Protein 8QZY (pdb70)

Structure (mmCIF, N/CA/C/O backbone):
data_8QZY
#
_entry.id   8QZY
#
_cell.length_a   62.542
_cell.length_b   88.580
_cell.length_c   97.128
_cell.angle_alpha   90.00
_cell.angle_beta   90.00
_cell.angle_gamma   90.00
#
_symmetry.space_group_name_H-M   'P 21 21 21'
#
loop_
_entity.id
_entity.type
_entity.pdbx_description
1 polymer 'Diaminopimelate epimerase'
2 water water
#
loop_
_atom_site.group_PDB
_atom_site.id
_atom_site.type_symbol
_atom_site.label_atom_id
_atom_site.label_alt_id
_atom_site.label_comp_id
_atom_site.label_asym_id
_atom_site.label_entity_id
_atom_site.label_seq_id
_atom_site.pdbx_PDB_ins_code
_atom_site.Cartn_x
_atom_site.Cartn_y
_atom_site.Cartn_z
_atom_site.occupancy
_atom_site.B_iso_or_equiv
_atom_site.auth_seq_id
_atom_site.auth_comp_id
_atom_site.auth_asym_id
_atom_site.auth_atom_id
_atom_site.pdbx_PDB_model_num
ATOM 1 N N . MET A 1 3 ? 16.390 -1.744 9.891 1.00 46.82 1 MET A N 1
ATOM 2 C CA . MET A 1 3 ? 16.906 -0.348 9.902 1.00 46.42 1 MET A CA 1
ATOM 3 C C . MET A 1 3 ? 17.271 0.081 11.333 1.00 43.05 1 MET A C 1
ATOM 4 O O . MET A 1 3 ? 16.947 -0.597 12.305 1.00 38.95 1 MET A O 1
ATOM 14 N N . LEU A 1 4 ? 17.920 1.230 11.439 1.00 34.33 2 LEU A N 1
ATOM 15 C CA . LEU A 1 4 ? 18.506 1.712 12.684 1.00 28.55 2 LEU A CA 1
ATOM 16 C C . LEU A 1 4 ? 17.742 2.951 13.120 1.00 33.34 2 LEU A C 1
ATOM 17 O O . LEU A 1 4 ? 17.727 3.967 12.417 1.00 34.47 2 LEU A O 1
ATOM 33 N N . LEU A 1 5 ? 17.124 2.866 14.277 1.00 21.68 3 LEU A N 1
ATOM 34 C CA . LEU A 1 5 ? 16.290 3.937 14.795 1.00 22.27 3 LEU A CA 1
ATOM 35 C C . LEU 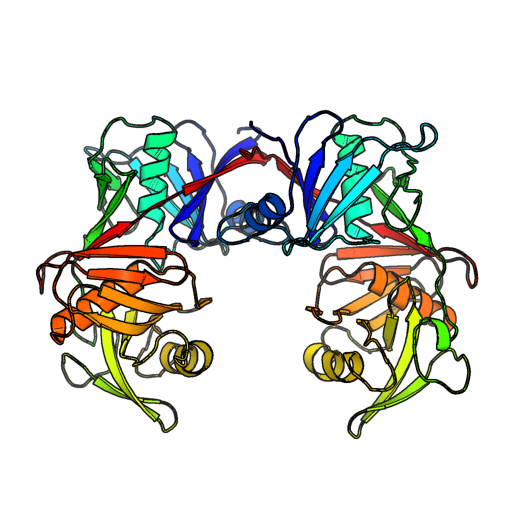A 1 5 ? 17.015 4.691 15.903 1.00 19.47 3 LEU A C 1
ATOM 36 O O . LEU A 1 5 ? 17.569 4.086 16.833 1.00 20.15 3 LEU A O 1
ATOM 52 N N B ARG A 1 6 ? 16.948 6.011 15.832 0.29 18.61 4 ARG A N 1
ATOM 53 N N C ARG A 1 6 ? 17.002 6.009 15.794 0.71 18.52 4 ARG A N 1
ATOM 54 C CA B ARG A 1 6 ? 17.490 6.873 16.864 0.29 17.31 4 ARG A CA 1
ATOM 55 C CA C ARG A 1 6 ? 17.465 6.883 16.849 0.71 17.06 4 ARG A CA 1
ATOM 56 C C B ARG A 1 6 ? 16.438 7.121 17.926 0.29 16.26 4 ARG A C 1
ATOM 57 C C C ARG A 1 6 ? 16.401 6.966 17.924 0.71 15.84 4 ARG A C 1
ATOM 58 O O B ARG A 1 6 ? 15.286 7.451 17.616 0.29 17.72 4 ARG A O 1
ATOM 59 O O C ARG A 1 6 ? 15.198 7.072 17.634 0.71 18.47 4 ARG A O 1
ATOM 100 N N . PHE A 1 7 ? 16.845 6.999 19.182 1.00 16.90 5 PHE A N 1
ATOM 101 C CA . PHE A 1 7 ? 15.965 7.285 20.307 1.00 16.82 5 PHE A CA 1
ATOM 102 C C . PHE A 1 7 ? 16.707 8.097 21.358 1.00 15.97 5 PHE A C 1
ATOM 103 O O . PHE A 1 7 ? 17.937 8.135 21.361 1.00 14.94 5 PHE A O 1
ATOM 121 N N . THR A 1 8 ? 15.948 8.762 22.245 1.00 14.52 6 THR A N 1
ATOM 122 C CA . THR A 1 8 ? 16.498 9.475 23.391 1.00 13.89 6 THR A CA 1
ATOM 123 C C . THR A 1 8 ? 15.932 8.894 24.678 1.00 14.20 6 THR A C 1
ATOM 124 O O . THR A 1 8 ? 14.723 8.653 24.774 1.00 18.80 6 THR A O 1
ATOM 135 N N . LYS A 1 9 ? 16.802 8.662 25.644 1.00 17.11 7 LYS A N 1
ATOM 136 C CA . LYS A 1 9 ? 16.317 8.256 26.966 1.00 16.00 7 LYS A CA 1
ATOM 137 C C . LYS A 1 9 ? 16.154 9.513 27.797 1.00 14.71 7 LYS A C 1
ATOM 138 O O . LYS A 1 9 ? 17.109 10.292 27.899 1.00 16.24 7 LYS A O 1
ATOM 157 N N . MET A 1 10 ? 14.964 9.691 28.386 1.00 14.75 8 MET A N 1
ATOM 158 C CA . MET A 1 10 ? 14.643 10.811 29.273 1.00 16.51 8 MET A CA 1
ATOM 159 C C . MET A 1 10 ? 13.997 10.296 30.544 1.00 17.15 8 MET A C 1
ATOM 160 O O . MET A 1 10 ? 13.498 9.167 30.594 1.00 20.10 8 MET A O 1
ATOM 174 N N . HIS A 1 11 ? 13.982 11.139 31.558 1.00 16.80 9 HIS A N 1
ATOM 175 C CA . HIS A 1 11 ? 13.116 10.872 32.699 1.00 19.09 9 HIS A CA 1
ATOM 176 C C . HIS A 1 11 ? 12.486 12.136 33.242 1.00 20.59 9 HIS A C 1
ATOM 177 O O . HIS A 1 11 ? 13.056 13.221 33.184 1.00 19.50 9 HIS A O 1
ATOM 191 N N . GLY A 1 12 ? 11.285 11.955 33.800 1.00 18.44 10 GLY A N 1
ATOM 192 C CA . GLY A 1 12 ? 10.608 12.989 34.546 1.00 21.19 10 GLY A CA 1
ATOM 193 C C . GLY A 1 12 ? 10.454 12.498 35.971 1.00 24.89 10 GLY A C 1
ATOM 194 O O . GLY A 1 12 ? 9.714 11.548 36.220 1.00 23.93 10 GLY A O 1
ATOM 198 N N . LEU A 1 13 ? 11.209 13.094 36.880 1.00 24.39 11 LEU A N 1
ATOM 199 C CA . LEU A 1 13 ? 11.218 12.670 38.282 1.00 33.03 11 LEU A CA 1
ATOM 200 C C . LEU A 1 13 ? 11.470 11.171 38.446 1.00 35.26 11 LEU A C 1
ATOM 201 O O . LEU A 1 13 ? 10.958 10.546 39.368 1.00 32.74 11 LEU A O 1
ATOM 217 N N . GLY A 1 14 ? 12.289 10.582 37.580 1.00 21.98 12 GLY A N 1
ATOM 218 C CA . GLY A 1 14 ? 12.662 9.190 37.693 1.00 26.37 12 GLY A CA 1
ATOM 219 C C . GLY A 1 14 ? 11.717 8.221 37.022 1.00 25.18 12 GLY A C 1
ATOM 220 O O . GLY A 1 14 ? 11.961 7.013 37.045 1.00 28.64 12 GLY A O 1
ATOM 224 N N . ASN A 1 15 ? 10.630 8.705 36.443 1.00 24.14 13 ASN A N 1
ATOM 225 C CA . ASN A 1 15 ? 9.792 7.937 35.535 1.00 19.80 13 ASN A CA 1
ATOM 226 C C . ASN A 1 15 ? 10.494 7.992 34.185 1.00 25.86 13 ASN A C 1
ATOM 227 O O . ASN A 1 15 ? 10.595 9.074 33.594 1.00 24.29 13 ASN A O 1
ATOM 238 N N . ASP A 1 16 ? 11.037 6.863 33.722 1.00 22.72 14 ASP A N 1
ATOM 239 C CA . ASP A 1 16 ? 11.972 6.902 32.594 1.00 21.32 14 ASP A CA 1
ATOM 240 C C . ASP A 1 16 ? 11.340 6.480 31.270 1.00 23.81 14 ASP A C 1
ATOM 241 O O . ASP A 1 16 ? 10.595 5.495 31.189 1.00 19.47 14 ASP A O 1
ATOM 250 N N . PHE A 1 17 ? 11.657 7.249 30.216 1.00 19.02 15 PHE A N 1
ATOM 251 C CA . PHE A 1 17 ? 11.044 7.097 28.910 1.00 16.75 15 PHE A CA 1
ATOM 252 C C . PHE A 1 17 ? 12.071 6.835 27.823 1.00 16.45 15 PHE A C 1
ATOM 253 O O . PHE A 1 17 ? 13.161 7.430 27.840 1.00 21.09 15 PHE A O 1
ATOM 270 N N . MET A 1 18 ? 11.712 5.934 26.921 1.00 17.52 16 MET A N 1
ATOM 271 C CA . MET A 1 18 ? 12.340 5.834 25.613 1.00 17.82 16 MET A CA 1
ATOM 272 C C . MET A 1 18 ? 11.523 6.726 24.691 1.00 20.08 16 MET A C 1
ATOM 273 O O . MET A 1 18 ? 10.306 6.574 24.604 1.00 20.23 16 MET A O 1
ATOM 287 N N . VAL A 1 19 ? 12.173 7.697 24.062 1.00 18.33 17 VAL A N 1
ATOM 288 C CA . VAL A 1 19 ? 11.458 8.678 23.244 1.00 15.89 17 VAL A CA 1
ATOM 289 C C . VAL A 1 19 ? 11.894 8.537 21.790 1.00 17.87 17 VAL A C 1
ATOM 290 O O . VAL A 1 19 ? 13.092 8.534 21.484 1.00 16.92 17 VAL A O 1
ATOM 303 N N . LEU A 1 20 ? 10.913 8.392 20.906 1.00 18.00 18 LEU A N 1
ATOM 304 C CA . LEU A 1 20 ? 11.156 8.122 19.492 1.00 21.13 18 LEU A CA 1
ATOM 305 C C . LEU A 1 20 ? 10.494 9.198 18.653 1.00 24.01 18 LEU A C 1
ATOM 306 O O . LEU A 1 20 ? 9.280 9.413 18.790 1.00 22.70 18 LEU A O 1
ATOM 322 N N . ASP A 1 21 ? 11.281 9.834 17.776 1.00 23.26 19 ASP A N 1
ATOM 323 C CA . ASP A 1 21 ? 10.785 10.794 16.767 1.00 19.93 19 ASP A CA 1
ATOM 324 C C . ASP A 1 21 ? 10.439 10.008 15.512 1.00 20.60 19 ASP A C 1
ATOM 325 O O . ASP A 1 21 ? 11.316 9.623 14.737 1.00 19.23 19 ASP A O 1
ATOM 334 N N . LEU A 1 22 ? 9.155 9.763 15.301 1.00 19.13 20 LEU A N 1
ATOM 335 C CA . LEU A 1 22 ? 8.693 9.103 14.090 1.00 16.94 20 LEU A CA 1
ATOM 336 C C . LEU A 1 22 ? 8.034 10.119 13.171 1.00 18.82 20 LEU A C 1
ATOM 337 O O . LEU A 1 22 ? 7.177 9.758 12.354 1.00 22.39 20 LEU A O 1
ATOM 353 N N . VAL A 1 23 ? 8.309 11.400 13.405 1.00 18.59 21 VAL A N 1
ATOM 354 C CA . VAL A 1 23 ? 8.051 12.427 12.391 1.00 18.62 21 VAL A CA 1
ATOM 355 C C . VAL A 1 23 ? 9.171 12.440 11.353 1.00 23.48 21 VAL A C 1
ATOM 356 O O . VAL A 1 23 ? 8.919 12.416 10.134 1.00 23.73 21 VAL A O 1
ATOM 369 N N . SER A 1 24 ? 10.424 12.472 11.840 1.00 22.64 22 SER A N 1
ATOM 370 C CA . SER A 1 24 ? 11.599 12.501 10.983 1.00 22.89 22 SER A CA 1
ATOM 371 C C . SER A 1 24 ? 12.066 11.126 10.545 1.00 31.88 22 SER A C 1
ATOM 372 O O . SER A 1 24 ? 12.858 11.028 9.602 1.00 30.12 22 SER A O 1
ATOM 380 N N . GLN A 1 25 ? 11.651 10.072 11.234 1.00 20.95 23 GLN A N 1
ATOM 381 C CA . GLN A 1 25 ? 12.040 8.715 10.908 1.00 20.49 23 GLN A CA 1
ATOM 382 C C . GLN A 1 25 ? 10.818 7.915 10.498 1.00 30.13 23 GLN A C 1
ATOM 383 O O . GLN A 1 25 ? 9.737 8.086 11.075 1.00 27.35 23 GLN A O 1
ATOM 397 N N . HIS A 1 26 ? 11.008 7.028 9.523 1.00 34.97 24 HIS A N 1
ATOM 398 C CA . HIS A 1 26 ? 9.949 6.162 9.006 1.00 43.63 24 HIS A CA 1
ATOM 399 C C . HIS A 1 26 ? 10.148 4.752 9.551 1.00 32.54 24 HIS A C 1
ATOM 400 O O . HIS A 1 26 ? 11.131 4.088 9.224 1.00 40.79 24 HIS A O 1
ATOM 410 N N . ALA A 1 27 ? 9.218 4.301 10.383 1.00 34.94 25 ALA A N 1
ATOM 411 C CA . ALA A 1 27 ? 9.300 2.964 10.944 1.00 40.69 25 ALA A CA 1
ATOM 412 C C . ALA A 1 27 ? 7.912 2.521 11.370 1.00 37.84 25 ALA A C 1
ATOM 413 O O . ALA A 1 27 ? 7.074 3.338 11.758 1.00 43.34 25 ALA A O 1
ATOM 420 N N . HIS A 1 28 ? 7.677 1.222 11.258 1.00 40.38 26 HIS A N 1
ATOM 421 C CA . HIS A 1 28 ? 6.457 0.600 11.753 1.00 48.73 26 HIS A CA 1
ATOM 422 C C . HIS A 1 28 ? 6.833 -0.112 13.046 1.00 49.43 26 HIS A C 1
ATOM 423 O O . HIS A 1 28 ? 7.530 -1.133 13.024 1.00 47.53 26 HIS A O 1
ATOM 432 N N . VAL A 1 29 ? 6.419 0.473 14.165 1.00 48.19 27 VAL A N 1
ATOM 433 C CA . VAL A 1 29 ? 6.669 -0.066 15.495 1.00 53.46 27 VAL A CA 1
ATOM 434 C C . VAL A 1 29 ? 5.429 -0.831 15.930 1.00 57.31 27 VAL A C 1
ATOM 435 O O . VAL A 1 29 ? 4.332 -0.265 16.007 1.00 67.25 27 VAL A O 1
ATOM 448 N N . GLN A 1 30 ? 5.605 -2.105 16.232 1.00 58.73 28 GLN A N 1
ATOM 449 C CA . GLN A 1 30 ? 4.509 -2.979 16.595 1.00 66.57 28 GLN A CA 1
ATOM 450 C C . GLN A 1 30 ? 4.646 -3.422 18.043 1.00 55.76 28 GLN A C 1
ATOM 451 O O . GLN A 1 30 ? 5.723 -3.296 18.641 1.00 36.12 28 GLN A O 1
ATOM 465 N N . PRO A 1 31 ? 3.556 -3.910 18.651 1.00 54.67 29 PRO A N 1
ATOM 466 C CA . PRO A 1 31 ? 3.639 -4.349 20.056 1.00 45.35 29 PRO A CA 1
ATOM 467 C C . PRO A 1 31 ? 4.853 -5.210 20.366 1.00 29.56 29 PRO A C 1
ATOM 468 O O . PRO A 1 31 ? 5.413 -5.092 21.461 1.00 39.13 29 PRO A O 1
ATOM 479 N N . LYS A 1 32 ? 5.281 -6.061 19.437 1.00 41.92 30 LYS A N 1
ATOM 480 C CA . LYS A 1 32 ? 6.423 -6.923 19.713 1.00 43.23 30 LYS A CA 1
ATOM 481 C C . LYS A 1 32 ? 7.694 -6.120 19.967 1.00 41.23 30 LYS A C 1
ATOM 482 O O . LYS A 1 32 ? 8.546 -6.546 20.750 1.00 34.03 30 LYS A O 1
ATOM 492 N N . HIS A 1 33 ? 7.850 -4.971 19.308 1.00 37.42 31 HIS A N 1
ATOM 493 C CA . HIS A 1 33 ? 9.026 -4.144 19.557 1.00 39.44 31 HIS A CA 1
ATOM 494 C C . HIS A 1 33 ? 8.946 -3.487 20.925 1.00 24.04 31 HIS A C 1
ATOM 495 O O . HIS A 1 33 ? 9.956 -3.368 21.640 1.00 26.19 31 HIS A O 1
ATOM 509 N N . VAL A 1 34 ? 7.754 -3.043 21.312 1.00 25.28 32 VAL A N 1
ATOM 510 C CA . VAL A 1 34 ? 7.606 -2.372 22.586 1.00 27.58 32 VAL A CA 1
ATOM 511 C C . VAL A 1 34 ? 8.003 -3.316 23.705 1.00 27.02 32 VAL A C 1
ATOM 512 O O . VAL A 1 34 ? 8.665 -2.912 24.664 1.00 24.18 32 VAL A O 1
ATOM 525 N N . LYS A 1 35 ? 7.604 -4.585 23.590 1.00 26.89 33 LYS A N 1
ATOM 526 C CA . LYS A 1 35 ? 7.903 -5.564 24.622 1.00 28.32 33 LYS A CA 1
ATOM 527 C C . LYS A 1 35 ? 9.394 -5.826 24.690 1.00 25.64 33 LYS A C 1
ATOM 528 O O . LYS A 1 35 ? 9.969 -5.866 25.788 1.00 26.07 33 LYS A O 1
ATOM 547 N N . LEU A 1 36 ? 10.023 -5.993 23.527 1.00 25.87 34 LEU A N 1
ATOM 548 C CA . LEU A 1 36 ? 11.445 -6.288 23.473 1.00 28.97 34 LEU A CA 1
ATOM 549 C C . LEU A 1 36 ? 12.252 -5.126 24.026 1.00 26.42 34 LEU A C 1
ATOM 550 O O . LEU A 1 36 ? 13.154 -5.324 24.841 1.00 24.68 34 LEU A O 1
ATOM 557 N N . TRP A 1 37 ? 11.930 -3.895 23.601 1.00 22.17 35 TRP A N 1
ATOM 558 C CA . TRP A 1 37 ? 12.712 -2.747 24.041 1.00 21.55 35 TRP A CA 1
ATOM 559 C C . TRP A 1 37 ? 12.489 -2.409 25.513 1.00 19.55 35 TRP A C 1
ATOM 560 O O . TRP A 1 37 ? 13.391 -1.892 26.184 1.00 19.04 35 TRP A O 1
ATOM 581 N N . GLY A 1 38 ? 11.283 -2.652 26.034 1.00 18.86 36 GLY A N 1
ATOM 582 C CA . GLY A 1 38 ? 10.973 -2.238 27.382 1.00 19.98 36 GLY A CA 1
ATOM 583 C C . GLY A 1 38 ? 11.593 -3.120 28.441 1.00 23.13 36 GLY A C 1
ATOM 584 O O . GLY A 1 38 ? 11.752 -2.663 29.577 1.00 23.23 36 GLY A O 1
ATOM 588 N N . ASP A 1 39 ? 12.035 -4.322 28.069 1.00 20.70 37 ASP A N 1
ATOM 589 C CA . ASP A 1 39 ? 12.596 -5.266 29.057 1.00 21.57 37 ASP A CA 1
ATOM 590 C C . ASP A 1 39 ? 13.870 -4.713 29.669 1.00 24.69 37 ASP A C 1
ATOM 591 O O . ASP A 1 39 ? 14.769 -4.291 28.956 1.00 23.19 37 ASP A O 1
ATOM 600 N N . ARG A 1 40 ? 13.955 -4.707 30.996 1.00 20.75 38 ARG A N 1
ATOM 601 C CA . ARG A 1 40 ? 15.144 -4.140 31.627 1.00 23.68 38 ARG A CA 1
ATOM 602 C C . ARG A 1 40 ? 16.375 -5.037 31.495 1.00 27.26 38 ARG A C 1
ATOM 603 O O . ARG A 1 40 ? 17.497 -4.534 31.503 1.00 28.63 38 ARG A O 1
ATOM 624 N N . ASN A 1 41 ? 16.183 -6.344 31.385 1.00 23.29 39 ASN A N 1
ATOM 625 C CA . ASN A 1 41 ? 17.294 -7.278 31.282 1.00 25.02 39 ASN A CA 1
ATOM 626 C C . ASN A 1 41 ? 17.848 -7.352 29.865 1.00 22.16 39 ASN A C 1
ATOM 627 O O . ASN A 1 41 ? 19.061 -7.412 29.682 1.00 25.83 39 ASN A O 1
ATOM 638 N N . THR A 1 42 ? 16.982 -7.369 28.856 1.00 18.91 40 THR A N 1
ATOM 639 C CA . THR A 1 42 ? 17.402 -7.666 27.507 1.00 16.97 40 THR A CA 1
ATOM 640 C C . THR A 1 42 ? 17.091 -6.522 26.548 1.00 19.25 40 THR A C 1
ATOM 641 O O . THR A 1 42 ? 17.406 -6.626 25.363 1.00 22.41 40 THR A O 1
ATOM 652 N N . GLY A 1 43 ? 16.501 -5.437 27.038 1.00 21.93 41 GLY A N 1
ATOM 653 C CA . GLY A 1 43 ? 16.139 -4.339 26.150 1.00 20.93 41 GLY A CA 1
ATOM 654 C C . GLY A 1 43 ? 16.733 -3.001 26.549 1.00 20.49 41 GLY A C 1
ATOM 655 O O . GLY A 1 43 ? 17.717 -2.913 27.297 1.00 20.80 41 GLY A O 1
ATOM 659 N N . VAL A 1 44 ? 16.158 -1.922 25.996 1.00 21.15 42 VAL A N 1
ATOM 660 C CA . VAL A 1 44 ? 16.588 -0.593 26.412 1.00 17.66 42 VAL A CA 1
ATOM 661 C C . VAL A 1 44 ? 16.300 -0.368 27.891 1.00 19.19 42 VAL A C 1
ATOM 662 O O . VAL A 1 44 ? 17.154 0.135 28.642 1.00 23.09 42 VAL A O 1
ATOM 675 N N . GLY A 1 45 ? 15.106 -0.763 28.325 1.00 19.46 43 GLY A N 1
ATOM 676 C CA . GLY A 1 45 ? 14.661 -0.587 29.677 1.00 20.64 43 GLY A CA 1
ATOM 677 C C . GLY A 1 45 ? 13.936 0.721 29.794 1.00 24.43 43 GLY A C 1
ATOM 678 O O . GLY A 1 45 ? 14.553 1.783 29.656 1.00 23.21 43 GLY A O 1
ATOM 682 N N . PHE A 1 46 ? 12.637 0.674 30.070 1.00 23.08 44 PHE A N 1
ATOM 683 C CA . PHE A 1 46 ? 11.897 1.904 30.282 1.00 20.56 44 PHE A CA 1
ATOM 684 C C . PHE A 1 46 ? 10.628 1.588 31.061 1.00 22.18 44 PHE A C 1
ATOM 685 O O . PHE A 1 46 ? 10.189 0.440 31.135 1.00 23.16 44 PHE A O 1
ATOM 702 N N . ASP A 1 47 ? 10.055 2.643 31.636 1.00 19.27 45 ASP A N 1
ATOM 703 C CA . ASP A 1 47 ? 8.690 2.582 32.149 1.00 23.17 45 ASP A CA 1
ATOM 704 C C . ASP A 1 47 ? 7.684 2.741 31.028 1.00 25.83 45 ASP A C 1
ATOM 705 O O . ASP A 1 47 ? 6.721 1.984 30.950 1.00 26.99 45 ASP A O 1
ATOM 714 N N . GLN A 1 48 ? 7.935 3.682 30.104 1.00 20.21 46 GLN A N 1
ATOM 715 C CA . GLN A 1 48 ? 7.038 3.892 28.992 1.00 18.77 46 GLN A CA 1
ATOM 716 C C . GLN A 1 48 ? 7.841 4.281 27.755 1.00 18.64 46 GLN A C 1
ATOM 717 O O . GLN A 1 48 ? 8.983 4.755 27.856 1.00 19.74 46 GLN A O 1
ATOM 731 N N . LEU A 1 49 ? 7.276 3.947 26.609 1.00 19.59 47 LEU A N 1
ATOM 732 C CA . LEU A 1 49 ? 7.766 4.351 25.302 1.00 20.44 47 LEU A CA 1
ATOM 733 C C . LEU A 1 49 ? 6.916 5.529 24.851 1.00 23.88 47 LEU A C 1
ATOM 734 O O . LEU A 1 49 ? 5.694 5.416 24.849 1.00 21.77 47 LEU A O 1
ATOM 750 N N . LEU A 1 50 ? 7.547 6.656 24.490 1.00 19.32 48 LEU A N 1
ATOM 751 C CA . LEU A 1 50 ? 6.811 7.813 23.989 1.00 17.39 48 LEU A CA 1
ATOM 752 C C . LEU A 1 50 ? 7.166 8.001 22.529 1.00 20.35 48 LEU A C 1
ATOM 753 O O . LEU A 1 50 ? 8.341 8.146 22.184 1.00 20.06 48 LEU A O 1
ATOM 769 N N . ILE A 1 51 ? 6.153 7.980 21.670 1.00 18.56 49 ILE A N 1
ATOM 770 C CA . ILE A 1 51 ? 6.346 8.099 20.228 1.00 21.40 49 ILE A CA 1
ATOM 771 C C . ILE A 1 51 ? 5.794 9.438 19.783 1.00 23.66 49 ILE A C 1
ATOM 772 O O . ILE A 1 51 ? 4.621 9.752 20.043 1.00 24.46 49 ILE A O 1
ATOM 788 N N . VAL A 1 52 ? 6.627 10.216 19.094 1.00 19.74 50 VAL A N 1
ATOM 789 C CA . VAL A 1 52 ? 6.218 11.504 18.550 1.00 22.78 50 VAL A CA 1
ATOM 790 C C . VAL A 1 52 ? 5.880 11.301 17.081 1.00 22.15 50 VAL A C 1
ATOM 791 O O . VAL A 1 52 ? 6.680 10.737 16.334 1.00 19.96 50 VAL A O 1
ATOM 804 N N . GLU A 1 53 ? 4.669 11.666 16.658 1.00 20.04 51 GLU A N 1
ATOM 805 C CA . GLU A 1 53 ? 4.268 11.439 15.280 1.00 19.42 51 GLU A CA 1
ATOM 806 C C . GLU A 1 53 ? 3.529 12.661 14.782 1.00 24.63 51 GLU A C 1
ATOM 807 O O . GLU A 1 53 ? 3.276 13.605 15.521 1.00 20.37 51 GLU A O 1
ATOM 817 N N . ALA A 1 54 ? 3.262 12.663 13.484 1.00 26.54 52 ALA A N 1
ATOM 818 C CA . ALA A 1 54 ? 2.600 13.803 12.882 1.00 26.59 52 ALA A CA 1
ATOM 819 C C . ALA A 1 54 ? 1.162 13.899 13.383 1.00 23.15 52 ALA A C 1
ATOM 820 O O . ALA A 1 54 ? 0.464 12.887 13.478 1.00 22.46 52 ALA A O 1
ATOM 827 N N . PRO A 1 55 ? 0.674 15.109 13.615 1.00 23.15 53 PRO A N 1
ATOM 828 C CA . PRO A 1 55 ? -0.704 15.283 14.067 1.00 22.24 53 PRO A CA 1
ATOM 829 C C . PRO A 1 55 ? -1.688 15.080 12.943 1.00 25.47 53 PRO A C 1
ATOM 830 O O . PRO A 1 55 ? -1.367 15.176 11.761 1.00 21.57 53 PRO A O 1
ATOM 841 N N . SER A 1 56 ? -2.919 14.805 13.328 1.00 22.31 54 SER A N 1
ATOM 842 C CA . SER A 1 56 ? -3.957 14.748 12.315 1.00 22.27 54 SER A CA 1
ATOM 843 C C . SER A 1 56 ? -4.467 16.134 11.957 1.00 19.33 54 SER A C 1
ATOM 844 O O . SER A 1 56 ? -4.776 16.387 10.781 1.00 24.35 54 SER A O 1
ATOM 852 N N . SER A 1 57 ? -4.500 17.044 12.913 1.00 26.27 55 SER A N 1
ATOM 853 C CA . SER A 1 57 ? -4.890 18.407 12.599 1.00 24.83 55 SER A CA 1
ATOM 854 C C . SER A 1 57 ? -3.677 19.298 12.329 1.00 28.52 55 SER A C 1
ATOM 855 O O . SER A 1 57 ? -2.737 19.318 13.125 1.00 29.54 55 SER A O 1
ATOM 863 N N . PRO A 1 58 ? -3.671 20.084 11.251 1.00 21.81 56 PRO A N 1
ATOM 864 C CA . PRO A 1 58 ? -2.623 21.106 11.079 1.00 20.20 56 PRO A CA 1
ATOM 865 C C . PRO A 1 58 ? -2.729 22.283 12.041 1.00 26.13 56 PRO A C 1
ATOM 866 O O . PRO A 1 58 ? -1.919 23.201 11.958 1.00 34.36 56 PRO A O 1
ATOM 877 N N . ASP A 1 59 ? -3.691 22.306 12.949 1.00 22.86 57 ASP A N 1
ATOM 878 C CA . ASP A 1 59 ? -3.789 23.341 13.946 1.00 28.31 57 ASP A CA 1
ATOM 879 C C . ASP A 1 59 ? -3.199 22.880 15.266 1.00 41.34 57 ASP A C 1
ATOM 880 O O . ASP A 1 59 ? -3.230 23.631 16.238 1.00 33.84 57 ASP A O 1
ATOM 889 N N . VAL A 1 60 ? -2.634 21.674 15.296 1.00 26.26 58 VAL A N 1
ATOM 890 C CA . VAL A 1 60 ? -1.952 21.085 16.440 1.00 26.01 58 VAL A CA 1
ATOM 891 C C . VAL A 1 60 ? -0.507 20.877 16.034 1.00 28.00 58 VAL A C 1
ATOM 892 O O . VAL A 1 60 ? -0.199 20.674 14.853 1.00 29.69 58 VAL A O 1
ATOM 905 N N . ASP A 1 61 ? 0.399 20.956 17.012 1.00 21.99 59 ASP A N 1
ATOM 906 C CA . ASP A 1 61 ? 1.808 20.901 16.664 1.00 21.43 59 ASP A CA 1
ATOM 907 C C . ASP A 1 61 ? 2.277 19.475 16.475 1.00 27.54 59 ASP A C 1
ATOM 908 O O . ASP A 1 61 ? 3.036 19.197 15.549 1.00 24.04 59 ASP A O 1
ATOM 917 N N . PHE A 1 62 ? 1.851 18.559 17.341 1.00 22.41 60 PHE A N 1
ATOM 918 C CA . PHE A 1 62 ? 2.332 17.194 17.294 1.00 20.95 60 PHE A CA 1
ATOM 919 C C . PHE A 1 62 ? 1.264 16.257 17.809 1.00 22.60 60 PHE A C 1
ATOM 920 O O . PHE A 1 62 ? 0.270 16.677 18.393 1.00 22.31 60 PHE A O 1
ATOM 937 N N . ARG A 1 63 ? 1.497 14.979 17.618 1.00 20.14 61 ARG A N 1
ATOM 938 C CA . ARG A 1 63 ? 0.732 13.924 18.265 1.00 19.56 61 ARG A CA 1
ATOM 939 C C . ARG A 1 63 ? 1.722 13.099 19.081 1.00 21.21 61 ARG A C 1
ATOM 940 O O . ARG A 1 63 ? 2.868 12.909 18.669 1.00 21.36 61 ARG A O 1
ATOM 961 N N . TYR A 1 64 ? 1.310 12.584 20.223 1.00 20.03 62 TYR A N 1
ATOM 962 C CA . TYR A 1 64 ? 2.146 11.512 20.766 1.00 23.63 62 TYR A CA 1
ATOM 963 C C . TYR A 1 64 ? 1.295 10.394 21.319 1.00 27.82 62 TYR A C 1
ATOM 964 O O . TYR A 1 64 ? 0.134 10.578 21.665 1.00 24.93 62 TYR A O 1
ATOM 982 N N . ARG A 1 65 ? 1.891 9.213 21.335 1.00 23.47 63 ARG A N 1
ATOM 983 C CA . ARG A 1 65 ? 1.324 8.003 21.904 1.00 21.31 63 ARG A CA 1
ATOM 984 C C . ARG A 1 65 ? 2.315 7.498 22.943 1.00 24.30 63 ARG A C 1
ATOM 985 O O . ARG A 1 65 ? 3.528 7.599 22.753 1.00 22.25 63 ARG A O 1
ATOM 1006 N N . ILE A 1 66 ? 1.801 7.006 24.058 1.00 21.22 64 ILE A N 1
ATOM 1007 C CA . ILE A 1 66 ? 2.625 6.500 25.150 1.00 23.05 64 ILE A CA 1
ATOM 1008 C C . ILE A 1 66 ? 2.233 5.046 25.386 1.00 26.80 64 ILE A C 1
ATOM 1009 O O . ILE A 1 66 ? 1.041 4.730 25.471 1.00 28.20 64 ILE A O 1
ATOM 1025 N N . PHE A 1 67 ? 3.235 4.157 25.491 1.00 20.41 65 PHE A N 1
ATOM 1026 C CA . PHE A 1 67 ? 2.976 2.723 25.631 1.00 22.62 65 PHE A CA 1
ATOM 1027 C C . PHE A 1 67 ? 3.712 2.181 26.845 1.00 27.61 65 PHE A C 1
ATOM 1028 O O . PHE A 1 67 ? 4.838 2.586 27.128 1.00 23.69 65 PHE A O 1
ATOM 1045 N N . ASN A 1 68 ? 3.065 1.281 27.577 1.00 28.30 66 ASN A N 1
ATOM 1046 C CA . ASN A 1 68 ? 3.754 0.673 28.691 1.00 27.66 66 ASN A CA 1
ATOM 1047 C C . ASN A 1 68 ? 4.690 -0.416 28.209 1.00 30.22 66 ASN A C 1
ATOM 1048 O O . ASN A 1 68 ? 4.482 -1.030 27.157 1.00 38.23 66 ASN A O 1
ATOM 1059 N N . ALA A 1 69 ? 5.692 -0.702 29.048 1.00 48.35 67 ALA A N 1
ATOM 1060 C CA . ALA A 1 69 ? 6.640 -1.762 28.743 1.00 51.56 67 ALA A CA 1
ATOM 1061 C C . ALA A 1 69 ? 5.933 -3.051 28.364 1.00 50.32 67 ALA A C 1
ATOM 1062 O O . ALA A 1 69 ? 6.486 -3.853 27.606 1.00 47.28 67 ALA A O 1
ATOM 1069 N N . ASP A 1 70 ? 4.707 -3.258 28.851 1.00 61.10 68 ASP A N 1
ATOM 1070 C CA . ASP A 1 70 ? 3.954 -4.478 28.584 1.00 54.95 68 ASP A CA 1
ATOM 1071 C C . ASP A 1 70 ? 3.080 -4.384 27.335 1.00 62.78 68 ASP A C 1
ATOM 1072 O O . ASP A 1 70 ? 2.384 -5.353 27.016 1.00 64.96 68 ASP A O 1
ATOM 1081 N N . GLY A 1 71 ? 3.074 -3.246 26.630 1.00 58.61 69 GLY A N 1
ATOM 1082 C CA . GLY A 1 71 ? 2.423 -3.115 25.341 1.00 61.40 69 GLY A CA 1
ATOM 1083 C C . GLY A 1 71 ? 1.187 -2.231 25.341 1.00 60.98 69 GLY A C 1
ATOM 1084 O O . GLY A 1 71 ? 0.880 -1.613 24.313 1.00 51.15 69 GLY A O 1
ATOM 1088 N N . SER A 1 72 ? 0.477 -2.158 26.460 1.00 54.40 70 SER A N 1
ATOM 1089 C CA . SER A 1 72 ? -0.771 -1.410 26.505 1.00 61.04 70 SER A CA 1
ATOM 1090 C C . SER A 1 72 ? -0.513 0.092 26.385 1.00 56.94 70 SER A C 1
ATOM 1091 O O . SER A 1 72 ? 0.529 0.608 26.805 1.00 37.26 70 SER A O 1
ATOM 1099 N N . GLU A 1 73 ? -1.486 0.799 25.812 1.00 53.82 71 GLU A N 1
ATOM 1100 C CA . GLU A 1 73 ? -1.353 2.228 25.567 1.00 46.99 71 GLU A CA 1
ATOM 1101 C C . GLU A 1 73 ? -1.947 3.053 26.699 1.00 51.71 71 GLU A C 1
ATOM 1102 O O . GLU A 1 73 ? -3.005 2.721 27.240 1.00 49.47 71 GLU A O 1
ATOM 1114 N N . VAL A 1 74 ? -1.258 4.151 27.035 1.00 54.49 72 VAL A N 1
ATOM 1115 C CA . VAL A 1 74 ? -1.623 5.033 28.142 1.00 73.14 72 VAL A CA 1
ATOM 1116 C C . VAL A 1 74 ? -2.368 6.239 27.585 1.00 71.16 72 VAL A C 1
ATOM 1117 O O . VAL A 1 74 ? -2.034 6.744 26.505 1.00 44.83 72 VAL A O 1
ATOM 1130 N N . GLU A 1 75 ? -3.366 6.721 28.333 1.00 73.30 73 GLU A N 1
ATOM 1131 C CA . GLU A 1 75 ? -4.231 7.806 27.878 1.00 78.20 73 GLU A CA 1
ATOM 1132 C C . GLU A 1 75 ? -3.728 9.186 28.296 1.00 80.43 73 GLU A C 1
ATOM 1133 O O . GLU A 1 75 ? -3.789 10.132 27.503 1.00 61.16 73 GLU A O 1
ATOM 1137 N N . GLN A 1 76 ? -3.247 9.326 29.532 1.00 79.75 74 GLN A N 1
ATOM 1138 C CA . GLN A 1 76 ? -2.750 10.595 30.046 1.00 77.16 74 GLN A CA 1
ATOM 1139 C C . GLN A 1 76 ? -1.552 10.317 30.941 1.00 78.30 74 GLN A C 1
ATOM 1140 O O . GLN A 1 76 ? -1.583 9.401 31.769 1.00 75.52 74 GLN A O 1
ATOM 1144 N N . CYS A 1 77 ? -0.494 11.102 30.765 1.00 58.93 75 CYS A N 1
ATOM 1145 C CA . CYS A 1 77 ? 0.746 10.875 31.500 1.00 68.78 75 CYS A CA 1
ATOM 1146 C C . CYS A 1 77 ? 1.492 12.194 31.638 1.00 62.46 75 CYS A C 1
ATOM 1147 O O . CYS A 1 77 ? 2.095 12.670 30.667 1.00 36.55 75 CYS A O 1
ATOM 1155 N N . GLY A 1 78 ? 1.454 12.765 32.843 1.00 54.77 76 GLY A N 1
ATOM 1156 C CA . GLY A 1 78 ? 2.024 14.086 33.039 1.00 52.17 76 GLY A CA 1
ATOM 1157 C C . GLY A 1 78 ? 3.531 14.113 32.874 1.00 41.79 76 GLY A C 1
ATOM 1158 O O . GLY A 1 78 ? 4.087 15.048 32.289 1.00 35.84 76 GLY A O 1
ATOM 1162 N N . ASN A 1 79 ? 4.221 13.104 33.408 1.00 33.48 77 ASN A N 1
ATOM 1163 C CA . ASN A 1 79 ? 5.665 13.064 33.216 1.00 31.93 77 ASN A CA 1
ATOM 1164 C C . ASN A 1 79 ? 6.003 12.972 31.735 1.00 25.36 77 ASN A C 1
ATOM 1165 O O . ASN A 1 79 ? 6.952 13.613 31.260 1.00 29.30 77 ASN A O 1
ATOM 1176 N N . GLY A 1 80 ? 5.282 12.120 31.010 1.00 21.79 78 GLY A N 1
ATOM 1177 C CA . GLY A 1 80 ? 5.593 11.929 29.605 1.00 21.94 78 GLY A CA 1
ATOM 1178 C C . GLY A 1 80 ? 5.392 13.201 28.811 1.00 24.36 78 GLY A C 1
ATOM 1179 O O . GLY A 1 80 ? 6.181 13.512 27.918 1.00 21.72 78 GLY A O 1
ATOM 1183 N N . ALA A 1 81 ? 4.359 13.977 29.151 1.00 20.16 79 ALA A N 1
ATOM 1184 C CA . ALA A 1 81 ? 4.128 15.238 28.441 1.00 24.37 79 ALA A CA 1
ATOM 1185 C C . ALA A 1 81 ? 5.305 16.192 28.606 1.00 19.74 79 ALA A C 1
ATOM 1186 O O . ALA A 1 81 ? 5.649 16.940 27.684 1.00 19.65 79 ALA A O 1
ATOM 1193 N N . ARG A 1 82 ? 5.931 16.203 29.787 1.00 18.69 80 ARG A N 1
ATOM 1194 C CA . ARG A 1 82 ? 7.052 17.106 30.004 1.00 20.37 80 ARG A CA 1
ATOM 1195 C C . ARG A 1 82 ? 8.294 16.653 29.246 1.00 19.35 80 ARG A C 1
ATOM 1196 O O . ARG A 1 82 ? 8.991 17.478 28.641 1.00 19.11 80 ARG A O 1
ATOM 1217 N N . CYS A 1 83 ? 8.579 15.347 29.238 1.00 21.97 81 CYS A N 1
ATOM 1218 C CA . CYS A 1 83 ? 9.674 14.878 28.386 1.00 20.82 81 CYS A CA 1
ATOM 1219 C C . CYS A 1 83 ? 9.424 15.161 26.928 1.00 17.75 81 CYS A C 1
ATOM 1220 O O . CYS A 1 83 ? 10.349 15.556 26.216 1.00 20.33 81 CYS A O 1
ATOM 1228 N N . PHE A 1 84 ? 8.196 14.960 26.474 1.00 18.53 82 PHE A N 1
ATOM 1229 C CA . PHE A 1 84 ? 7.852 15.226 25.089 1.00 20.01 82 PHE A CA 1
ATOM 1230 C C . PHE A 1 84 ? 8.177 16.662 24.733 1.00 20.80 82 PHE A C 1
ATOM 1231 O O . PHE A 1 84 ? 8.777 16.929 23.678 1.00 18.00 82 PHE A O 1
ATOM 1248 N N . ALA A 1 85 ? 7.798 17.603 25.602 1.00 20.18 83 ALA A N 1
ATOM 1249 C CA . ALA A 1 85 ? 8.001 19.017 25.290 1.00 16.47 83 ALA A CA 1
ATOM 1250 C C . ALA A 1 85 ? 9.473 19.339 25.157 1.00 18.52 83 ALA A C 1
ATOM 1251 O O . ALA A 1 85 ? 9.884 20.032 24.203 1.00 21.86 83 ALA A O 1
ATOM 1258 N N . ARG A 1 86 ? 10.286 18.899 26.115 1.00 17.51 84 ARG A N 1
ATOM 1259 C CA . ARG A 1 86 ? 11.706 19.197 26.035 1.00 19.60 84 ARG A CA 1
ATOM 1260 C C . ARG A 1 86 ? 12.359 18.474 24.869 1.00 19.48 84 ARG A C 1
ATOM 1261 O O . ARG A 1 86 ? 13.281 19.008 24.235 1.00 21.52 84 ARG A O 1
ATOM 1282 N N . PHE A 1 87 ? 11.860 17.285 24.541 1.00 16.21 85 PHE A N 1
ATOM 1283 C CA . PHE A 1 87 ? 12.369 16.552 23.406 1.00 15.93 85 PHE A CA 1
ATOM 1284 C C . PHE A 1 87 ? 12.162 17.324 22.117 1.00 17.71 85 PHE A C 1
ATOM 1285 O O . PHE A 1 87 ? 13.107 17.485 21.342 1.00 18.02 85 PHE A O 1
ATOM 1302 N N . VAL A 1 88 ? 10.925 17.757 21.848 1.00 16.48 86 VAL A N 1
ATOM 1303 C CA . VAL A 1 88 ? 10.695 18.413 20.557 1.00 21.31 86 VAL A CA 1
ATOM 1304 C C . VAL A 1 88 ? 11.425 19.744 20.481 1.00 23.06 86 VAL A C 1
ATOM 1305 O O . VAL A 1 88 ? 11.851 20.169 19.392 1.00 21.72 86 VAL A O 1
ATOM 1318 N N . GLN A 1 89 ? 11.619 20.409 21.608 1.00 20.40 87 GLN A N 1
ATOM 1319 C CA . GLN A 1 89 ? 12.423 21.621 21.617 1.00 23.51 87 GLN A CA 1
ATOM 1320 C C . GLN A 1 89 ? 13.893 21.319 21.347 1.00 25.56 87 GLN A C 1
ATOM 1321 O O . GLN A 1 89 ? 14.510 21.899 20.454 1.00 23.27 87 GLN A O 1
ATOM 1335 N N . ASP A 1 90 ? 14.476 20.391 22.082 1.00 20.56 88 ASP A N 1
ATOM 1336 C CA . ASP A 1 90 ? 15.913 20.179 21.940 1.00 25.97 88 ASP A CA 1
ATOM 1337 C C . ASP A 1 90 ? 16.321 19.442 20.663 1.00 25.03 88 ASP A C 1
ATOM 1338 O O . ASP A 1 90 ? 17.469 19.591 20.235 1.00 23.45 88 ASP A O 1
ATOM 1347 N N . LYS A 1 91 ? 15.429 18.708 20.028 1.00 19.56 89 LYS A N 1
ATOM 1348 C CA . LYS A 1 91 ? 15.664 18.142 18.702 1.00 18.64 89 LYS A CA 1
ATOM 1349 C C . LYS A 1 91 ? 15.255 19.112 17.590 1.00 20.84 89 LYS A C 1
ATOM 1350 O O . LYS A 1 91 ? 15.367 18.759 16.409 1.00 22.03 89 LYS A O 1
ATOM 1369 N N . ARG A 1 92 ? 14.865 20.340 17.948 1.00 19.71 90 ARG A N 1
ATOM 1370 C CA . ARG A 1 92 ? 14.589 21.450 17.007 1.00 20.50 90 ARG A CA 1
ATOM 1371 C C . ARG A 1 92 ? 13.416 21.142 16.087 1.00 26.82 90 ARG A C 1
ATOM 1372 O O . ARG A 1 92 ? 13.328 21.607 14.944 1.00 22.68 90 ARG A O 1
ATOM 1393 N N . LEU A 1 93 ? 12.471 20.369 16.592 1.00 18.82 91 LEU A N 1
ATOM 1394 C CA . LEU A 1 93 ? 11.257 20.089 15.853 1.00 18.78 91 LEU A CA 1
ATOM 1395 C C . LEU A 1 93 ? 10.241 21.220 15.952 1.00 20.45 91 LEU A C 1
ATOM 1396 O O . LEU A 1 93 ? 9.280 21.240 15.164 1.00 21.85 91 LEU A O 1
ATOM 1412 N N . THR A 1 94 ? 10.434 22.123 16.907 1.00 18.18 92 THR A N 1
ATOM 1413 C CA . THR A 1 94 ? 9.589 23.291 17.085 1.00 23.10 92 THR A CA 1
ATOM 1414 C C . THR A 1 94 ? 10.470 24.371 17.667 1.00 23.33 92 THR A C 1
ATOM 1415 O O . THR A 1 94 ? 11.489 24.075 18.311 1.00 25.50 92 THR A O 1
ATOM 1426 N N . VAL A 1 95 ? 10.096 25.626 17.422 1.00 21.16 93 VAL A N 1
ATOM 1427 C CA . VAL A 1 95 ? 10.662 26.751 18.160 1.00 20.81 93 VAL A CA 1
ATOM 1428 C C . VAL A 1 95 ? 9.667 27.400 19.102 1.00 19.23 93 VAL A C 1
ATOM 1429 O O . VAL A 1 95 ? 9.998 28.418 19.721 1.00 26.06 93 VAL A O 1
ATOM 1442 N N . LYS A 1 96 ? 8.454 26.881 19.194 1.00 21.84 94 LYS A N 1
ATOM 1443 C CA . LYS A 1 96 ? 7.471 27.441 20.106 1.00 20.18 94 LYS A CA 1
ATOM 1444 C C . LYS A 1 96 ? 7.757 27.037 21.539 1.00 21.75 94 LYS A C 1
ATOM 1445 O O . LYS A 1 96 ? 8.350 25.992 21.812 1.00 25.75 94 LYS A O 1
ATOM 1464 N N . LYS A 1 97 ? 7.336 27.889 22.465 1.00 21.95 95 LYS A N 1
ATOM 1465 C CA . LYS A 1 97 ? 7.351 27.534 23.871 1.00 25.88 95 LYS A CA 1
ATOM 1466 C C . LYS A 1 97 ? 5.990 27.076 24.346 1.00 26.82 95 LYS A C 1
ATOM 1467 O O . LYS A 1 97 ? 5.898 26.363 25.354 1.00 30.18 95 LYS A O 1
ATOM 1486 N N . SER A 1 98 ? 4.937 27.456 23.643 1.00 18.91 96 SER A N 1
ATOM 1487 C CA . SER A 1 98 ? 3.585 27.015 23.963 1.00 25.90 96 SER A CA 1
ATOM 1488 C C . SER A 1 98 ? 3.160 26.073 22.857 1.00 26.39 96 SER A C 1
ATOM 1489 O O . SER A 1 98 ? 3.006 26.493 21.713 1.00 26.27 96 SER A O 1
ATOM 1497 N N A ILE A 1 99 ? 2.938 24.812 23.224 0.50 23.86 97 ILE A N 1
ATOM 1498 N N B ILE A 1 99 ? 2.990 24.798 23.168 0.50 23.85 97 ILE A N 1
ATOM 1499 C CA A ILE A 1 99 ? 2.756 23.706 22.294 0.50 24.11 97 ILE A CA 1
ATOM 1500 C CA B ILE A 1 99 ? 2.730 23.817 22.125 0.50 24.40 97 ILE A CA 1
ATOM 1501 C C A ILE A 1 99 ? 1.386 23.093 22.540 0.50 25.57 97 ILE A C 1
ATOM 1502 C C B ILE A 1 99 ? 1.514 22.979 22.491 0.50 25.58 97 ILE A C 1
ATOM 1503 O O A ILE A 1 99 ? 0.917 23.021 23.680 0.50 24.66 97 ILE A O 1
ATOM 1504 O O B ILE A 1 99 ? 1.322 22.585 23.644 0.50 24.78 97 ILE A O 1
ATOM 1535 N N . ARG A 1 100 ? 0.740 22.639 21.477 1.00 22.55 98 ARG A N 1
ATOM 1536 C CA . ARG A 1 100 ? -0.497 21.884 21.608 1.00 26.35 98 ARG A CA 1
ATOM 1537 C C . ARG A 1 100 ? -0.218 20.519 21.004 1.00 26.13 98 ARG A C 1
ATOM 1538 O O . ARG A 1 100 ? 0.377 20.419 19.918 1.00 24.75 98 ARG A O 1
ATOM 1559 N N A VAL A 1 101 ? -0.596 19.460 21.709 0.50 22.67 99 VAL A N 1
ATOM 1560 N N B VAL A 1 101 ? -0.653 19.475 21.694 0.50 22.71 99 VAL A N 1
ATOM 1561 C CA A VAL A 1 101 ? -0.279 18.110 21.266 0.50 23.10 99 VAL A CA 1
ATOM 1562 C CA B VAL A 1 101 ? -0.329 18.114 21.304 0.50 23.09 99 VAL A CA 1
ATOM 1563 C C A VAL A 1 101 ? -1.514 17.228 21.385 0.50 25.43 99 VAL A C 1
ATOM 1564 C C B VAL A 1 101 ? -1.588 17.274 21.356 0.50 25.40 99 VAL A C 1
ATOM 1565 O O A VAL A 1 101 ? -2.219 17.263 22.397 0.50 26.39 99 VAL A O 1
ATOM 1566 O O B VAL A 1 101 ? -2.380 17.385 22.296 0.50 26.67 99 VAL A O 1
ATOM 1591 N N . GLU A 1 102 ? -1.764 16.434 20.344 1.00 22.14 100 GLU A N 1
ATOM 1592 C CA . GLU A 1 102 ? -2.848 15.459 20.321 1.00 21.19 100 GLU A CA 1
ATOM 1593 C C . GLU A 1 102 ? -2.434 14.258 21.143 1.00 25.15 100 GLU A C 1
ATOM 1594 O O . GLU A 1 102 ? -1.380 13.685 20.892 1.00 25.66 100 GLU A O 1
ATOM 1607 N N . THR A 1 103 ? -3.234 13.889 22.128 1.00 29.10 101 THR A N 1
ATOM 1608 C CA . THR A 1 103 ? -2.967 12.688 22.908 1.00 26.33 101 THR A CA 1
ATOM 1609 C C . THR A 1 103 ? -4.208 11.809 22.896 1.00 37.40 101 THR A C 1
ATOM 1610 O O . THR A 1 103 ? -5.293 12.222 22.469 1.00 31.40 101 THR A O 1
ATOM 1621 N N . LYS A 1 104 ? -4.053 10.584 23.397 1.00 31.48 102 LYS A N 1
ATOM 1622 C CA . LYS A 1 104 ? -5.206 9.686 23.441 1.00 38.90 102 LYS A CA 1
ATOM 1623 C C . LYS A 1 104 ? -6.357 10.301 24.240 1.00 30.84 102 LYS A C 1
ATOM 1624 O O . LYS A 1 104 ? -7.524 10.061 23.932 1.00 43.28 102 LYS A O 1
ATOM 1634 N N . GLY A 1 105 ? -6.056 11.144 25.219 1.00 35.34 103 GLY A N 1
ATOM 1635 C CA . GLY A 1 105 ? -7.111 11.751 26.009 1.00 36.84 103 GLY A CA 1
ATOM 1636 C C . GLY A 1 105 ? -7.527 13.150 25.613 1.00 50.52 103 GLY A C 1
ATOM 1637 O O . GLY A 1 105 ? -8.135 13.869 26.417 1.00 49.73 103 GLY A O 1
ATOM 1641 N N . GLY A 1 106 ? -7.206 13.545 24.386 1.00 37.96 104 GLY A N 1
ATOM 1642 C CA . GLY A 1 106 ? -7.545 14.852 23.852 1.00 37.72 104 GLY A CA 1
ATOM 1643 C C . GLY A 1 106 ? -6.307 15.712 23.641 1.00 36.85 104 GLY A C 1
ATOM 1644 O O . GLY A 1 106 ? -5.171 15.301 23.890 1.00 34.69 104 GLY A O 1
ATOM 1648 N N . ILE A 1 107 ? -6.561 16.939 23.201 1.00 31.11 105 ILE A N 1
ATOM 1649 C CA . ILE A 1 107 ? -5.496 17.899 22.924 1.00 30.71 105 ILE A CA 1
ATOM 1650 C C . ILE A 1 107 ? -5.091 18.591 24.213 1.00 36.15 105 ILE A C 1
ATOM 1651 O O . ILE A 1 107 ? -5.937 19.150 24.921 1.00 39.38 105 ILE A O 1
ATOM 1667 N N . ILE A 1 108 ? -3.796 18.583 24.510 1.00 29.08 106 ILE A N 1
ATOM 1668 C CA . ILE A 1 108 ? -3.309 19.272 25.693 1.00 34.23 106 ILE A CA 1
ATOM 1669 C C . ILE A 1 108 ? -2.327 20.365 25.311 1.00 30.49 106 ILE A C 1
ATOM 1670 O O . ILE A 1 108 ? -1.627 20.291 24.292 1.00 30.64 106 ILE A O 1
ATOM 1686 N N . GLU A 1 109 ? -2.333 21.404 26.129 1.00 26.18 107 GLU A N 1
ATOM 1687 C CA . GLU A 1 109 ? -1.484 22.575 26.007 1.00 26.47 107 GLU A CA 1
ATOM 1688 C C . GLU A 1 109 ? -0.324 22.439 26.982 1.00 29.74 107 GLU A C 1
ATOM 1689 O O . GLU A 1 109 ? -0.534 22.144 28.169 1.00 28.84 107 GLU A O 1
ATOM 1693 N N . LEU A 1 110 ? 0.881 22.631 26.462 1.00 26.09 108 LEU A N 1
ATOM 1694 C CA . LEU A 1 110 ? 2.135 22.564 27.199 1.00 28.31 108 LEU A CA 1
ATOM 1695 C C . LEU A 1 110 ? 2.827 23.911 27.063 1.00 28.58 108 LEU A C 1
ATOM 1696 O O . LEU A 1 110 ? 2.680 24.594 26.039 1.00 27.40 108 LEU A O 1
ATOM 1712 N N A ASN A 1 111 ? 3.586 24.292 28.089 0.50 23.47 109 ASN A N 1
ATOM 1713 N N B ASN A 1 111 ? 3.568 24.310 28.096 0.50 23.46 109 ASN A N 1
ATOM 1714 C CA A ASN A 1 111 ? 4.388 25.510 28.039 0.50 23.24 109 ASN A CA 1
ATOM 1715 C CA B ASN A 1 111 ? 4.384 25.517 28.024 0.50 23.25 109 ASN A CA 1
ATOM 1716 C C A ASN A 1 111 ? 5.771 25.247 28.615 0.50 24.75 109 ASN A C 1
ATOM 1717 C C B ASN A 1 111 ? 5.763 25.242 28.605 0.50 24.74 109 ASN A C 1
ATOM 1718 O O A ASN A 1 111 ? 5.907 24.817 29.767 0.50 23.30 109 ASN A O 1
ATOM 1719 O O B ASN A 1 111 ? 5.889 24.795 29.751 0.50 23.31 109 ASN A O 1
ATOM 1740 N N . ILE A 1 112 ? 6.793 25.498 27.811 1.00 21.40 110 ILE A N 1
ATOM 1741 C CA . ILE A 1 112 ? 8.172 25.393 28.260 1.00 23.54 110 ILE A CA 1
ATOM 1742 C C . ILE A 1 112 ? 8.577 26.721 28.903 1.00 25.19 110 ILE A C 1
ATOM 1743 O O . ILE A 1 112 ? 8.483 27.786 28.282 1.00 23.51 110 ILE A O 1
ATOM 1760 N N . ARG A 1 113 ? 9.031 26.673 30.146 1.00 24.12 111 ARG A N 1
ATOM 1761 C CA . ARG A 1 113 ? 9.353 27.887 30.879 1.00 27.33 111 ARG A CA 1
ATOM 1762 C C . ARG A 1 113 ? 10.778 28.320 30.603 1.00 28.40 111 ARG A C 1
ATOM 1763 O O . ARG A 1 113 ? 11.595 27.548 30.111 1.00 31.83 111 ARG A O 1
ATOM 1784 N N . PRO A 1 114 ? 11.130 29.562 30.954 1.00 35.59 112 PRO A N 1
ATOM 1785 C CA . PRO A 1 114 ? 12.529 29.983 30.778 1.00 41.10 112 PRO A CA 1
ATOM 1786 C C . PRO A 1 114 ? 13.517 29.118 31.543 1.00 40.60 112 PRO A C 1
ATOM 1787 O O . PRO A 1 114 ? 14.628 28.884 31.061 1.00 37.83 112 PRO A O 1
ATOM 1798 N N . ASP A 1 115 ? 13.154 28.622 32.721 1.00 36.11 113 ASP A N 1
ATOM 1799 C CA . ASP A 1 115 ? 14.079 27.779 33.462 1.00 38.74 113 ASP A CA 1
ATOM 1800 C C . ASP A 1 115 ? 14.153 26.366 32.907 1.00 29.53 113 ASP A C 1
ATOM 1801 O O . ASP A 1 115 ? 14.953 25.557 33.401 1.00 35.23 113 ASP A O 1
ATOM 1810 N N . GLY A 1 116 ? 13.389 26.053 31.868 1.00 28.27 114 GLY A N 1
ATOM 1811 C CA . GLY A 1 116 ? 13.471 24.750 31.250 1.00 30.96 114 GLY A CA 1
ATOM 1812 C C . GLY A 1 116 ? 12.494 23.723 31.778 1.00 33.93 114 GLY A C 1
ATOM 1813 O O . GLY A 1 116 ? 12.423 22.627 31.223 1.00 25.54 114 GLY A O 1
ATOM 1817 N N . GLN A 1 117 ? 11.795 24.006 32.872 1.00 23.91 115 GLN A N 1
ATOM 1818 C CA . GLN A 1 117 ? 10.696 23.149 33.278 1.00 24.51 115 GLN A CA 1
ATOM 1819 C C . GLN A 1 117 ? 9.499 23.367 32.353 1.00 23.63 115 GLN A C 1
ATOM 1820 O O . GLN A 1 117 ? 9.455 24.316 31.554 1.00 25.87 115 GLN A O 1
ATOM 1834 N N . VAL A 1 118 ? 8.565 22.423 32.412 1.00 20.68 116 VAL A N 1
ATOM 1835 C CA . VAL A 1 118 ? 7.407 22.370 31.555 1.00 20.79 116 VAL A CA 1
ATOM 1836 C C . VAL A 1 118 ? 6.136 22.389 32.389 1.00 21.79 116 VAL A C 1
ATOM 1837 O O . VAL A 1 118 ? 6.012 21.621 33.357 1.00 23.05 116 VAL A O 1
ATOM 1850 N N . THR A 1 119 ? 5.193 23.254 31.997 1.00 20.21 117 THR A N 1
ATOM 1851 C CA . THR A 1 119 ? 3.867 23.348 32.596 1.00 18.33 117 THR A CA 1
ATOM 1852 C C . THR A 1 119 ? 2.826 22.645 31.752 1.00 23.98 117 THR A C 1
ATOM 1853 O O . THR A 1 119 ? 2.698 22.927 30.549 1.00 26.85 117 THR A O 1
ATOM 1864 N N . VAL A 1 120 ? 2.086 21.730 32.382 1.00 21.61 118 VAL A N 1
ATOM 1865 C CA . VAL A 1 120 ? 1.103 20.893 31.714 1.00 20.77 118 VAL A CA 1
ATOM 1866 C C . VAL A 1 120 ? -0.274 21.245 32.247 1.00 27.12 118 VAL A C 1
ATOM 1867 O O . VAL A 1 120 ? -0.482 21.276 33.465 1.00 28.26 118 VAL A O 1
ATOM 1880 N N . ASP A 1 121 ? -1.213 21.479 31.333 1.00 32.02 119 ASP A N 1
ATOM 1881 C CA . ASP A 1 121 ? -2.629 21.614 31.680 1.00 30.06 119 ASP A CA 1
ATOM 1882 C C . ASP A 1 121 ? -3.211 20.225 31.925 1.00 33.96 119 ASP A C 1
ATOM 1883 O O . ASP A 1 121 ? -3.403 19.444 30.991 1.00 32.20 119 ASP A O 1
ATOM 1892 N N . MET A 1 122 ? -3.488 19.913 33.177 1.00 27.33 120 MET A N 1
ATOM 1893 C CA . MET A 1 122 ? -3.915 18.587 33.583 1.00 32.34 120 MET A CA 1
ATOM 1894 C C . MET A 1 122 ? -5.434 18.450 33.613 1.00 39.09 120 MET A C 1
ATOM 1895 O O . MET A 1 122 ? -5.934 17.357 33.903 1.00 38.98 120 MET A O 1
ATOM 1909 N N . GLY A 1 123 ? -6.172 19.524 33.305 1.00 36.70 121 GLY A N 1
ATOM 1910 C CA . GLY A 1 123 ? -7.620 19.525 33.368 1.00 29.96 121 GLY A CA 1
ATOM 1911 C C . GLY A 1 123 ? -8.116 19.791 34.775 1.00 36.67 121 GLY A C 1
ATOM 1912 O O . GLY A 1 123 ? -7.343 19.795 35.729 1.00 34.20 121 GLY A O 1
ATOM 1916 N N . PRO A 1 124 ? -9.419 19.996 34.936 1.00 35.84 122 PRO A N 1
ATOM 1917 C CA . PRO A 1 124 ? -9.959 20.266 36.262 1.00 37.41 122 PRO A CA 1
ATOM 1918 C C . PRO A 1 124 ? -10.137 18.972 37.029 1.00 32.54 122 PRO A C 1
ATOM 1919 O O . PRO A 1 124 ? -10.278 17.897 36.422 1.00 35.55 122 PRO A O 1
ATOM 1930 N N . PRO A 1 125 ? -10.100 19.028 38.355 1.00 30.16 123 PRO A N 1
ATOM 1931 C CA . PRO A 1 125 ? -10.425 17.844 39.159 1.00 36.51 123 PRO A CA 1
ATOM 1932 C C . PRO A 1 125 ? -11.927 17.593 39.176 1.00 38.01 123 PRO A C 1
ATOM 1933 O O . PRO A 1 125 ? -12.734 18.503 38.981 1.00 41.48 123 PRO A O 1
ATOM 1944 N N . ARG A 1 126 ? -12.293 16.328 39.367 1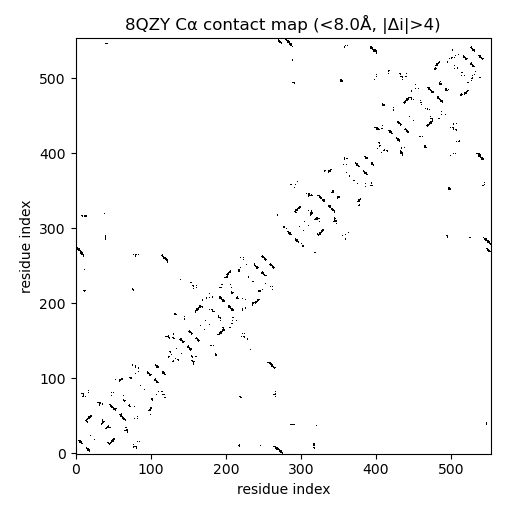.00 37.86 124 ARG A N 1
ATOM 1945 C CA . ARG A 1 126 ? -13.683 15.916 39.558 1.00 33.61 124 ARG A CA 1
ATOM 1946 C C . ARG A 1 126 ? -13.846 15.513 41.017 1.00 36.49 124 ARG A C 1
ATOM 1947 O O . ARG A 1 126 ? -13.107 14.648 41.504 1.00 36.71 124 ARG A O 1
ATOM 1954 N N . LEU A 1 127 ? -14.779 16.174 41.714 1.00 37.45 125 LEU A N 1
ATOM 1955 C CA . LEU A 1 127 ? -14.887 16.083 43.166 1.00 41.59 125 LEU A CA 1
ATOM 1956 C C . LEU A 1 127 ? -16.149 15.385 43.652 1.00 51.20 125 LEU A C 1
ATOM 1957 O O . LEU A 1 127 ? -16.233 15.044 44.843 1.00 37.64 125 LEU A O 1
ATOM 1973 N N . ALA A 1 128 ? -17.122 15.158 42.785 1.00 42.20 126 ALA A N 1
ATOM 1974 C CA . ALA A 1 128 ? -18.334 14.475 43.221 1.00 51.17 126 ALA A CA 1
ATOM 1975 C C . ALA A 1 128 ? -18.063 12.980 43.373 1.00 40.94 126 ALA A C 1
ATOM 1976 O O . ALA A 1 128 ? -17.382 12.389 42.534 1.00 34.24 126 ALA A O 1
ATOM 1983 N N . PRO A 1 129 ? -18.523 12.347 44.452 1.00 37.44 127 PRO A N 1
ATOM 1984 C CA . PRO A 1 129 ? -18.162 10.933 44.660 1.00 37.53 127 PRO A CA 1
ATOM 1985 C C . PRO A 1 129 ? -18.454 10.023 43.472 1.00 45.47 127 PRO A C 1
ATOM 1986 O O . PRO A 1 129 ? -17.628 9.166 43.137 1.00 34.67 127 PRO A O 1
ATOM 1997 N N . ALA A 1 130 ? -19.594 10.193 42.798 1.00 49.15 128 ALA A N 1
ATOM 1998 C CA . ALA A 1 130 ? -19.920 9.294 41.692 1.00 52.97 128 ALA A CA 1
ATOM 1999 C C . ALA A 1 130 ? -18.848 9.306 40.607 1.00 55.16 128 ALA A C 1
ATOM 2000 O O . ALA A 1 130 ? -18.653 8.297 39.919 1.00 51.46 128 ALA A O 1
ATOM 2007 N N . GLU A 1 131 ? -18.144 10.429 40.447 1.00 45.57 129 GLU A N 1
ATOM 2008 C CA . GLU A 1 131 ? -17.167 10.597 39.382 1.00 49.00 129 GLU A CA 1
ATOM 2009 C C . GLU A 1 131 ? -15.798 10.015 39.706 1.00 55.62 129 GLU A C 1
ATOM 2010 O O . GLU A 1 131 ? -14.961 9.905 38.806 1.00 42.77 129 GLU A O 1
ATOM 2022 N N . ILE A 1 132 ? -15.526 9.672 40.960 1.00 47.68 130 ILE A N 1
ATOM 2023 C CA . ILE A 1 132 ? -14.158 9.364 41.362 1.00 39.36 130 ILE A CA 1
ATOM 2024 C C . ILE A 1 132 ? -13.755 7.993 40.822 1.00 36.45 130 ILE A C 1
ATOM 2025 O O . ILE A 1 132 ? -12.745 7.914 40.120 1.00 37.84 130 ILE A O 1
ATOM 2041 N N . PRO A 1 133 ? -14.482 6.895 41.070 1.00 34.94 131 PRO A N 1
ATOM 2042 C CA . PRO A 1 133 ? -15.688 6.711 41.880 1.00 34.79 131 PRO A CA 1
ATOM 2043 C C . PRO A 1 133 ? -15.361 6.442 43.345 1.00 36.16 131 PRO A C 1
ATOM 2044 O O . PRO A 1 133 ? -14.401 5.733 43.637 1.00 36.29 131 PRO A O 1
ATOM 2055 N N . PHE A 1 134 ? -16.183 6.973 44.239 1.00 33.47 132 PHE A N 1
ATOM 2056 C CA . PHE A 1 134 ? -15.991 6.815 45.675 1.00 41.46 132 PHE A CA 1
ATOM 2057 C C . PHE A 1 134 ? -17.361 6.760 46.319 1.00 40.70 132 PHE A C 1
ATOM 2058 O O . PHE A 1 134 ? -18.197 7.623 46.054 1.00 36.67 132 PHE A O 1
ATOM 2075 N N . GLN A 1 135 ? -17.600 5.742 47.135 1.00 34.29 133 GLN A N 1
ATOM 2076 C CA . GLN A 1 135 ? -18.876 5.628 47.827 1.00 39.67 133 GLN A CA 1
ATOM 2077 C C . GLN A 1 135 ? -18.943 6.629 48.976 1.00 42.18 133 GLN A C 1
ATOM 2078 O O . GLN A 1 135 ? -18.190 6.522 49.949 1.00 37.98 133 GLN A O 1
ATOM 2092 N N . ALA A 1 136 ? -19.867 7.578 48.883 1.00 36.18 134 ALA A N 1
ATOM 2093 C CA . ALA A 1 136 ? -20.080 8.559 49.931 1.00 42.58 134 ALA A CA 1
ATOM 2094 C C . ALA A 1 136 ? -21.527 9.021 49.868 1.00 52.40 134 ALA A C 1
ATOM 2095 O O . ALA A 1 136 ? -22.152 8.996 48.804 1.00 52.29 134 ALA A O 1
ATOM 2102 N N . GLU A 1 137 ? -22.051 9.443 51.021 1.00 65.23 135 GLU A N 1
ATOM 2103 C CA . GLU A 1 137 ? -23.392 10.017 51.071 1.00 55.90 135 GLU A CA 1
ATOM 2104 C C . GLU A 1 137 ? -23.468 11.290 50.237 1.00 59.62 135 GLU A C 1
ATOM 2105 O O . GLU A 1 137 ? -24.332 11.426 49.364 1.00 57.96 135 GLU A O 1
ATOM 2109 N N . ARG A 1 138 ? -22.568 12.235 50.493 1.00 62.89 136 ARG A N 1
ATOM 2110 C CA . ARG A 1 138 ? -22.545 13.499 49.779 1.00 51.05 136 ARG A CA 1
ATOM 2111 C C . ARG A 1 138 ? -21.101 13.892 49.514 1.00 55.49 136 ARG A C 1
ATOM 2112 O O . ARG A 1 138 ? -20.174 13.392 50.156 1.00 45.88 136 ARG A O 1
ATOM 2119 N N . GLU A 1 139 ? -20.916 14.781 48.543 1.00 53.27 137 GLU A N 1
ATOM 2120 C CA . GLU A 1 139 ? -19.613 15.398 48.361 1.00 54.35 137 GLU A CA 1
ATOM 2121 C C . GLU A 1 139 ? -19.199 16.090 49.654 1.00 49.71 137 GLU A C 1
ATOM 2122 O O . GLU A 1 139 ? -20.006 16.754 50.306 1.00 43.71 137 GLU A O 1
ATOM 2129 N N . ALA A 1 140 ? -17.938 15.915 50.039 1.00 43.50 138 ALA A N 1
ATOM 2130 C CA . ALA A 1 140 ? -17.419 16.566 51.235 1.00 37.16 138 ALA A CA 1
ATOM 2131 C C . ALA A 1 140 ? -15.931 16.795 51.047 1.00 35.69 138 ALA A C 1
ATOM 2132 O O . ALA A 1 140 ? -15.298 16.180 50.185 1.00 34.43 138 ALA A O 1
ATOM 2139 N N . LEU A 1 141 ? -15.382 17.693 51.870 1.00 30.49 139 LEU A N 1
ATOM 2140 C CA . LEU A 1 141 ? -13.963 18.015 51.788 1.00 37.20 139 LEU A CA 1
ATOM 2141 C C . LEU A 1 141 ? -13.086 16.869 52.262 1.00 31.64 139 LEU A C 1
ATOM 2142 O O . LEU A 1 141 ? -11.933 16.746 51.826 1.00 28.36 139 LEU A O 1
ATOM 2158 N N . SER A 1 142 ? -13.608 16.050 53.170 1.00 29.75 140 SER A N 1
ATOM 2159 C CA . SER A 1 142 ? -12.914 14.875 53.663 1.00 28.85 140 SER A CA 1
ATOM 2160 C C . SER A 1 142 ? -13.991 13.881 54.065 1.00 29.07 140 SER A C 1
ATOM 2161 O O . SER A 1 142 ? -15.155 14.243 54.262 1.00 28.37 140 SER A O 1
ATOM 2169 N N . TYR A 1 143 ? -13.604 12.617 54.134 1.00 28.12 141 TYR A N 1
ATOM 2170 C CA . TYR A 1 143 ? -14.502 11.537 54.516 1.00 24.41 141 TYR A CA 1
ATOM 2171 C C . TYR A 1 143 ? -13.840 10.678 55.581 1.00 27.83 141 TYR A C 1
ATOM 2172 O O . TYR A 1 143 ? -12.656 10.372 55.478 1.00 28.74 141 TYR A O 1
ATOM 2190 N N . GLU A 1 144 ? -14.596 10.286 56.603 1.00 23.93 142 GLU A N 1
ATOM 2191 C CA . GLU A 1 144 ? -14.099 9.368 57.624 1.00 26.01 142 GLU A CA 1
ATOM 2192 C C . GLU A 1 144 ? -14.372 7.949 57.159 1.00 27.74 142 GLU A C 1
ATOM 2193 O O . GLU A 1 144 ? -15.523 7.606 56.875 1.00 32.58 142 GLU A O 1
ATOM 2205 N N . ILE A 1 145 ? -13.328 7.128 57.091 1.00 23.32 143 ILE A N 1
ATOM 2206 C CA . ILE A 1 145 ? -13.392 5.772 56.553 1.00 28.60 143 ILE A CA 1
ATOM 2207 C C . ILE A 1 145 ? -13.106 4.812 57.693 1.00 25.73 143 ILE A C 1
ATOM 2208 O O . ILE A 1 145 ? -12.162 5.021 58.467 1.00 26.90 143 ILE A O 1
ATOM 2224 N N . GLU A 1 146 ? -13.929 3.781 57.827 1.00 23.69 144 GLU A N 1
ATOM 2225 C CA . GLU A 1 146 ? -13.596 2.679 58.726 1.00 26.16 144 GLU A CA 1
ATOM 2226 C C . GLU A 1 146 ? -12.855 1.636 57.895 1.00 24.47 144 GLU A C 1
ATOM 2227 O O . GLU A 1 146 ? -13.356 1.196 56.853 1.00 27.46 144 GLU A O 1
ATOM 2239 N N . VAL A 1 147 ? -11.634 1.299 58.307 1.00 23.17 145 VAL A N 1
ATOM 2240 C CA . VAL A 1 147 ? -10.771 0.423 57.522 1.00 23.18 145 VAL A CA 1
ATOM 2241 C C . VAL A 1 147 ? -10.094 -0.551 58.469 1.00 25.08 145 VAL A C 1
ATOM 2242 O O . VAL A 1 147 ? -9.157 -0.202 59.189 1.00 27.61 145 VAL A O 1
ATOM 2255 N N . ASN A 1 148 ? -10.601 -1.773 58.504 1.00 27.10 146 ASN A N 1
ATOM 2256 C CA . ASN A 1 148 ? -9.951 -2.861 59.227 1.00 25.30 146 ASN A CA 1
ATOM 2257 C C . ASN A 1 148 ? -9.678 -2.492 60.685 1.00 25.89 146 ASN A C 1
ATOM 2258 O O . ASN A 1 148 ? -8.560 -2.630 61.174 1.00 27.94 146 ASN A O 1
ATOM 2269 N N . GLY A 1 149 ? -10.704 -2.020 61.368 1.00 29.85 147 GLY A N 1
ATOM 2270 C CA . GLY A 1 149 ? -10.572 -1.688 62.777 1.00 35.55 147 GLY A CA 1
ATOM 2271 C C . GLY A 1 149 ? -9.899 -0.368 63.046 1.00 31.19 147 GLY A C 1
ATOM 2272 O O . GLY A 1 149 ? -9.601 -0.054 64.210 1.00 35.27 147 GLY A O 1
ATOM 2276 N N . GLN A 1 150 ? -9.629 0.407 62.010 1.00 23.46 148 GLN A N 1
ATOM 2277 C CA . GLN A 1 150 ? -8.995 1.708 62.147 1.00 23.48 148 GLN A CA 1
ATOM 2278 C C . GLN A 1 150 ? -9.938 2.759 61.596 1.00 27.80 148 GLN A C 1
ATOM 2279 O O . GLN A 1 150 ? -10.857 2.448 60.851 1.00 24.54 148 GLN A O 1
ATOM 2293 N N . ARG A 1 151 ? -9.686 4.010 61.948 1.00 24.39 149 ARG A N 1
ATOM 2294 C CA . ARG A 1 151 ? -10.410 5.158 61.416 1.00 26.14 149 ARG A CA 1
ATOM 2295 C C . ARG A 1 151 ? -9.400 6.037 60.688 1.00 23.31 149 ARG A C 1
ATOM 2296 O O . ARG A 1 151 ? -8.323 6.338 61.226 1.00 24.54 149 ARG A O 1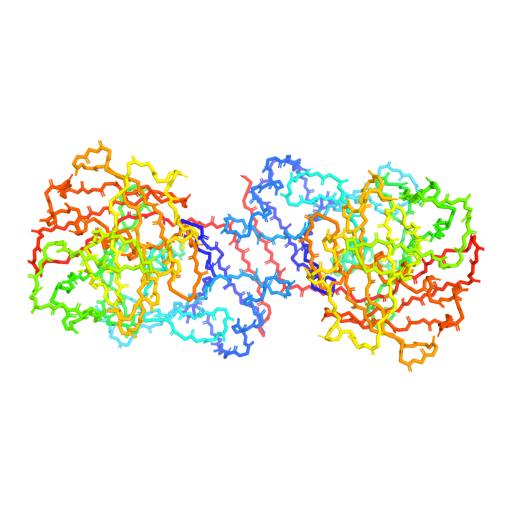
ATOM 2309 N N . VAL A 1 152 ? -9.755 6.453 59.466 1.00 23.79 150 VAL A N 1
ATOM 2310 C CA . VAL A 1 152 ? -8.914 7.298 58.628 1.00 20.56 150 VAL A CA 1
ATOM 2311 C C . VAL A 1 152 ? -9.770 8.418 58.057 1.00 24.94 150 VAL A C 1
ATOM 2312 O O . VAL A 1 152 ? -10.959 8.239 57.788 1.00 24.83 150 VAL A O 1
ATOM 2325 N N . GLU A 1 153 ? -9.163 9.589 57.905 1.00 28.08 151 GLU A N 1
ATOM 2326 C CA . GLU A 1 153 ? -9.803 10.742 57.275 1.00 25.66 151 GLU A CA 1
ATOM 2327 C C . GLU A 1 153 ? -9.095 10.986 55.952 1.00 24.61 151 GLU A C 1
ATOM 2328 O O . GLU A 1 153 ? -7.884 11.202 55.933 1.00 25.75 151 GLU A O 1
ATOM 2335 N N . LEU A 1 154 ? -9.832 10.910 54.844 1.00 25.45 152 LEU A N 1
ATOM 2336 C CA . LEU A 1 154 ? -9.187 11.147 53.565 1.00 25.15 152 LEU A CA 1
ATOM 2337 C C . LEU A 1 154 ? -10.060 11.998 52.667 1.00 26.90 152 LEU A C 1
ATOM 2338 O O . LEU A 1 154 ? -11.285 12.038 52.805 1.00 27.24 152 LEU A O 1
ATOM 2354 N N . ALA A 1 155 ? -9.401 12.711 51.766 1.00 23.64 153 ALA A N 1
ATOM 2355 C CA . ALA A 1 155 ? -10.082 13.431 50.695 1.00 23.82 153 ALA A CA 1
ATOM 2356 C C . ALA A 1 155 ? -10.126 12.515 49.482 1.00 29.61 153 ALA A C 1
ATOM 2357 O O . ALA A 1 155 ? -9.248 11.675 49.289 1.00 27.29 153 ALA A O 1
ATOM 2364 N N . ALA A 1 156 ? -11.152 12.668 48.655 1.00 26.51 154 ALA A N 1
ATOM 2365 C CA . ALA A 1 156 ? -11.268 11.853 47.453 1.00 27.97 154 ALA A CA 1
ATOM 2366 C C . ALA A 1 156 ? -11.383 12.794 46.260 1.00 30.58 154 ALA A C 1
ATOM 2367 O O . ALA A 1 156 ? -12.221 13.703 46.246 1.00 33.36 154 ALA A O 1
ATOM 2374 N N . VAL A 1 157 ? -10.505 12.590 45.285 1.00 25.16 155 VAL A N 1
ATOM 2375 C CA . VAL A 1 157 ? -10.393 13.445 44.114 1.00 24.36 155 VAL A CA 1
ATOM 2376 C C . VAL A 1 157 ? -10.125 12.569 42.897 1.00 23.33 155 VAL A C 1
ATOM 2377 O O . VAL A 1 157 ? -9.445 11.544 42.975 1.00 29.87 155 VAL A O 1
ATOM 2390 N N . SER A 1 158 ? -10.645 12.991 41.748 1.00 31.76 156 SER A N 1
ATOM 2391 C CA . SER A 1 158 ? -10.287 12.364 40.483 1.00 38.41 156 SER A CA 1
ATOM 2392 C C . SER A 1 158 ? -9.546 13.362 39.599 1.00 33.13 156 SER A C 1
ATOM 2393 O O . SER A 1 158 ? -9.987 14.498 39.455 1.00 30.57 156 SER A O 1
ATOM 2401 N N . MET A 1 159 ? -8.425 12.933 39.023 1.00 32.82 157 MET A N 1
ATOM 2402 C CA . MET A 1 159 ? -7.701 13.665 37.982 1.00 37.95 157 MET A CA 1
ATOM 2403 C C . MET A 1 159 ? -7.765 12.888 36.674 1.00 40.60 157 MET A C 1
ATOM 2404 O O . MET A 1 159 ? -6.816 12.875 35.888 1.00 46.77 157 MET A O 1
ATOM 2418 N N . GLY A 1 160 ? -8.886 12.209 36.437 1.00 41.24 158 GLY A N 1
ATOM 2419 C CA . GLY A 1 160 ? -8.995 11.187 35.430 1.00 42.54 158 GLY A CA 1
ATOM 2420 C C . GLY A 1 160 ? -8.861 9.780 35.976 1.00 53.70 158 GLY A C 1
ATOM 2421 O O . GLY A 1 160 ? -9.377 8.835 35.371 1.00 63.29 158 GLY A O 1
ATOM 2425 N N . ASN A 1 161 ? -8.179 9.627 37.102 1.00 35.73 159 ASN A N 1
ATOM 2426 C CA . ASN A 1 161 ? -8.079 8.394 37.857 1.00 37.65 159 ASN A CA 1
ATOM 2427 C C . ASN A 1 161 ? -8.420 8.733 39.302 1.00 47.40 159 ASN A C 1
ATOM 2428 O O . ASN A 1 161 ? -8.378 9.908 39.701 1.00 31.44 159 ASN A O 1
ATOM 2439 N N . PRO A 1 162 ? -8.813 7.743 40.103 1.00 33.50 160 PRO A N 1
ATOM 2440 C CA . PRO A 1 162 ? -9.229 8.046 41.481 1.00 33.45 160 PRO A CA 1
ATOM 2441 C C . PRO A 1 162 ? -8.053 8.179 42.440 1.00 27.88 160 PRO A C 1
ATOM 2442 O O . PRO A 1 162 ? -7.042 7.482 42.338 1.00 29.88 160 PRO A O 1
ATOM 2453 N N . HIS A 1 163 ? -8.216 9.098 43.378 1.00 30.99 161 HIS A N 1
ATOM 2454 C CA . HIS A 1 163 ? -7.220 9.359 44.409 1.00 27.70 161 HIS A CA 1
ATOM 2455 C C . HIS A 1 163 ? -7.897 9.477 45.747 1.00 26.66 161 HIS A C 1
ATOM 2456 O O . HIS A 1 163 ? -8.977 10.065 45.851 1.00 28.26 161 HIS A O 1
ATOM 2471 N N . GLY A 1 164 ? -7.246 8.935 46.778 1.00 24.30 162 GLY A N 1
ATOM 2472 C CA . GLY A 1 164 ? -7.554 9.285 48.149 1.00 25.05 162 GLY A CA 1
ATOM 2473 C C . GLY A 1 164 ? -6.321 9.938 48.736 1.00 25.68 162 GLY A C 1
ATOM 2474 O O . GLY A 1 164 ? -5.207 9.530 48.433 1.00 29.35 162 GLY A O 1
ATOM 2478 N N . VAL A 1 165 ? -6.522 10.986 49.530 1.00 18.56 163 VAL A N 1
ATOM 2479 C CA . VAL A 1 165 ? -5.404 11.734 50.084 1.00 18.50 163 VAL A CA 1
ATOM 2480 C C . VAL A 1 165 ? -5.578 11.847 51.590 1.00 20.74 163 VAL A C 1
ATOM 2481 O O . VAL A 1 165 ? -6.588 12.392 52.062 1.00 21.16 163 VAL A O 1
ATOM 2494 N N . LEU A 1 166 ? -4.564 11.384 52.318 1.00 20.26 164 LEU A N 1
ATOM 2495 C CA . LEU A 1 166 ? -4.495 11.466 53.771 1.00 26.43 164 LEU A CA 1
ATOM 2496 C C . LEU A 1 166 ? -3.424 12.465 54.176 1.00 30.80 164 LEU A C 1
ATOM 2497 O O . LEU A 1 166 ? -2.322 12.458 53.621 1.00 27.06 164 LEU A O 1
ATOM 2513 N N . ARG A 1 167 ? -3.706 13.262 55.202 1.00 29.33 165 ARG A N 1
ATOM 2514 C CA . ARG A 1 167 ? -2.694 14.146 55.766 1.00 32.65 165 ARG A CA 1
ATOM 2515 C C . ARG A 1 167 ? -1.895 13.395 56.820 1.00 26.44 165 ARG A C 1
ATOM 2516 O O . ARG A 1 167 ? -2.454 12.632 57.619 1.00 30.47 165 ARG A O 1
ATOM 2537 N N . VAL A 1 168 ? -0.576 13.579 56.799 1.00 28.68 166 VAL A N 1
ATOM 2538 C CA . VAL A 1 168 ? 0.313 12.951 57.763 1.00 31.64 166 VAL A CA 1
ATOM 2539 C C . VAL A 1 168 ? 1.192 14.044 58.358 1.00 34.76 166 VAL A C 1
ATOM 2540 O O . VAL A 1 168 ? 1.359 15.133 57.797 1.00 32.00 166 VAL A O 1
ATOM 2553 N N . GLU A 1 169 ? 1.733 13.757 59.540 1.00 38.44 167 GLU A N 1
ATOM 2554 C CA . GLU A 1 169 ? 2.599 14.729 60.189 1.00 35.37 167 GLU A CA 1
ATOM 2555 C C . GLU A 1 169 ? 3.994 14.734 59.595 1.00 32.36 167 GLU A C 1
ATOM 2556 O O . GLU A 1 169 ? 4.626 15.792 59.555 1.00 35.58 167 GLU A O 1
ATOM 2568 N N . ASN A 1 170 ? 4.475 13.581 59.122 1.00 32.47 168 ASN A N 1
ATOM 2569 C CA . ASN A 1 170 ? 5.778 13.468 58.475 1.00 46.91 168 ASN A CA 1
ATOM 2570 C C . ASN A 1 170 ? 5.726 12.325 57.470 1.00 44.76 168 ASN A C 1
ATOM 2571 O O . ASN A 1 170 ? 5.472 11.185 57.861 1.00 36.04 168 ASN A O 1
ATOM 2582 N N . VAL A 1 171 ? 5.976 12.624 56.185 1.00 36.28 169 VAL A N 1
ATOM 2583 C CA . VAL A 1 171 ? 5.845 11.593 55.155 1.00 33.99 169 VAL A CA 1
ATOM 2584 C C . VAL A 1 171 ? 6.825 10.455 55.390 1.00 28.19 169 VAL A C 1
ATOM 2585 O O . VAL A 1 171 ? 6.601 9.330 54.922 1.00 32.74 169 VAL A O 1
ATOM 2598 N N . ASP A 1 172 ? 7.967 10.732 56.019 1.00 40.96 170 ASP A N 1
ATOM 2599 C CA . ASP A 1 172 ? 8.956 9.673 56.210 1.00 47.49 170 ASP A CA 1
ATOM 2600 C C . ASP A 1 172 ? 8.463 8.612 57.189 1.00 45.30 170 ASP A C 1
ATOM 2601 O O . ASP A 1 172 ? 8.747 7.420 57.010 1.00 48.90 170 ASP A O 1
ATOM 2608 N N . SER A 1 173 ? 7.691 9.012 58.193 1.00 44.02 171 SER A N 1
ATOM 2609 C CA . SER A 1 173 ? 7.097 8.075 59.136 1.00 51.28 171 SER A CA 1
ATOM 2610 C C . SER A 1 173 ? 5.672 7.673 58.757 1.00 40.53 171 SER A C 1
ATOM 2611 O O . SER A 1 173 ? 5.024 6.963 59.525 1.00 40.76 171 SER A O 1
ATOM 2619 N N . ALA A 1 174 ? 5.174 8.108 57.603 1.00 41.13 172 ALA A N 1
ATOM 2620 C CA . ALA A 1 174 ? 3.846 7.711 57.168 1.00 40.87 172 ALA A CA 1
ATOM 2621 C C . ALA A 1 174 ? 3.805 6.215 56.876 1.00 30.35 172 ALA A C 1
ATOM 2622 O O . ALA A 1 174 ? 4.778 5.654 56.361 1.00 31.95 172 ALA A O 1
ATOM 2629 N N . PRO A 1 175 ? 2.667 5.544 57.169 1.00 41.89 173 PRO A N 1
ATOM 2630 C CA . PRO A 1 175 ? 2.527 4.095 56.905 1.00 42.30 173 PRO A CA 1
ATOM 2631 C C . PRO A 1 175 ? 2.182 3.782 55.452 1.00 45.67 173 PRO A C 1
ATOM 2632 O O . PRO A 1 175 ? 1.147 3.197 55.131 1.00 38.99 173 PRO A O 1
ATOM 2643 N N . VAL A 1 176 ? 3.074 4.165 54.546 1.00 35.11 174 VAL A N 1
ATOM 2644 C CA . VAL A 1 176 ? 2.754 4.063 53.127 1.00 42.08 174 VAL A CA 1
ATOM 2645 C C . VAL A 1 176 ? 2.590 2.609 52.707 1.00 36.31 174 VAL A C 1
ATOM 2646 O O . VAL A 1 176 ? 1.652 2.265 51.981 1.00 32.67 174 VAL A O 1
ATOM 2659 N N . HIS A 1 177 ? 3.490 1.729 53.148 1.00 57.81 175 HIS A N 1
ATOM 2660 C CA . HIS A 1 177 ? 3.417 0.335 52.722 1.00 58.22 175 HIS A CA 1
ATOM 2661 C C . HIS A 1 177 ? 2.371 -0.461 53.491 1.00 45.84 175 HIS A C 1
ATOM 2662 O O . HIS A 1 177 ? 1.912 -1.491 52.991 1.00 35.05 175 HIS A O 1
ATOM 2676 N N . SER A 1 178 ? 1.983 -0.004 54.682 1.00 52.59 176 SER A N 1
ATOM 2677 C CA . SER A 1 178 ? 0.941 -0.688 55.452 1.00 51.26 176 SER A CA 1
ATOM 2678 C C . SER A 1 178 ? -0.452 -0.243 55.004 1.00 49.97 176 SER A C 1
ATOM 2679 O O . SER A 1 178 ? -1.232 -1.029 54.457 1.00 43.11 176 SER A O 1
ATOM 2683 N N . LEU A 1 179 ? -0.771 1.031 55.224 1.00 40.08 177 LEU A N 1
ATOM 2684 C CA . LEU A 1 179 ? -2.115 1.519 54.957 1.00 34.99 177 LEU A CA 1
ATOM 2685 C C . LEU A 1 179 ? -2.368 1.725 53.469 1.00 33.57 177 LEU A C 1
ATOM 2686 O O . LEU A 1 179 ? -3.516 1.639 53.021 1.00 35.83 177 LEU A O 1
ATOM 2702 N N . GLY A 1 180 ? -1.332 2.026 52.704 1.00 31.51 178 GLY A N 1
ATOM 2703 C CA . GLY A 1 180 ? -1.465 2.234 51.281 1.00 29.90 178 GLY A CA 1
ATOM 2704 C C . GLY A 1 180 ? -2.274 1.144 50.600 1.00 35.25 178 GLY A C 1
ATOM 2705 O O . GLY A 1 180 ? -3.312 1.396 49.985 1.00 31.28 178 GLY A O 1
ATOM 2709 N N . PRO A 1 181 ? -1.813 -0.106 50.686 1.00 37.34 179 PRO A N 1
ATOM 2710 C CA . PRO A 1 181 ? -2.567 -1.192 50.025 1.00 33.70 179 PRO A CA 1
ATOM 2711 C C . PRO A 1 181 ? -3.924 -1.472 50.672 1.00 37.94 179 PRO A C 1
ATOM 2712 O O . PRO A 1 181 ? -4.824 -1.959 49.983 1.00 38.02 179 PRO A O 1
ATOM 2723 N N . GLN A 1 182 ? -4.128 -1.124 51.951 1.00 30.67 180 GLN A N 1
ATOM 2724 C CA . GLN A 1 182 ? -5.430 -1.372 52.558 1.00 27.76 180 GLN A CA 1
ATOM 2725 C C . GLN A 1 182 ? -6.480 -0.422 51.999 1.00 28.43 180 GLN A C 1
ATOM 2726 O O . GLN A 1 182 ? -7.647 -0.796 51.833 1.00 29.30 180 GLN A O 1
ATOM 2740 N N . LEU A 1 183 ? -6.098 0.828 51.770 1.00 28.37 181 LEU A N 1
ATOM 2741 C CA . LEU A 1 183 ? -7.054 1.807 51.268 1.00 26.83 181 LEU A CA 1
ATOM 2742 C C . LEU A 1 183 ? -7.195 1.715 49.763 1.00 25.27 181 LEU A C 1
ATOM 2743 O O . LEU A 1 183 ? -8.260 2.043 49.230 1.00 28.54 181 LEU A O 1
ATOM 2759 N N . GLU A 1 184 ? -6.126 1.286 49.084 1.00 28.13 182 GLU A N 1
ATOM 2760 C CA . GLU A 1 184 ? -6.146 1.130 47.639 1.00 29.14 182 GLU A CA 1
ATOM 2761 C C . GLU A 1 184 ? -7.341 0.310 47.192 1.00 38.14 182 GLU A C 1
ATOM 2762 O O . GLU A 1 184 ? -8.005 0.661 46.211 1.00 32.38 182 GLU A O 1
ATOM 2774 N N . VAL A 1 185 ? -7.613 -0.796 47.887 1.00 27.46 183 VAL A N 1
ATOM 2775 C CA . VAL A 1 185 ? -8.659 -1.745 47.532 1.00 34.84 183 VAL A CA 1
ATOM 2776 C C . VAL A 1 185 ? -9.857 -1.647 48.469 1.00 29.77 183 VAL A C 1
ATOM 2777 O O . VAL A 1 185 ? -10.709 -2.537 48.481 1.00 35.50 183 VAL A O 1
ATOM 2790 N N . HIS A 1 186 ? -9.948 -0.591 49.257 1.00 30.50 184 HIS A N 1
ATOM 2791 C CA . HIS A 1 186 ? -11.080 -0.457 50.156 1.00 32.19 184 HIS A CA 1
ATOM 2792 C C . HIS A 1 186 ? -12.384 -0.536 49.363 1.00 37.76 184 HIS A C 1
ATOM 2793 O O . HIS A 1 186 ? -12.488 0.043 48.269 1.00 37.08 184 HIS A O 1
ATOM 2807 N N . PRO A 1 187 ? -13.399 -1.223 49.879 1.00 40.82 185 PRO A N 1
ATOM 2808 C CA . PRO A 1 187 ? -14.663 -1.325 49.131 1.00 45.29 185 PRO A CA 1
ATOM 2809 C C . PRO A 1 187 ? -15.322 0.012 48.780 1.00 46.24 185 PRO A C 1
ATOM 2810 O O . PRO A 1 187 ? -16.158 0.043 47.866 1.00 40.07 185 PRO A O 1
ATOM 2821 N N . ARG A 1 188 ? -14.984 1.119 49.447 1.00 35.75 186 ARG A N 1
ATOM 2822 C CA . ARG A 1 188 ? -15.581 2.391 49.054 1.00 36.52 186 ARG A CA 1
ATOM 2823 C C . ARG A 1 188 ? -14.910 3.014 47.836 1.00 32.38 186 ARG A C 1
ATOM 2824 O O . ARG A 1 188 ? -15.367 4.051 47.352 1.00 36.12 186 ARG A O 1
ATOM 2845 N N . PHE A 1 189 ? -13.829 2.430 47.343 1.00 31.15 187 PHE A N 1
ATOM 2846 C CA . PHE A 1 189 ? -13.236 2.820 46.073 1.00 31.11 187 PHE A CA 1
ATOM 2847 C C . PHE A 1 189 ? -13.529 1.670 45.126 1.00 32.28 187 PHE A C 1
ATOM 2848 O O . PHE A 1 189 ? -12.717 0.734 45.016 1.00 34.47 187 PHE A O 1
ATOM 2865 N N . PRO A 1 190 ? -14.683 1.681 44.447 1.00 40.60 188 PRO A N 1
ATOM 2866 C CA . PRO A 1 190 ? -15.045 0.539 43.580 1.00 47.64 188 PRO A CA 1
ATOM 2867 C C . PRO A 1 190 ? -13.947 0.122 42.619 1.00 49.94 188 PRO A C 1
ATOM 2868 O O . PRO A 1 190 ? -13.715 -1.080 42.432 1.00 50.82 188 PRO A O 1
ATOM 2879 N N . LYS A 1 191 ? -13.256 1.086 42.009 1.00 47.93 189 LYS A N 1
ATOM 2880 C CA . LYS A 1 191 ? -12.216 0.821 41.028 1.00 46.78 189 LYS A CA 1
ATOM 2881 C C . LYS A 1 191 ? -10.821 0.985 41.605 1.00 46.99 189 LYS A C 1
ATOM 2882 O O . LYS A 1 191 ? -9.863 1.170 40.850 1.00 36.28 189 LYS A O 1
ATOM 2889 N N . LYS A 1 192 ? -10.684 0.881 42.927 1.00 35.53 190 LYS A N 1
ATOM 2890 C CA . LYS A 1 192 ? -9.418 1.104 43.609 1.00 35.09 190 LYS A CA 1
ATOM 2891 C C . LYS A 1 192 ? -9.026 2.574 43.528 1.00 42.47 190 LYS A C 1
ATOM 2892 O O . LYS A 1 192 ? -9.741 3.389 42.934 1.00 36.76 190 LYS A O 1
ATOM 2911 N N . ALA A 1 193 ? -7.914 2.934 44.161 1.00 37.78 191 ALA A N 1
ATOM 2912 C CA . ALA A 1 193 ? -7.512 4.328 44.156 1.00 30.28 191 ALA A CA 1
ATOM 2913 C C . ALA A 1 193 ? -6.025 4.418 44.411 1.00 33.76 191 ALA A C 1
ATOM 2914 O O . ALA A 1 193 ? -5.425 3.538 45.044 1.00 32.22 191 ALA A O 1
ATOM 2921 N N . ASN A 1 194 ? -5.439 5.493 43.891 1.00 24.84 192 ASN A N 1
ATOM 2922 C CA . ASN A 1 194 ? -4.111 5.904 44.283 1.00 25.38 192 ASN A CA 1
ATOM 2923 C C . ASN A 1 194 ? -4.199 6.603 45.622 1.00 23.82 192 ASN A C 1
ATOM 2924 O O . ASN A 1 194 ? -5.061 7.461 45.797 1.00 25.16 192 ASN A O 1
ATOM 2935 N N . ILE A 1 195 ? -3.308 6.251 46.550 1.00 23.24 193 ILE A N 1
ATOM 2936 C CA . ILE A 1 195 ? -3.406 6.738 47.936 1.00 23.02 193 ILE A CA 1
ATOM 2937 C C . ILE A 1 195 ? -2.221 7.643 48.234 1.00 23.15 193 ILE A C 1
ATOM 2938 O O . ILE A 1 195 ? -1.066 7.202 48.203 1.00 27.03 193 ILE A O 1
ATOM 2954 N N . GLY A 1 196 ? -2.496 8.911 48.516 1.00 21.38 194 GLY A N 1
ATOM 2955 C CA . GLY A 1 196 ? -1.455 9.889 48.783 1.00 20.66 194 GLY A CA 1
ATOM 2956 C C . GLY A 1 196 ? -1.338 10.172 50.275 1.00 21.64 194 GLY A C 1
ATOM 2957 O O . GLY A 1 196 ? -2.334 10.180 50.987 1.00 24.10 194 GLY A O 1
ATOM 2961 N N . PHE A 1 197 ? -0.106 10.378 50.734 1.00 23.56 195 PHE A N 1
ATOM 2962 C CA . PHE A 1 197 ? 0.226 10.727 52.124 1.00 24.59 195 PHE A CA 1
ATOM 2963 C C . PHE A 1 197 ? 0.891 12.102 52.147 1.00 21.51 195 PHE A C 1
ATOM 2964 O O . PHE A 1 197 ? 2.039 12.265 51.715 1.00 25.55 195 PHE A O 1
ATOM 2981 N N . LEU A 1 198 ? 0.161 13.105 52.590 1.00 18.30 196 LEU A N 1
ATOM 2982 C CA . LEU A 1 198 ? 0.517 14.500 52.383 1.00 23.74 196 LEU A CA 1
ATOM 2983 C C . LEU A 1 198 ? 0.967 15.157 53.685 1.00 35.61 196 LEU A C 1
ATOM 2984 O O . LEU A 1 198 ? 0.205 15.197 54.656 1.00 28.72 196 LEU A O 1
ATOM 3000 N N . GLN A 1 199 ? 2.189 15.711 53.683 1.00 22.26 197 GLN A N 1
ATOM 3001 C CA . GLN A 1 199 ? 2.727 16.477 54.812 1.00 26.35 197 GLN A CA 1
ATOM 3002 C C . GLN A 1 199 ? 2.761 17.969 54.485 1.00 38.78 197 GLN A C 1
ATOM 3003 O O . GLN A 1 199 ? 3.471 18.395 53.561 1.00 34.75 197 GLN A O 1
ATOM 3017 N N . VAL A 1 200 ? 2.003 18.762 55.240 1.00 27.52 198 VAL A N 1
ATOM 3018 C CA . VAL A 1 200 ? 1.943 20.201 54.998 1.00 29.29 198 VAL A CA 1
ATOM 3019 C C . VAL A 1 200 ? 3.087 20.891 55.722 1.00 43.58 198 VAL A C 1
ATOM 3020 O O . VAL A 1 200 ? 3.169 20.842 56.954 1.00 34.34 198 VAL A O 1
ATOM 3033 N N . LEU A 1 201 ? 3.972 21.545 54.954 1.00 30.30 199 LEU A N 1
ATOM 3034 C CA . LEU A 1 201 ? 5.042 22.377 55.515 1.00 29.32 199 LEU A CA 1
ATOM 3035 C C . LEU A 1 201 ? 4.553 23.799 55.759 1.00 40.53 199 LEU A C 1
ATOM 3036 O O . LEU A 1 201 ? 4.776 24.363 56.837 1.00 44.15 199 LEU A O 1
ATOM 3052 N N . ASP A 1 202 ? 3.877 24.372 54.771 1.00 33.86 200 ASP A N 1
ATOM 3053 C CA . ASP A 1 202 ? 3.247 25.680 54.867 1.00 31.34 200 ASP A CA 1
ATOM 3054 C C . ASP A 1 202 ? 2.212 25.781 53.753 1.00 31.20 200 ASP A C 1
ATOM 3055 O O . ASP A 1 202 ? 2.091 24.870 52.925 1.00 38.30 200 ASP A O 1
ATOM 3063 N N . PRO A 1 203 ? 1.418 26.852 53.724 1.00 38.90 201 PRO A N 1
ATOM 3064 C CA . PRO A 1 203 ? 0.307 26.882 52.758 1.00 42.18 201 PRO A CA 1
ATOM 3065 C C . PRO A 1 203 ? 0.758 26.698 51.320 1.00 38.22 201 PRO A C 1
ATOM 3066 O O . PRO A 1 203 ? -0.071 26.352 50.476 1.00 38.59 201 PRO A O 1
ATOM 3077 N N . HIS A 1 204 ? 2.043 26.912 51.032 1.00 37.01 202 HIS A N 1
ATOM 3078 C CA . HIS A 1 204 ? 2.545 26.871 49.662 1.00 37.48 202 HIS A CA 1
ATOM 3079 C C . HIS A 1 204 ? 3.545 25.751 49.433 1.00 36.25 202 HIS A C 1
ATOM 3080 O O . HIS A 1 204 ? 4.136 25.678 48.347 1.00 31.92 202 HIS A O 1
ATOM 3094 N N . HIS A 1 205 ? 3.741 24.866 50.409 1.00 29.32 203 HIS A N 1
ATOM 3095 C CA . HIS A 1 205 ? 4.810 23.886 50.333 1.00 32.01 203 HIS A CA 1
ATOM 3096 C C . HIS A 1 205 ? 4.408 22.607 51.056 1.00 36.61 203 HIS A C 1
ATOM 3097 O O . HIS A 1 205 ? 3.932 22.662 52.195 1.00 37.02 203 HIS A O 1
ATOM 3111 N N . ALA A 1 206 ? 4.605 21.458 50.399 1.00 30.71 204 ALA A N 1
ATOM 3112 C CA . ALA A 1 206 ? 4.249 20.184 51.003 1.00 28.57 204 ALA A CA 1
ATOM 3113 C C . ALA A 1 206 ? 5.087 19.041 50.462 1.00 34.69 204 ALA A C 1
ATOM 3114 O O . ALA A 1 206 ? 5.640 19.104 49.363 1.00 32.26 204 ALA A O 1
ATOM 3121 N N . ARG A 1 207 ? 5.165 17.987 51.269 1.00 22.10 205 ARG A N 1
ATOM 3122 C CA . ARG A 1 207 ? 5.767 16.706 50.916 1.00 23.29 205 ARG A CA 1
ATOM 3123 C C . ARG A 1 207 ? 4.719 15.630 50.670 1.00 30.79 205 ARG A C 1
ATOM 3124 O O . ARG A 1 207 ? 3.615 15.679 51.221 1.00 27.50 205 ARG A O 1
ATOM 3145 N N . LEU A 1 208 ? 5.042 14.695 49.759 1.00 24.78 206 LEU A N 1
ATOM 3146 C CA . LEU A 1 208 ? 4.084 13.666 49.374 1.00 23.14 206 LEU A CA 1
ATOM 3147 C C . LEU A 1 208 ? 4.764 12.347 49.081 1.00 25.08 206 LEU A C 1
ATOM 3148 O O . LEU A 1 208 ? 5.818 12.297 48.437 1.00 29.36 206 LEU A O 1
ATOM 3164 N N . ARG A 1 209 ? 4.096 11.284 49.463 1.00 24.53 207 ARG A N 1
ATOM 3165 C CA . ARG A 1 209 ? 4.359 9.938 48.991 1.00 21.41 207 ARG A CA 1
ATOM 3166 C C . ARG A 1 209 ? 3.058 9.346 48.480 1.00 26.66 207 ARG A C 1
ATOM 3167 O O . ARG A 1 209 ? 1.995 9.663 49.004 1.00 27.34 207 ARG A O 1
ATOM 3188 N N . VAL A 1 210 ? 3.129 8.496 47.448 1.00 24.11 208 VAL A N 1
ATOM 3189 C CA . VAL A 1 210 ? 1.932 7.960 46.810 1.00 26.58 208 VAL A CA 1
ATOM 3190 C C . VAL A 1 210 ? 2.034 6.454 46.665 1.00 32.87 208 VAL A C 1
ATOM 3191 O O . VAL A 1 210 ? 3.024 5.942 46.125 1.00 35.46 208 VAL A O 1
ATOM 3204 N N . TRP A 1 211 ? 1.004 5.757 47.123 1.00 33.27 209 TRP A N 1
ATOM 3205 C CA . TRP A 1 211 ? 0.791 4.349 46.815 1.00 37.24 209 TRP A CA 1
ATOM 3206 C C . TRP A 1 211 ? -0.070 4.274 45.560 1.00 33.43 209 TRP A C 1
ATOM 3207 O O . TRP A 1 211 ? -1.274 4.553 45.604 1.00 31.66 209 TRP A O 1
ATOM 3228 N N . GLU A 1 212 ? 0.545 3.911 44.439 1.00 42.77 210 GLU A N 1
ATOM 3229 C CA . GLU A 1 212 ? -0.168 3.823 43.173 1.00 44.66 210 GLU A CA 1
ATOM 3230 C C . GLU A 1 212 ? -0.902 2.498 43.104 1.00 43.98 210 GLU A C 1
ATOM 3231 O O . GLU A 1 212 ? -0.391 1.459 43.535 1.00 42.22 210 GLU A O 1
ATOM 3237 N N . ARG A 1 213 ? -2.113 2.539 42.581 1.00 36.01 211 ARG A N 1
ATOM 3238 C CA . ARG A 1 213 ? -2.912 1.333 42.506 1.00 45.28 211 ARG A CA 1
ATOM 3239 C C . ARG A 1 213 ? -2.296 0.384 41.494 1.00 52.15 211 ARG A C 1
ATOM 3240 O O . ARG A 1 213 ? -1.753 0.807 40.468 1.00 46.22 211 ARG A O 1
ATOM 3261 N N . GLY A 1 214 ? -2.344 -0.902 41.817 1.00 58.01 212 GLY A N 1
ATOM 3262 C CA . GLY A 1 214 ? -1.685 -1.892 40.983 1.00 61.73 212 GLY A CA 1
ATOM 3263 C C . GLY A 1 214 ? -0.263 -1.523 40.636 1.00 67.29 212 GLY A C 1
ATOM 3264 O O . GLY A 1 214 ? 0.179 -1.753 39.502 1.00 70.57 212 GLY A O 1
ATOM 3268 N N . VAL A 1 215 ? 0.470 -0.946 41.592 1.00 56.06 213 VAL A N 1
ATOM 3269 C CA . VAL A 1 215 ? 1.844 -0.530 41.341 1.00 48.28 213 VAL A CA 1
ATOM 3270 C C . VAL A 1 215 ? 2.652 -0.467 42.631 1.00 58.48 213 VAL A C 1
ATOM 3271 O O . VAL A 1 215 ? 3.770 -0.989 42.695 1.00 57.85 213 VAL A O 1
ATOM 3276 N N . GLY A 1 216 ? 2.106 0.171 43.660 1.00 46.95 214 GLY A N 1
ATOM 3277 C CA . GLY A 1 216 ? 2.839 0.405 44.884 1.00 48.20 214 GLY A CA 1
ATOM 3278 C C . GLY A 1 216 ? 3.462 1.783 44.905 1.00 47.06 214 GLY A C 1
ATOM 3279 O O . GLY A 1 216 ? 3.106 2.662 44.119 1.00 45.70 214 GLY A O 1
ATOM 3283 N N . GLU A 1 217 ? 4.410 1.979 45.827 1.00 45.40 215 GLU A N 1
ATOM 3284 C CA . GLU A 1 217 ? 5.027 3.299 45.933 1.00 53.11 215 GLU A CA 1
ATOM 3285 C C . GLU A 1 217 ? 5.818 3.585 44.655 1.00 62.42 215 GLU A C 1
ATOM 3286 O O . GLU A 1 217 ? 6.659 2.780 44.239 1.00 56.02 215 GLU A O 1
ATOM 3298 N N . THR A 1 218 ? 5.541 4.734 44.022 1.00 63.57 216 THR A N 1
ATOM 3299 C CA . THR A 1 218 ? 5.960 4.973 42.644 1.00 70.52 216 THR A CA 1
ATOM 3300 C C . THR A 1 218 ? 6.992 6.072 42.463 1.00 77.20 216 THR A C 1
ATOM 3301 O O . THR A 1 218 ? 7.595 6.149 41.384 1.00 70.55 216 THR A O 1
ATOM 3312 N N . GLN A 1 219 ? 7.168 6.943 43.454 1.00 60.30 217 GLN A N 1
ATOM 3313 C CA . GLN A 1 219 ? 8.194 7.979 43.433 1.00 77.44 217 GLN A CA 1
ATOM 3314 C C . GLN A 1 219 ? 7.919 9.137 42.476 1.00 67.76 217 GLN A C 1
ATOM 3315 O O . GLN A 1 219 ? 8.494 10.215 42.662 1.00 40.23 217 GLN A O 1
ATOM 3329 N N . ALA A 1 220 ? 7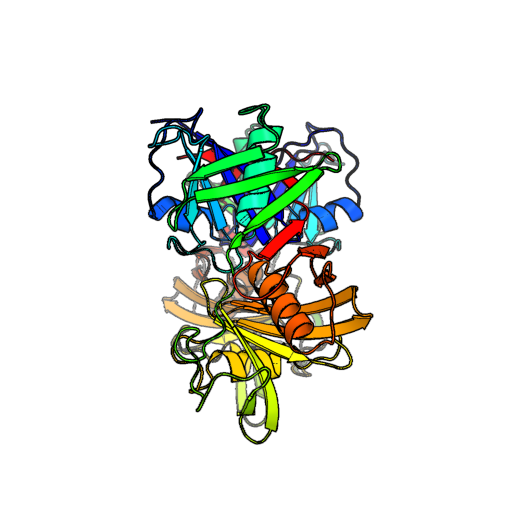.057 8.960 41.477 1.00 58.78 218 ALA A N 1
ATOM 3330 C CA . ALA A 1 220 ? 6.879 10.006 40.472 1.00 58.90 218 ALA A CA 1
ATOM 3331 C C . ALA A 1 220 ? 5.451 10.062 39.928 1.00 62.52 218 ALA A C 1
ATOM 3332 O O . ALA A 1 220 ? 5.227 10.143 38.718 1.00 61.22 218 ALA A O 1
ATOM 3339 N N . CYS A 1 221 ? 4.460 10.081 40.814 1.00 47.57 219 CYS A N 1
ATOM 3340 C CA . CYS A 1 221 ? 3.060 10.104 40.392 1.00 58.31 219 CYS A CA 1
ATOM 3341 C C . CYS A 1 221 ? 2.578 11.544 40.285 1.00 48.02 219 CYS A C 1
ATOM 3342 O O . CYS A 1 221 ? 2.126 12.131 41.266 1.00 38.41 219 CYS A O 1
ATOM 3350 N N . GLY A 1 222 ? 2.638 12.110 39.081 1.00 47.46 220 GLY A N 1
ATOM 3351 C CA . GLY A 1 222 ? 2.281 13.512 38.917 1.00 44.83 220 GLY A CA 1
ATOM 3352 C C . GLY A 1 222 ? 0.811 13.798 39.181 1.00 34.33 220 GLY A C 1
ATOM 3353 O O . GLY A 1 222 ? 0.459 14.853 39.716 1.00 34.09 220 GLY A O 1
ATOM 3357 N N . THR A 1 223 ? -0.071 12.885 38.786 1.00 38.84 221 THR A N 1
ATOM 3358 C CA . THR A 1 223 ? -1.484 13.103 39.062 1.00 30.82 221 THR A CA 1
ATOM 3359 C C . THR A 1 223 ? -1.755 13.046 40.560 1.00 31.11 221 THR A C 1
ATOM 3360 O O . THR A 1 223 ? -2.637 13.756 41.056 1.00 27.22 221 THR A O 1
ATOM 3371 N N . GLY A 1 224 ? -0.994 12.229 41.288 1.00 34.03 222 GLY A N 1
ATOM 3372 C CA . GLY A 1 224 ? -1.113 12.204 42.741 1.00 27.10 222 GLY A CA 1
ATOM 3373 C C . GLY A 1 224 ? -0.739 13.522 43.374 1.00 24.21 222 GLY A C 1
ATOM 3374 O O . GLY A 1 224 ? -1.361 13.958 44.349 1.00 24.60 222 GLY A O 1
ATOM 3378 N N . ALA A 1 225 ? 0.278 14.184 42.825 1.00 23.44 223 ALA A N 1
ATOM 3379 C CA . ALA A 1 225 ? 0.635 15.491 43.314 1.00 21.65 223 ALA A CA 1
ATOM 3380 C C . ALA A 1 225 ? -0.488 16.473 43.041 1.00 25.95 223 ALA A C 1
ATOM 3381 O O . ALA A 1 225 ? -0.780 17.338 43.873 1.00 25.42 223 ALA A O 1
ATOM 3388 N N . CYS A 1 226 ? -1.093 16.397 41.851 1.00 25.62 224 CYS A N 1
ATOM 3389 C CA . CYS A 1 226 ? -2.234 17.257 41.559 1.00 28.03 224 CYS A CA 1
ATOM 3390 C C . CYS A 1 226 ? -3.376 17.010 42.544 1.00 27.25 224 CYS A C 1
ATOM 3391 O O . CYS A 1 226 ? -3.953 17.954 43.097 1.00 28.43 224 CYS A O 1
ATOM 3399 N N . ALA A 1 227 ? -3.719 15.746 42.757 1.00 25.00 225 ALA A N 1
ATOM 3400 C CA . ALA A 1 227 ? -4.809 15.424 43.670 1.00 24.89 225 ALA A CA 1
ATOM 3401 C C . ALA A 1 227 ? -4.513 15.904 45.084 1.00 25.50 225 ALA A C 1
ATOM 3402 O O . ALA A 1 227 ? -5.392 16.442 45.767 1.00 26.33 225 ALA A O 1
ATOM 3409 N N . ALA A 1 228 ? -3.279 15.727 45.536 1.00 24.61 226 ALA A N 1
ATOM 3410 C CA . ALA A 1 228 ? -2.937 16.141 46.890 1.00 26.84 226 ALA A CA 1
ATOM 3411 C C . ALA A 1 228 ? -3.023 17.656 47.040 1.00 28.87 226 ALA A C 1
ATOM 3412 O O . ALA A 1 228 ? -3.523 18.165 48.054 1.00 26.30 226 ALA A O 1
ATOM 3419 N N . ALA A 1 229 ? -2.548 18.408 46.047 1.00 26.96 227 ALA A N 1
ATOM 3420 C CA . ALA A 1 229 ? -2.657 19.857 46.142 1.00 24.73 227 ALA A CA 1
ATOM 3421 C C . ALA A 1 229 ? -4.120 20.298 46.132 1.00 28.75 227 ALA A C 1
ATOM 3422 O O . ALA A 1 229 ? -4.524 21.167 46.918 1.00 32.70 227 ALA A O 1
ATOM 3429 N N . VAL A 1 230 ? -4.922 19.696 45.266 1.00 28.95 228 VAL A N 1
ATOM 3430 C CA . VAL A 1 230 ? -6.341 20.019 45.207 1.00 29.97 228 VAL A CA 1
ATOM 3431 C C . VAL A 1 230 ? -6.998 19.709 46.549 1.00 32.02 228 VAL A C 1
ATOM 3432 O O . VAL A 1 230 ? -7.721 20.535 47.116 1.00 32.86 228 VAL A O 1
ATOM 3445 N N . ALA A 1 231 ? -6.725 18.523 47.093 1.00 29.46 229 ALA A N 1
ATOM 3446 C CA . ALA A 1 231 ? -7.298 18.150 48.391 1.00 28.42 229 ALA A CA 1
ATOM 3447 C C . ALA A 1 231 ? -6.905 19.141 49.488 1.00 34.28 229 ALA A C 1
ATOM 3448 O O . ALA A 1 231 ? -7.749 19.577 50.291 1.00 34.83 229 ALA A O 1
ATOM 3455 N N . GLY A 1 232 ? -5.624 19.496 49.549 1.00 27.51 230 GLY A N 1
ATOM 3456 C CA . GLY A 1 232 ? -5.174 20.438 50.557 1.00 33.86 230 GLY A CA 1
ATOM 3457 C C . GLY A 1 232 ? -5.733 21.839 50.387 1.00 36.30 230 GLY A C 1
ATOM 3458 O O . GLY A 1 232 ? -5.983 22.541 51.372 1.00 36.23 230 GLY A O 1
ATOM 3462 N N . ILE A 1 233 ? -5.906 22.280 49.141 1.00 34.40 231 ILE A N 1
ATOM 3463 C CA . ILE A 1 233 ? -6.444 23.616 48.895 1.00 33.67 231 ILE A CA 1
ATOM 3464 C C . ILE A 1 233 ? -7.919 23.679 49.269 1.00 40.01 231 ILE A C 1
ATOM 3465 O O . ILE A 1 233 ? -8.389 24.674 49.835 1.00 36.73 231 ILE A O 1
ATOM 3481 N N . ARG A 1 234 ? -8.677 22.633 48.935 1.00 33.08 232 ARG A N 1
ATOM 3482 C CA . ARG A 1 234 ? -10.092 22.603 49.291 1.00 39.98 232 ARG A CA 1
ATOM 3483 C C . ARG A 1 234 ? -10.289 22.618 50.798 1.00 45.45 232 ARG A C 1
ATOM 3484 O O . ARG A 1 234 ? -11.298 23.147 51.287 1.00 38.08 232 ARG A O 1
ATOM 3505 N N . GLN A 1 235 ? -9.364 22.019 51.540 1.00 38.45 233 GLN A N 1
ATOM 3506 C CA . GLN A 1 235 ? -9.443 21.941 52.991 1.00 43.34 233 GLN A CA 1
ATOM 3507 C C . GLN A 1 235 ? -8.711 23.076 53.687 1.00 46.84 233 GLN A C 1
ATOM 3508 O O . GLN A 1 235 ? -8.628 23.081 54.923 1.00 45.98 233 GLN A O 1
ATOM 3522 N N . GLY A 1 236 ? -8.183 24.032 52.934 1.00 44.96 234 GLY A N 1
ATOM 3523 C CA . GLY A 1 236 ? -7.593 25.212 53.517 1.00 41.20 234 GLY A CA 1
ATOM 3524 C C . GLY A 1 236 ? -6.198 25.052 54.066 1.00 37.30 234 GLY A C 1
ATOM 3525 O O . GLY A 1 236 ? -5.621 26.049 54.522 1.00 43.43 234 GLY A O 1
ATOM 3529 N N . TRP A 1 237 ? -5.618 23.852 54.012 1.00 45.73 235 TRP A N 1
ATOM 3530 C CA . TRP A 1 237 ? -4.247 23.684 54.480 1.00 38.80 235 TRP A CA 1
ATOM 3531 C C . TRP A 1 237 ? -3.213 24.262 53.516 1.00 33.24 235 TRP A C 1
ATOM 3532 O O . TRP A 1 237 ? -2.068 24.493 53.925 1.00 41.86 235 TRP A O 1
ATOM 3553 N N . LEU A 1 238 ? -3.579 24.424 52.245 1.00 41.14 236 LEU A N 1
ATOM 3554 C CA . LEU A 1 238 ? -2.678 24.879 51.201 1.00 29.77 236 LEU A CA 1
ATOM 3555 C C . LEU A 1 238 ? -3.374 25.940 50.372 1.00 34.40 236 LEU A C 1
ATOM 3556 O O . LEU A 1 238 ? -4.601 26.000 50.300 1.00 32.25 236 LEU A O 1
ATOM 3572 N N . GLN A 1 239 ? -2.569 26.750 49.695 1.00 32.01 237 GLN A N 1
ATOM 3573 C CA . GLN A 1 239 ? -3.069 27.797 48.820 1.00 47.07 237 GLN A CA 1
ATOM 3574 C C . GLN A 1 239 ? -2.245 27.750 47.549 1.00 36.81 237 GLN A C 1
ATOM 3575 O O . GLN A 1 239 ? -1.025 27.658 47.619 1.00 35.11 237 GLN A O 1
ATOM 3589 N N . SER A 1 240 ? -2.910 27.805 46.406 1.00 43.79 238 SER A N 1
ATOM 3590 C CA . SER A 1 240 ? -2.198 27.776 45.138 1.00 35.89 238 SER A CA 1
ATOM 3591 C C . SER A 1 240 ? -1.321 29.020 45.004 1.00 44.13 238 SER A C 1
ATOM 3592 O O . SER A 1 240 ? -1.739 30.118 45.393 1.00 34.68 238 SER A O 1
ATOM 3600 N N . PRO A 1 241 ? -0.107 28.896 44.457 1.00 47.91 239 PRO A N 1
ATOM 3601 C CA . PRO A 1 241 ? 0.544 27.686 43.948 1.00 39.33 239 PRO A CA 1
ATOM 3602 C C . PRO A 1 241 ? 1.250 26.950 45.054 1.00 29.57 239 PRO A C 1
ATOM 3603 O O . PRO A 1 241 ? 1.780 27.542 46.000 1.00 37.43 239 PRO A O 1
ATOM 3614 N N . VAL A 1 242 ? 1.278 25.632 44.942 1.00 28.57 240 VAL A N 1
ATOM 3615 C CA . VAL A 1 242 ? 1.859 24.763 45.954 1.00 28.00 240 VAL A CA 1
ATOM 3616 C C . VAL A 1 242 ? 3.031 24.024 45.344 1.00 37.32 240 VAL A C 1
ATOM 3617 O O . VAL A 1 242 ? 2.880 23.429 44.273 1.00 28.94 240 VAL A O 1
ATOM 3630 N N . GLN A 1 243 ? 4.163 24.007 46.050 1.00 26.55 241 GLN A N 1
ATOM 3631 C CA . GLN A 1 243 ? 5.291 23.155 45.724 1.00 30.92 241 GLN A CA 1
ATOM 3632 C C . GLN A 1 243 ? 5.138 21.810 46.415 1.00 33.85 241 GLN A C 1
ATOM 3633 O O . GLN A 1 243 ? 4.960 21.762 47.639 1.00 39.37 241 GLN A O 1
ATOM 3647 N N . ILE A 1 244 ? 5.212 20.723 45.636 1.00 30.38 242 ILE A N 1
ATOM 3648 C CA . ILE A 1 244 ? 5.031 19.358 46.133 1.00 26.51 242 ILE A CA 1
ATOM 3649 C C . ILE A 1 244 ? 6.334 18.596 45.953 1.00 35.93 242 ILE A C 1
ATOM 3650 O O . ILE A 1 244 ? 6.795 18.395 44.817 1.00 31.93 242 ILE A O 1
ATOM 3666 N N . ASP A 1 245 ? 6.931 18.150 47.067 1.00 27.07 243 ASP A N 1
ATOM 3667 C CA . ASP A 1 245 ? 8.165 17.388 46.996 1.00 34.12 243 ASP A CA 1
ATOM 3668 C C . ASP A 1 245 ? 7.794 15.915 46.998 1.00 34.39 243 ASP A C 1
ATOM 3669 O O . ASP A 1 245 ? 7.316 15.393 48.015 1.00 32.15 243 ASP A O 1
ATOM 3678 N N . LEU A 1 246 ? 8.034 15.250 45.875 1.00 31.08 244 LEU A N 1
ATOM 3679 C CA . LEU A 1 246 ? 7.922 13.806 45.754 1.00 24.11 244 LEU A CA 1
ATOM 3680 C C . LEU A 1 246 ? 9.282 13.170 45.943 1.00 31.79 244 LEU A C 1
ATOM 3681 O O . LEU A 1 246 ? 10.317 13.854 45.957 1.00 30.32 244 LEU A O 1
ATOM 3697 N N . PRO A 1 247 ? 9.316 11.846 46.077 1.00 32.04 245 PRO A N 1
ATOM 3698 C CA . PRO A 1 247 ? 10.621 11.169 46.179 1.00 41.09 245 PRO A CA 1
ATOM 3699 C C . PRO A 1 247 ? 11.508 11.435 44.990 1.00 38.74 245 PRO A C 1
ATOM 3700 O O . PRO A 1 247 ? 12.731 11.531 45.140 1.00 39.91 245 PRO A O 1
ATOM 3711 N N . GLY A 1 248 ? 10.918 11.538 43.808 1.00 31.12 246 GLY A N 1
ATOM 3712 C CA . GLY A 1 248 ? 11.678 11.785 42.599 1.00 33.82 246 GLY A CA 1
ATOM 3713 C C . GLY A 1 248 ? 12.112 13.214 42.384 1.00 44.13 246 GLY A C 1
ATOM 3714 O O . GLY A 1 248 ? 12.958 13.454 41.520 1.00 36.03 246 GLY A O 1
ATOM 3718 N N . GLY A 1 249 ? 11.549 14.162 43.119 1.00 28.54 247 GLY A N 1
ATOM 3719 C CA . GLY A 1 249 ? 11.869 15.564 42.968 1.00 30.40 247 GLY A CA 1
ATOM 3720 C C . GLY A 1 249 ? 10.646 16.429 43.182 1.00 34.62 247 GLY A C 1
ATOM 3721 O O . GLY A 1 249 ? 9.627 15.969 43.695 1.00 31.62 247 GLY A O 1
ATOM 3725 N N . ARG A 1 250 ? 10.758 17.671 42.727 1.00 25.86 248 ARG A N 1
ATOM 3726 C CA . ARG A 1 250 ? 9.804 18.725 43.026 1.00 28.08 248 ARG A CA 1
ATOM 3727 C C . ARG A 1 250 ? 8.874 19.019 41.864 1.00 32.05 248 ARG A C 1
ATOM 3728 O O . ARG A 1 250 ? 9.334 19.179 40.734 1.00 28.02 248 ARG A O 1
ATOM 3749 N N . LEU A 1 251 ? 7.586 19.173 42.164 1.00 26.89 249 LEU A N 1
ATOM 3750 C CA . LEU A 1 251 ? 6.581 19.676 41.243 1.00 22.36 249 LEU A CA 1
ATOM 3751 C C . LEU A 1 251 ? 5.989 20.969 41.794 1.00 27.24 249 LEU A C 1
ATOM 3752 O O . LEU A 1 251 ? 5.972 21.192 43.014 1.00 34.14 249 LEU A O 1
ATOM 3768 N N . HIS A 1 252 ? 5.480 21.816 40.909 1.00 26.72 250 HIS A N 1
ATOM 3769 C CA . HIS A 1 252 ? 4.747 23.006 41.311 1.00 24.93 250 HIS A CA 1
ATOM 3770 C C . HIS A 1 252 ? 3.342 22.968 40.728 1.00 30.38 250 HIS A C 1
ATOM 3771 O O . HIS A 1 252 ? 3.167 22.759 39.528 1.00 27.04 250 HIS A O 1
ATOM 3785 N N . ILE A 1 253 ? 2.332 23.134 41.583 1.00 24.25 251 ILE A N 1
ATOM 3786 C CA . ILE A 1 253 ? 0.944 22.975 41.190 1.00 22.77 251 ILE A CA 1
ATOM 3787 C C . ILE A 1 253 ? 0.234 24.318 41.298 1.00 25.63 251 ILE A C 1
ATOM 3788 O O . ILE A 1 253 ? 0.391 25.045 42.283 1.00 35.37 251 ILE A O 1
ATOM 3804 N N . GLU A 1 254 ? -0.561 24.638 40.296 1.00 31.29 252 GLU A N 1
ATOM 3805 C CA . GLU A 1 254 ? -1.412 25.812 40.348 1.00 30.88 252 GLU A CA 1
ATOM 3806 C C . GLU A 1 254 ? -2.843 25.423 40.037 1.00 26.64 252 GLU A C 1
ATOM 3807 O O . GLU A 1 254 ? -3.103 24.595 39.165 1.00 31.33 252 GLU A O 1
ATOM 3814 N N . TRP A 1 255 ? -3.777 25.986 40.798 1.00 33.17 253 TRP A N 1
ATOM 3815 C CA . TRP A 1 255 ? -5.185 25.669 40.622 1.00 40.92 253 TRP A CA 1
ATOM 3816 C C . TRP A 1 255 ? -5.990 26.835 41.163 1.00 41.49 253 TRP A C 1
ATOM 3817 O O . TRP A 1 255 ? -5.797 27.228 42.311 1.00 38.02 253 TRP A O 1
ATOM 3838 N N . ALA A 1 256 ? -6.847 27.401 40.324 1.00 48.39 254 ALA A N 1
ATOM 3839 C CA . ALA A 1 256 ? -7.653 28.558 40.686 1.00 41.83 254 ALA A CA 1
ATOM 3840 C C . ALA A 1 256 ? -8.951 28.179 41.381 1.00 52.05 254 ALA A C 1
ATOM 3841 O O . ALA A 1 256 ? -9.728 29.071 41.736 1.00 58.35 254 ALA A O 1
ATOM 3848 N N . GLY A 1 257 ? -9.219 26.891 41.572 1.00 47.16 255 GLY A N 1
ATOM 3849 C CA . GLY A 1 257 ? -10.397 26.476 42.291 1.00 49.49 255 GLY A CA 1
ATOM 3850 C C . GLY A 1 257 ? -11.365 25.716 41.412 1.00 49.92 255 GLY A C 1
ATOM 3851 O O . GLY A 1 257 ? -11.126 25.499 40.224 1.00 43.78 255 GLY A O 1
ATOM 3855 N N . PRO A 1 258 ? -12.492 25.308 41.988 1.00 49.27 256 PRO A N 1
ATOM 3856 C CA . PRO A 1 258 ? -13.386 24.374 41.291 1.00 50.04 256 PRO A CA 1
ATOM 3857 C C . PRO A 1 258 ? -13.677 24.798 39.861 1.00 49.96 256 PRO A C 1
ATOM 3858 O O . PRO A 1 258 ? -13.817 25.984 39.560 1.00 57.38 256 PRO A O 1
ATOM 3869 N N . GLY A 1 259 ? -13.758 23.799 38.978 1.00 49.25 257 GLY A N 1
ATOM 3870 C CA . GLY A 1 259 ? -14.028 24.011 37.573 1.00 54.69 257 GLY A CA 1
ATOM 3871 C C . GLY A 1 259 ? -12.844 24.462 36.746 1.00 59.88 257 GLY A C 1
ATOM 3872 O O . GLY A 1 259 ? -12.918 24.401 35.511 1.00 56.53 257 GLY A O 1
ATOM 3876 N N . GLN A 1 260 ? -11.745 24.917 37.383 1.00 74.40 258 GLN A N 1
ATOM 3877 C CA . GLN A 1 260 ? -10.550 25.411 36.720 1.00 61.30 258 GLN A CA 1
ATOM 3878 C C . GLN A 1 260 ? -9.503 24.313 36.596 1.00 50.86 258 GLN A C 1
ATOM 3879 O O . GLN A 1 260 ? -9.390 23.449 37.469 1.00 35.53 258 GLN A O 1
ATOM 3893 N N . PRO A 1 261 ? -8.709 24.318 35.534 1.00 41.71 259 PRO A N 1
ATOM 3894 C CA . PRO A 1 261 ? -7.711 23.252 35.365 1.00 40.15 259 PRO A CA 1
ATOM 3895 C C . PRO A 1 261 ? -6.582 23.350 36.376 1.00 32.14 259 PRO A C 1
ATOM 3896 O O . PRO A 1 261 ? -6.219 24.431 36.844 1.00 32.19 259 PRO A O 1
ATOM 3907 N N . VAL A 1 262 ? -6.010 22.187 36.706 1.00 31.11 260 VAL A N 1
ATOM 3908 C CA . VAL A 1 262 ? -4.796 22.124 37.508 1.00 27.45 260 VAL A CA 1
ATOM 3909 C C . VAL A 1 262 ? -3.616 22.208 36.551 1.00 26.43 260 VAL A C 1
ATOM 3910 O O . VAL A 1 262 ? -3.561 21.453 35.569 1.00 29.23 260 VAL A O 1
ATOM 3923 N N . MET A 1 263 ? -2.706 23.133 36.827 1.00 27.47 261 MET A N 1
ATOM 3924 C CA . MET A 1 263 ? -1.479 23.312 36.052 1.00 29.13 261 MET A CA 1
ATOM 3925 C C . MET A 1 263 ? -0.306 22.746 36.838 1.00 26.86 261 MET A C 1
ATOM 3926 O O . MET A 1 263 ? -0.025 23.187 37.957 1.00 28.62 261 MET A O 1
ATOM 3940 N N . MET A 1 264 ? 0.404 21.799 36.242 1.00 23.20 262 MET A N 1
ATOM 3941 C CA . MET A 1 264 ? 1.494 21.124 36.918 1.00 21.19 262 MET A CA 1
ATOM 3942 C C . MET A 1 264 ? 2.788 21.440 36.196 1.00 27.63 262 MET A C 1
ATOM 3943 O O . MET A 1 264 ? 2.892 21.206 34.992 1.00 27.78 262 MET A O 1
ATOM 3957 N N . THR A 1 265 ? 3.775 21.902 36.936 1.00 19.85 263 THR A N 1
ATOM 3958 C CA . THR A 1 265 ? 5.094 22.240 36.419 1.00 23.47 263 THR A CA 1
ATOM 3959 C C . THR A 1 265 ? 6.178 21.349 37.027 1.00 27.02 263 THR A C 1
ATOM 3960 O O . THR A 1 265 ? 6.276 21.210 38.262 1.00 25.67 263 THR A O 1
ATOM 3971 N N . GLY A 1 266 ? 7.020 20.770 36.154 1.00 20.45 264 GLY A N 1
ATOM 3972 C CA . GLY A 1 266 ? 8.112 19.972 36.620 1.00 19.63 264 GLY A CA 1
ATOM 3973 C C . GLY A 1 266 ? 9.206 19.795 35.598 1.00 22.54 264 GLY A C 1
ATOM 3974 O O . GLY A 1 266 ? 9.121 20.284 34.469 1.00 19.73 264 GLY A O 1
ATOM 3978 N N . PRO A 1 267 ? 10.249 19.082 35.996 1.00 23.84 265 PRO A N 1
ATOM 3979 C CA . PRO A 1 267 ? 11.424 18.897 35.141 1.00 23.46 265 PRO A CA 1
ATOM 3980 C C . PRO A 1 267 ? 11.297 17.722 34.182 1.00 22.19 265 PRO A C 1
ATOM 3981 O O . PRO A 1 267 ? 10.425 16.859 34.305 1.00 21.91 265 PRO A O 1
ATOM 3992 N N . ALA A 1 268 ? 12.170 17.752 33.161 1.00 22.46 266 ALA A N 1
ATOM 3993 C CA . ALA A 1 268 ? 12.345 16.655 32.215 1.00 22.33 266 ALA A CA 1
ATOM 3994 C C . ALA A 1 268 ? 13.819 16.661 31.864 1.00 20.62 266 ALA A C 1
ATOM 3995 O O . ALA A 1 268 ? 14.358 17.719 31.513 1.00 25.68 266 ALA A O 1
ATOM 4002 N N . VAL A 1 269 ? 14.451 15.489 31.892 1.00 19.54 267 VAL A N 1
ATOM 4003 C CA . VAL A 1 269 ? 15.898 15.391 31.850 1.00 19.19 267 VAL A CA 1
ATOM 4004 C C . VAL A 1 269 ? 16.306 14.402 30.777 1.00 17.89 267 VAL A C 1
ATOM 4005 O O . VAL A 1 269 ? 15.733 13.310 30.692 1.00 20.08 267 VAL A O 1
ATOM 4018 N N . ARG A 1 270 ? 17.263 14.806 29.921 1.00 19.30 268 ARG A N 1
ATOM 4019 C CA . ARG A 1 270 ? 17.823 13.903 28.925 1.00 19.87 268 ARG A CA 1
ATOM 4020 C C . ARG A 1 270 ? 18.931 13.080 29.567 1.00 18.28 268 ARG A C 1
ATOM 4021 O O . ARG A 1 270 ? 19.805 13.626 30.238 1.00 22.77 268 ARG A O 1
ATOM 4042 N N . VAL A 1 271 ? 18.877 11.758 29.394 1.00 17.61 269 VAL A N 1
ATOM 4043 C CA . VAL A 1 271 ? 19.842 10.860 30.000 1.00 15.84 269 VAL A CA 1
ATOM 4044 C C . VAL A 1 271 ? 20.932 10.441 29.005 1.00 14.42 269 VAL A C 1
ATOM 4045 O O . VAL A 1 271 ? 22.121 10.631 29.271 1.00 18.77 269 VAL A O 1
ATOM 4059 N N . TYR A 1 272 ? 20.560 9.894 27.852 1.00 19.57 270 TYR A N 1
ATOM 4060 C CA . TYR A 1 272 ? 21.518 9.511 26.818 1.00 17.56 270 TYR A CA 1
ATOM 4061 C C . TYR A 1 272 ? 20.783 9.428 25.487 1.00 18.19 270 TYR A C 1
ATOM 4062 O O . TYR A 1 272 ? 19.549 9.464 25.413 1.00 15.87 270 TYR A O 1
ATOM 4080 N N . GLU A 1 273 ? 21.573 9.320 24.420 1.00 16.75 271 GLU A N 1
ATOM 4081 C CA . GLU A 1 273 ? 21.073 9.130 23.065 1.00 17.49 271 GLU A CA 1
ATOM 4082 C C . GLU A 1 273 ? 21.434 7.724 22.625 1.00 17.61 271 GLU A C 1
ATOM 4083 O O . GLU A 1 273 ? 22.554 7.263 22.882 1.00 18.76 271 GLU A O 1
ATOM 4095 N N . GLY A 1 274 ? 20.555 7.094 21.870 1.00 17.12 272 GLY A N 1
ATOM 4096 C CA . GLY A 1 274 ? 20.785 5.729 21.454 1.00 20.27 272 GLY A CA 1
ATOM 4097 C C . GLY A 1 274 ? 20.353 5.460 20.034 1.00 19.08 272 GLY A C 1
ATOM 4098 O O . GLY A 1 274 ? 19.635 6.240 19.402 1.00 16.92 272 GLY A O 1
ATOM 4102 N N A GLN A 1 275 ? 20.788 4.298 19.557 0.50 16.18 273 GLN A N 1
ATOM 4103 N N B GLN A 1 275 ? 20.812 4.320 19.543 0.50 16.22 273 GLN A N 1
ATOM 4104 C CA A GLN A 1 275 ? 20.427 3.759 18.263 0.50 18.12 273 GLN A CA 1
ATOM 4105 C CA B GLN A 1 275 ? 20.389 3.764 18.276 0.50 18.10 273 GLN A CA 1
ATOM 4106 C C A GLN A 1 275 ? 20.116 2.283 18.448 0.50 21.30 273 GLN A C 1
ATOM 4107 C C B GLN A 1 275 ? 20.082 2.297 18.494 0.50 21.25 273 GLN A C 1
ATOM 4108 O O A GLN A 1 275 ? 20.958 1.547 18.975 0.50 17.74 273 GLN A O 1
ATOM 4109 O O B GLN A 1 275 ? 20.890 1.582 19.096 0.50 17.95 273 GLN A O 1
ATOM 4136 N N . VAL A 1 276 ? 18.935 1.852 17.988 1.00 18.03 274 VAL A N 1
ATOM 4137 C CA . VAL A 1 276 ? 18.480 0.468 18.130 1.00 18.46 274 VAL A CA 1
ATOM 4138 C C . VAL A 1 276 ? 18.062 -0.057 16.769 1.00 27.29 274 VAL A C 1
ATOM 4139 O O . VAL A 1 276 ? 17.493 0.686 15.959 1.00 26.79 274 VAL A O 1
ATOM 4152 N N . ARG A 1 277 ? 18.442 -1.304 16.477 1.00 28.35 275 ARG A N 1
ATOM 4153 C CA . ARG A 1 277 ? 18.070 -1.943 15.213 1.00 31.74 275 ARG A CA 1
ATOM 4154 C C . ARG A 1 277 ? 16.656 -2.496 15.329 1.00 33.95 275 ARG A C 1
ATOM 4155 O O . ARG A 1 277 ? 16.357 -3.259 16.254 1.00 39.09 275 ARG A O 1
ATOM 4164 N N . LEU A 1 278 ? 15.784 -2.114 14.387 1.00 39.81 276 LEU A N 1
ATOM 4165 C CA . LEU A 1 278 ? 14.364 -2.483 14.436 1.00 47.46 276 LEU A CA 1
ATOM 4166 C C . LEU A 1 278 ? 14.112 -3.805 13.719 1.00 48.83 276 LEU A C 1
ATOM 4174 N N . SER B 1 1 ? 39.941 15.086 27.524 1.00 61.69 -1 SER B N 1
ATOM 4175 C CA . SER B 1 1 ? 38.598 15.335 28.120 1.00 66.64 -1 SER B CA 1
ATOM 4176 C C . SER B 1 1 ? 37.526 15.353 27.030 1.00 63.67 -1 SER B C 1
ATOM 4177 O O . SER B 1 1 ? 37.169 16.416 26.531 1.00 40.97 -1 SER B O 1
ATOM 4187 N N . ALA B 1 2 ? 37.009 14.178 26.680 1.00 35.28 0 ALA B N 1
ATOM 4188 C CA . ALA B 1 2 ? 36.049 14.070 25.591 1.00 28.00 0 ALA B CA 1
ATOM 4189 C C . ALA B 1 2 ? 34.678 14.635 25.977 1.00 29.89 0 ALA B C 1
ATOM 4190 O O . ALA B 1 2 ? 34.320 14.741 27.141 1.00 31.04 0 ALA B O 1
ATOM 4197 N N . MET B 1 3 ? 33.906 14.996 24.953 1.00 30.45 1 MET B N 1
ATOM 4198 C CA . MET B 1 3 ? 32.577 15.569 25.164 1.00 40.64 1 MET B CA 1
ATOM 4199 C C . MET B 1 3 ? 31.602 14.504 25.657 1.00 30.38 1 MET B C 1
ATOM 4200 O O . MET B 1 3 ? 30.694 14.759 26.463 1.00 31.53 1 MET B O 1
ATOM 4214 N N . LEU B 1 4 ? 31.759 13.315 25.128 1.00 23.32 2 LEU B N 1
ATOM 4215 C CA . LEU B 1 4 ? 30.795 12.263 25.324 1.00 24.01 2 LEU B CA 1
ATOM 4216 C C . LEU B 1 4 ? 31.559 10.974 25.187 1.00 20.54 2 LEU B C 1
ATOM 4217 O O . LEU B 1 4 ? 32.650 10.929 24.603 1.00 21.87 2 LEU B O 1
ATOM 4233 N N . LEU B 1 5 ? 30.951 9.923 25.702 1.00 20.23 3 LEU B N 1
ATOM 4234 C CA . LEU B 1 5 ? 31.465 8.569 25.599 1.00 18.95 3 LEU B CA 1
ATOM 4235 C C . LEU B 1 5 ? 30.452 7.715 24.858 1.00 16.90 3 LEU B C 1
ATOM 4236 O O . LEU B 1 5 ? 29.243 7.769 25.166 1.00 19.24 3 LEU B O 1
ATOM 4252 N N . ARG B 1 6 ? 30.957 6.930 23.921 1.00 16.93 4 ARG B N 1
ATOM 4253 C CA . ARG B 1 6 ? 30.210 5.913 23.211 1.00 17.25 4 ARG B CA 1
ATOM 4254 C C . ARG B 1 6 ? 30.231 4.653 24.054 1.00 17.58 4 ARG B C 1
ATOM 4255 O O . ARG B 1 6 ? 31.246 4.311 24.674 1.00 19.58 4 ARG B O 1
ATOM 4276 N N . PHE B 1 7 ? 29.092 3.986 24.124 1.00 16.08 5 PHE B N 1
ATOM 4277 C CA . PHE B 1 7 ? 28.998 2.738 24.841 1.00 16.06 5 PHE B CA 1
ATOM 4278 C C . PHE B 1 7 ? 28.060 1.817 24.121 1.00 18.47 5 PHE B C 1
ATOM 4279 O O . PHE B 1 7 ? 27.297 2.253 23.279 1.00 16.69 5 PHE B O 1
ATOM 4296 N N . THR B 1 8 ? 28.175 0.528 24.427 1.00 16.38 6 THR B N 1
ATOM 4297 C CA . THR B 1 8 ? 27.284 -0.492 23.920 1.00 15.93 6 THR B CA 1
ATOM 4298 C C . THR B 1 8 ? 26.571 -1.152 25.084 1.00 16.56 6 THR B C 1
ATOM 4299 O O . THR B 1 8 ? 27.191 -1.503 26.077 1.00 18.74 6 THR B O 1
ATOM 4310 N N . LYS B 1 9 ? 25.274 -1.284 24.977 1.00 14.71 7 LYS B N 1
ATOM 4311 C CA . LYS B 1 9 ? 24.514 -2.082 25.936 1.00 13.60 7 LYS B CA 1
ATOM 4312 C C . LYS B 1 9 ? 24.446 -3.516 25.441 1.00 15.34 7 LYS B C 1
ATOM 4313 O O . LYS B 1 9 ? 24.102 -3.763 24.267 1.00 15.98 7 LYS B O 1
ATOM 4332 N N . MET B 1 10 ? 24.785 -4.473 26.306 1.00 13.91 8 MET B N 1
ATOM 4333 C CA . MET B 1 10 ? 24.868 -5.883 25.932 1.00 13.85 8 MET B CA 1
ATOM 4334 C C . MET B 1 10 ? 24.187 -6.664 27.047 1.00 17.80 8 MET B C 1
ATOM 4335 O O . MET B 1 10 ? 23.998 -6.154 28.158 1.00 18.61 8 MET B O 1
ATOM 4349 N N . HIS B 1 11 ? 23.865 -7.916 26.766 1.00 15.83 9 HIS B N 1
ATOM 4350 C CA . HIS B 1 11 ? 23.467 -8.778 27.885 1.00 14.88 9 HIS B CA 1
ATOM 4351 C C . HIS B 1 11 ? 23.915 -10.194 27.620 1.00 15.79 9 HIS B C 1
ATOM 4352 O O . HIS B 1 11 ? 24.017 -10.628 26.468 1.00 18.04 9 HIS B O 1
ATOM 4366 N N . GLY B 1 12 ? 24.241 -10.887 28.711 1.00 18.00 10 GLY B N 1
ATOM 4367 C CA . GLY B 1 12 ? 24.507 -12.308 28.692 1.00 22.65 10 GLY B CA 1
ATOM 4368 C C . GLY B 1 12 ? 23.384 -12.997 29.432 1.00 18.89 10 GLY B C 1
ATOM 4369 O O . GLY B 1 12 ? 23.357 -12.965 30.675 1.00 21.24 10 GLY B O 1
ATOM 4373 N N . LEU B 1 13 ? 22.466 -13.596 28.657 1.00 20.49 11 LEU B N 1
ATOM 4374 C CA . LEU B 1 13 ? 21.249 -14.249 29.185 1.00 21.56 11 LEU B CA 1
ATOM 4375 C C . LEU B 1 13 ? 20.502 -13.387 30.207 1.00 24.93 11 LEU B C 1
ATOM 4376 O O . LEU B 1 13 ? 20.021 -13.869 31.241 1.00 22.38 11 LEU B O 1
ATOM 4392 N N . GLY B 1 14 ? 20.366 -12.100 29.914 1.00 20.41 12 GLY B N 1
ATOM 4393 C CA . GLY B 1 14 ? 19.604 -11.207 30.761 1.00 19.58 12 GLY B CA 1
ATOM 4394 C C . GLY B 1 14 ? 20.366 -10.524 31.883 1.00 21.97 12 GLY B C 1
ATOM 4395 O O . GLY B 1 14 ? 19.763 -9.725 32.624 1.00 24.06 12 GLY B O 1
ATOM 4399 N N . ASN B 1 15 ? 21.662 -10.793 32.033 1.00 17.57 13 ASN B N 1
ATOM 4400 C CA . ASN B 1 15 ? 22.535 -10.016 32.912 1.00 19.77 13 ASN B CA 1
ATOM 4401 C C . ASN B 1 15 ? 23.052 -8.880 32.041 1.00 21.71 13 ASN B C 1
ATOM 4402 O O . ASN B 1 15 ? 23.792 -9.137 31.090 1.00 21.71 13 ASN B O 1
ATOM 4413 N N . ASP B 1 16 ? 22.643 -7.640 32.329 1.00 22.24 14 ASP B N 1
ATOM 4414 C CA . ASP B 1 16 ? 22.878 -6.548 31.386 1.00 19.99 14 ASP B CA 1
ATOM 4415 C C . ASP B 1 16 ? 24.040 -5.631 31.738 1.00 17.91 14 ASP B C 1
ATOM 4416 O O . ASP B 1 16 ? 24.242 -5.249 32.893 1.00 19.46 14 ASP B O 1
ATOM 4425 N N . PHE B 1 17 ? 24.820 -5.296 30.710 1.00 16.55 15 PHE B N 1
ATOM 4426 C CA . PHE B 1 17 ? 26.095 -4.615 30.843 1.00 16.56 15 PHE B CA 1
ATOM 4427 C C . PHE B 1 17 ? 26.107 -3.353 30.012 1.00 19.51 15 PHE B C 1
ATOM 4428 O O . PHE B 1 17 ? 25.643 -3.361 28.863 1.00 17.65 15 PHE B O 1
ATOM 4445 N N . MET B 1 18 ? 26.636 -2.280 30.587 1.00 18.13 16 MET B N 1
ATOM 4446 C CA . MET B 1 18 ? 27.104 -1.146 29.796 1.00 15.38 16 MET B CA 1
ATOM 4447 C C . MET B 1 18 ? 28.578 -1.373 29.529 1.00 18.11 16 MET B C 1
ATOM 4448 O O . MET B 1 18 ? 29.343 -1.596 30.467 1.00 19.13 16 MET B O 1
ATOM 4462 N N . VAL B 1 19 ? 28.974 -1.343 28.261 1.00 16.01 17 VAL B N 1
ATOM 4463 C CA . VAL B 1 19 ? 30.339 -1.688 27.846 1.00 16.00 17 VAL B CA 1
ATOM 4464 C C . VAL B 1 19 ? 30.979 -0.477 27.204 1.00 18.90 17 VAL B C 1
ATOM 4465 O O . VAL B 1 19 ? 30.406 0.118 26.286 1.00 18.13 17 VAL B O 1
ATOM 4478 N N . LEU B 1 20 ? 32.196 -0.165 27.634 1.00 20.29 18 LEU B N 1
ATOM 4479 C CA . LEU B 1 20 ? 32.937 0.991 27.151 1.00 21.14 18 LEU B CA 1
ATOM 4480 C C . LEU B 1 20 ? 34.281 0.566 26.588 1.00 24.01 18 LEU B C 1
ATOM 4481 O O . LEU B 1 20 ? 35.032 -0.142 27.257 1.00 26.08 18 LEU B O 1
ATOM 4497 N N . ASP B 1 21 ? 34.579 1.041 25.383 1.00 22.33 19 ASP B N 1
ATOM 4498 C CA . ASP B 1 21 ? 35.876 0.902 24.725 1.00 21.09 19 ASP B CA 1
ATOM 4499 C C . ASP B 1 21 ? 36.704 2.116 25.142 1.00 23.23 19 ASP B C 1
ATOM 4500 O O . ASP B 1 21 ? 36.536 3.222 24.613 1.00 26.16 19 ASP B O 1
ATOM 4509 N N . LEU B 1 22 ? 37.557 1.919 26.134 1.00 22.98 20 LEU B N 1
ATOM 4510 C CA . LEU B 1 22 ? 38.519 2.938 26.530 1.00 24.11 20 LEU B CA 1
ATOM 4511 C C . LEU B 1 22 ? 39.898 2.645 25.959 1.00 26.80 20 LEU B C 1
ATOM 4512 O O . LEU B 1 22 ? 40.891 3.207 26.446 1.00 33.73 20 LEU B O 1
ATOM 4528 N N . VAL B 1 23 ? 39.976 1.725 24.994 1.00 30.61 21 VAL B N 1
ATOM 4529 C CA . VAL B 1 23 ? 41.153 1.622 24.135 1.00 31.26 21 VAL B CA 1
ATOM 4530 C C . VAL B 1 23 ? 41.167 2.779 23.156 1.00 27.83 21 VAL B C 1
ATOM 4531 O O . VAL B 1 23 ? 42.154 3.513 23.047 1.00 35.91 21 VAL B O 1
ATOM 4544 N N . SER B 1 24 ? 40.046 2.973 22.446 1.00 34.39 22 SER B N 1
ATOM 4545 C CA . SER B 1 24 ? 39.977 4.001 21.412 1.00 39.45 22 SER B CA 1
ATOM 4546 C C . SER B 1 24 ? 39.583 5.359 21.962 1.00 31.09 22 SER B C 1
ATOM 4547 O O . SER B 1 24 ? 39.906 6.369 21.358 1.00 33.12 22 SER B O 1
ATOM 4555 N N . GLN B 1 25 ? 38.847 5.399 23.059 1.00 28.16 23 GLN B N 1
ATOM 4556 C CA . GLN B 1 25 ? 38.438 6.629 23.710 1.00 24.51 23 GLN B CA 1
ATOM 4557 C C . GLN B 1 25 ? 39.342 6.847 24.911 1.00 30.78 23 GLN B C 1
ATOM 4558 O O . GLN B 1 25 ? 39.748 5.896 25.579 1.00 41.10 23 GLN B O 1
ATOM 4572 N N . HIS B 1 26 ? 39.640 8.096 25.203 1.00 39.11 24 HIS B N 1
ATOM 4573 C CA . HIS B 1 26 ? 40.422 8.433 26.386 1.00 53.58 24 HIS B CA 1
ATOM 4574 C C . HIS B 1 26 ? 39.499 9.116 27.383 1.00 56.83 24 HIS B C 1
ATOM 4575 O O . HIS B 1 26 ? 38.888 10.139 27.059 1.00 44.64 24 HIS B O 1
ATOM 4583 N N . ALA B 1 27 ? 39.374 8.535 28.576 1.00 49.99 25 ALA B N 1
ATOM 4584 C CA . ALA B 1 27 ? 38.610 9.172 29.640 1.00 55.63 25 ALA B CA 1
ATOM 4585 C C . ALA B 1 27 ? 38.916 8.495 30.967 1.00 73.24 25 ALA B C 1
ATOM 4586 O O . ALA B 1 27 ? 39.311 7.323 31.014 1.00 51.42 25 ALA B O 1
ATOM 4593 N N . HIS B 1 28 ? 38.741 9.256 32.039 1.00 55.72 26 HIS B N 1
ATOM 4594 C CA . HIS B 1 28 ? 38.861 8.760 33.407 1.00 67.52 26 HIS B CA 1
ATOM 4595 C C . HIS B 1 28 ? 37.450 8.722 33.980 1.00 64.86 26 HIS B C 1
ATOM 4596 O O . HIS B 1 28 ? 36.896 9.755 34.367 1.00 71.31 26 HIS B O 1
ATOM 4607 N N . VAL B 1 29 ? 36.859 7.535 34.008 1.00 66.35 27 VAL B N 1
ATOM 4608 C CA . VAL B 1 29 ? 35.526 7.362 34.573 1.00 64.79 27 VAL B CA 1
ATOM 4609 C C . VAL B 1 29 ? 35.653 7.342 36.090 1.00 62.04 27 VAL B C 1
ATOM 4610 O O . VAL B 1 29 ? 36.399 6.531 36.654 1.00 56.23 27 VAL B O 1
ATOM 4623 N N . GLN B 1 30 ? 34.939 8.248 36.752 1.00 59.47 28 GLN B N 1
ATOM 4624 C CA . GLN B 1 30 ? 34.987 8.352 38.199 1.00 61.04 28 GLN B CA 1
ATOM 4625 C C . GLN B 1 30 ? 33.864 7.535 38.825 1.00 54.97 28 GLN B C 1
ATOM 4626 O O . GLN B 1 30 ? 32.811 7.341 38.204 1.00 49.89 28 GLN B O 1
ATOM 4630 N N . PRO B 1 31 ? 34.074 7.038 40.053 1.00 53.46 29 PRO B N 1
ATOM 4631 C CA . PRO B 1 31 ? 32.994 6.322 40.752 1.00 59.86 29 PRO B CA 1
ATOM 4632 C C . PRO B 1 31 ? 31.671 7.050 40.620 1.00 41.07 29 PRO B C 1
ATOM 4633 O O . PRO B 1 31 ? 30.615 6.423 40.478 1.00 38.23 29 PRO B O 1
ATOM 4644 N N . LYS B 1 32 ? 31.739 8.381 40.635 1.00 42.93 30 LYS B N 1
ATOM 4645 C CA . LYS B 1 32 ? 30.532 9.186 40.513 1.00 40.88 30 LYS B CA 1
ATOM 4646 C C . LYS B 1 32 ? 29.766 8.808 39.265 1.00 33.00 30 LYS B C 1
ATOM 4647 O O . LYS B 1 32 ? 28.532 8.728 39.287 1.00 33.36 30 LYS B O 1
ATOM 4654 N N . HIS B 1 33 ? 30.486 8.583 38.163 1.00 30.59 31 HIS B N 1
ATOM 4655 C CA . HIS B 1 33 ? 29.835 8.257 36.904 1.00 33.30 31 HIS B CA 1
ATOM 4656 C C . HIS B 1 33 ? 29.187 6.893 36.971 1.00 21.51 31 HIS B C 1
ATOM 4657 O O . HIS B 1 33 ? 28.070 6.704 36.474 1.00 24.95 31 HIS B O 1
ATOM 4671 N N . VAL B 1 34 ? 29.874 5.919 37.570 1.00 28.60 32 VAL B N 1
ATOM 4672 C CA . VAL B 1 34 ? 29.293 4.585 37.641 1.00 24.61 32 VAL B CA 1
ATOM 4673 C C . VAL B 1 34 ? 27.932 4.660 38.318 1.00 27.16 32 VAL B C 1
ATOM 4674 O O . VAL B 1 34 ? 26.938 4.081 37.846 1.00 22.62 32 VAL B O 1
ATOM 4687 N N . LYS B 1 35 ? 27.859 5.411 39.426 1.00 25.70 33 LYS B N 1
ATOM 4688 C CA . LYS B 1 35 ? 26.619 5.477 40.181 1.00 22.46 33 LYS B CA 1
ATOM 4689 C C . LYS B 1 35 ? 25.541 6.227 39.423 1.00 20.96 33 LYS B C 1
ATOM 4690 O O . LYS B 1 35 ? 24.367 5.837 39.468 1.00 25.22 33 LYS B O 1
ATOM 4699 N N . LEU B 1 36 ? 25.906 7.291 38.725 1.00 22.86 34 LEU B N 1
ATOM 4700 C CA . LEU B 1 36 ? 24.928 8.021 37.929 1.00 24.05 34 LEU B CA 1
ATOM 4701 C C . LEU B 1 36 ? 24.408 7.146 36.794 1.00 21.39 34 LEU B C 1
ATOM 4702 O O . LEU B 1 36 ? 23.196 7.029 36.587 1.00 26.54 34 LEU B O 1
ATOM 4709 N N . TRP B 1 37 ? 25.318 6.503 36.067 1.00 25.04 35 TRP B N 1
ATOM 4710 C CA . TRP B 1 37 ? 24.892 5.771 34.872 1.00 19.49 35 TRP B CA 1
ATOM 4711 C C . TRP B 1 37 ? 24.169 4.490 35.231 1.00 19.13 35 TRP B C 1
ATOM 4712 O O . TRP B 1 37 ? 23.330 4.031 34.478 1.00 19.52 35 TRP B O 1
ATOM 4733 N N . GLY B 1 38 ? 24.463 3.911 36.413 1.00 19.37 36 GLY B N 1
ATOM 4734 C CA . GLY B 1 38 ? 23.871 2.627 36.772 1.00 19.25 36 GLY B CA 1
ATOM 4735 C C . GLY B 1 38 ? 22.411 2.677 37.161 1.00 18.64 36 GLY B C 1
ATOM 4736 O O . GLY B 1 38 ? 21.716 1.657 37.073 1.00 22.04 36 GLY B O 1
ATOM 4740 N N . ASP B 1 39 ? 21.937 3.843 37.594 1.00 20.64 37 ASP B N 1
ATOM 4741 C CA . ASP B 1 39 ? 20.580 4.000 38.076 1.00 21.45 37 ASP B CA 1
ATOM 4742 C C . ASP B 1 39 ? 19.595 3.726 36.963 1.00 25.92 37 ASP B C 1
ATOM 4743 O O . ASP B 1 39 ? 19.707 4.282 35.860 1.00 23.81 37 ASP B O 1
ATOM 4752 N N . ARG B 1 40 ? 18.659 2.819 37.231 1.00 22.90 38 ARG B N 1
ATOM 4753 C CA . ARG B 1 40 ? 17.714 2.464 36.188 1.00 26.32 38 ARG B CA 1
ATOM 4754 C C . ARG B 1 40 ? 16.654 3.519 35.979 1.00 24.55 38 ARG B C 1
ATOM 4755 O O . ARG B 1 40 ? 16.081 3.576 34.887 1.00 27.32 38 ARG B O 1
ATOM 4776 N N . ASN B 1 41 ? 16.402 4.357 36.978 1.00 24.64 39 ASN B N 1
ATOM 4777 C CA . ASN B 1 41 ? 15.400 5.395 36.804 1.00 26.83 39 ASN B CA 1
ATOM 4778 C C . ASN B 1 41 ? 15.984 6.599 36.099 1.00 24.47 39 ASN B C 1
ATOM 4779 O O . ASN B 1 41 ? 15.375 7.123 35.157 1.00 27.91 39 ASN B O 1
ATOM 4790 N N . THR B 1 42 ? 17.171 7.038 36.525 1.00 22.38 40 THR B N 1
ATOM 4791 C CA . THR B 1 42 ? 17.743 8.281 36.042 1.00 21.08 40 THR B CA 1
ATOM 4792 C C . THR B 1 42 ? 19.017 8.111 35.246 1.00 19.49 40 THR B C 1
ATOM 4793 O O . THR B 1 42 ? 19.632 9.126 34.885 1.00 20.18 40 THR B O 1
ATOM 4804 N N . GLY B 1 43 ? 19.422 6.876 34.965 1.00 20.40 41 GLY B N 1
ATOM 4805 C CA . GLY B 1 43 ? 20.654 6.602 34.263 1.00 21.69 41 GLY B CA 1
ATOM 4806 C C . GLY B 1 43 ? 20.467 5.686 33.084 1.00 20.00 41 GLY B C 1
ATOM 4807 O O . GLY B 1 43 ? 19.367 5.505 32.581 1.00 21.93 41 GLY B O 1
ATOM 4811 N N . VAL B 1 44 ? 21.588 5.168 32.596 1.00 19.50 42 VAL B N 1
ATOM 4812 C CA . VAL B 1 44 ? 21.563 4.176 31.539 1.00 18.50 42 VAL B CA 1
ATOM 4813 C C . VAL B 1 44 ? 20.815 2.942 32.007 1.00 20.13 42 VAL B C 1
ATOM 4814 O O . VAL B 1 44 ? 19.944 2.425 31.298 1.00 21.24 42 VAL B O 1
ATOM 4827 N N . GLY B 1 45 ? 21.136 2.476 33.231 1.00 22.46 43 GLY B N 1
ATOM 4828 C CA . GLY B 1 45 ? 20.575 1.275 33.818 1.00 20.34 43 GLY B CA 1
ATOM 4829 C C . GLY B 1 45 ? 21.371 0.046 33.401 1.00 22.79 43 GLY B C 1
ATOM 4830 O O . GLY B 1 45 ? 21.454 -0.297 32.212 1.00 20.59 43 GLY B O 1
ATOM 4834 N N . PHE B 1 46 ? 22.055 -0.566 34.368 1.00 20.19 44 PHE B N 1
ATOM 4835 C CA . PHE B 1 46 ? 22.811 -1.770 34.093 1.00 17.15 44 PHE B CA 1
ATOM 4836 C C . PHE B 1 46 ? 22.972 -2.539 35.409 1.00 21.77 44 PHE B C 1
ATOM 4837 O O . PHE B 1 46 ? 22.857 -1.972 36.514 1.00 22.86 44 PHE B O 1
ATOM 4854 N N . ASP B 1 47 ? 23.218 -3.847 35.266 1.00 21.30 45 ASP B N 1
ATOM 4855 C CA . ASP B 1 47 ? 23.766 -4.643 36.376 1.00 21.27 45 ASP B CA 1
ATOM 4856 C C . ASP B 1 47 ? 25.235 -4.342 36.616 1.00 22.61 45 ASP B C 1
ATOM 4857 O O . ASP B 1 47 ? 25.665 -4.164 37.771 1.00 25.56 45 ASP B O 1
ATOM 4866 N N . GLN B 1 48 ? 26.030 -4.338 35.541 1.00 18.17 46 GLN B N 1
ATOM 4867 C CA . GLN B 1 48 ? 27.451 -4.053 35.613 1.00 16.27 46 GLN B CA 1
ATOM 4868 C C . GLN B 1 48 ? 27.898 -3.132 34.493 1.00 20.23 46 GLN B C 1
ATOM 4869 O O . GLN B 1 48 ? 27.321 -3.092 33.400 1.00 19.43 46 GLN B O 1
ATOM 4883 N N . LEU B 1 49 ? 28.972 -2.420 34.787 1.00 20.61 47 LEU B N 1
ATOM 4884 C CA . LEU B 1 49 ? 29.715 -1.630 33.823 1.00 19.87 47 LEU B CA 1
ATOM 4885 C C . LEU B 1 49 ? 31.022 -2.337 33.527 1.00 21.31 47 LEU B C 1
ATOM 4886 O O . LEU B 1 49 ? 31.779 -2.659 34.452 1.00 22.97 47 LEU B O 1
ATOM 4902 N N . LEU B 1 50 ? 31.305 -2.524 32.245 1.00 18.20 48 LEU B N 1
ATOM 4903 C CA . LEU B 1 50 ? 32.507 -3.212 31.826 1.00 19.30 48 LEU B CA 1
ATOM 4904 C C . LEU B 1 50 ? 33.347 -2.234 31.029 1.00 24.32 48 LEU B C 1
ATOM 4905 O O . LEU B 1 50 ? 32.874 -1.678 30.036 1.00 19.52 48 LEU B O 1
ATOM 4921 N N . ILE B 1 51 ? 34.591 -2.034 31.458 1.00 25.21 49 ILE B N 1
ATOM 4922 C CA . ILE B 1 51 ? 35.497 -1.102 30.801 1.00 23.52 49 ILE B CA 1
ATOM 4923 C C . ILE B 1 51 ? 36.638 -1.881 30.186 1.00 24.94 49 ILE B C 1
ATOM 4924 O O . ILE B 1 51 ? 37.353 -2.620 30.881 1.00 27.68 49 ILE B O 1
ATOM 4940 N N . VAL B 1 52 ? 36.821 -1.705 28.884 1.00 20.71 50 VAL B N 1
ATOM 4941 C CA . VAL B 1 52 ? 37.888 -2.353 28.135 1.00 23.71 50 VAL B CA 1
ATOM 4942 C C . VAL B 1 52 ? 39.051 -1.384 27.990 1.00 31.00 50 VAL B C 1
ATOM 4943 O O . VAL B 1 52 ? 38.874 -0.236 27.569 1.00 25.53 50 VAL B O 1
ATOM 4956 N N . GLU B 1 53 ? 40.242 -1.849 28.312 1.00 29.67 51 GLU B N 1
ATOM 4957 C CA . GLU B 1 53 ? 41.424 -1.010 28.297 1.00 28.40 51 GLU B CA 1
ATOM 4958 C C . GLU B 1 53 ? 42.579 -1.743 27.621 1.00 34.97 51 GLU B C 1
ATOM 4959 O O . GLU B 1 53 ? 42.522 -2.945 27.344 1.00 28.72 51 GLU B O 1
ATOM 4969 N N . ALA B 1 54 ? 43.637 -0.985 27.342 1.00 32.91 52 ALA B N 1
ATOM 4970 C CA . ALA B 1 54 ? 44.834 -1.564 26.765 1.00 40.60 52 ALA B CA 1
ATOM 4971 C C . ALA B 1 54 ? 45.548 -2.416 27.808 1.00 33.57 52 ALA B C 1
ATOM 4972 O O . ALA B 1 54 ? 45.528 -2.106 29.001 1.00 42.79 52 ALA B O 1
ATOM 4979 N N . PRO B 1 55 ? 46.179 -3.496 27.385 1.00 43.62 53 PRO B N 1
ATOM 4980 C CA . PRO B 1 55 ? 46.843 -4.369 28.360 1.00 45.92 53 PRO B CA 1
ATOM 4981 C C . PRO B 1 55 ? 47.966 -3.625 29.064 1.00 50.49 53 PRO B C 1
ATOM 4982 O O . PRO B 1 55 ? 48.923 -3.197 28.426 1.00 55.02 53 PRO B O 1
ATOM 4993 N N . SER B 1 56 ? 47.823 -3.410 30.369 1.00 68.29 54 SER B N 1
ATOM 4994 C CA . SER B 1 56 ? 48.887 -2.841 31.197 1.00 73.64 54 SER B CA 1
ATOM 4995 C C . SER B 1 56 ? 49.826 -3.949 31.660 1.00 77.70 54 SER B C 1
ATOM 4996 O O . SER B 1 56 ? 50.092 -4.134 32.844 1.00 91.04 54 SER B O 1
ATOM 5000 N N . SER B 1 57 ? 50.314 -4.706 30.680 1.00 78.64 55 SER B N 1
ATOM 5001 C CA . SER B 1 57 ? 50.962 -5.996 30.874 1.00 70.82 55 SER B CA 1
ATOM 5002 C C . SER B 1 57 ? 51.309 -6.550 29.498 1.00 60.95 55 SER B C 1
ATOM 5003 O O . SER B 1 57 ? 50.564 -6.318 28.538 1.00 78.78 55 SER B O 1
ATOM 5011 N N . PRO B 1 58 ? 52.401 -7.291 29.351 1.00 58.66 56 PRO B N 1
ATOM 5012 C CA . PRO B 1 58 ? 52.716 -7.883 28.047 1.00 62.37 56 PRO B CA 1
ATOM 5013 C C . PRO B 1 58 ? 52.132 -9.285 27.911 1.00 64.85 56 PRO B C 1
ATOM 5014 O O . PRO B 1 58 ? 51.737 -9.924 28.890 1.00 61.71 56 PRO B O 1
ATOM 5017 N N . ASP B 1 59 ? 52.074 -9.747 26.659 1.00 51.62 57 ASP B N 1
ATOM 5018 C CA . ASP B 1 59 ? 51.550 -11.076 26.321 1.00 67.19 57 ASP B CA 1
ATOM 5019 C C . ASP B 1 59 ? 50.106 -11.259 26.789 1.00 61.92 57 ASP B C 1
ATOM 5020 O O . ASP B 1 59 ? 49.661 -12.374 27.085 1.00 53.37 57 ASP B O 1
ATOM 5029 N N . VAL B 1 60 ? 49.372 -10.159 26.852 1.00 46.16 58 VAL B N 1
ATOM 5030 C CA . VAL B 1 60 ? 47.951 -10.147 27.162 1.00 40.01 58 VAL B CA 1
ATOM 5031 C C . VAL B 1 60 ? 47.299 -9.285 26.099 1.00 34.19 58 VAL B C 1
ATOM 5032 O O . VAL B 1 60 ? 47.893 -8.332 25.591 1.00 38.63 58 VAL B O 1
ATOM 5045 N N . ASP B 1 61 ? 46.079 -9.636 25.732 1.00 27.19 59 ASP B N 1
ATOM 5046 C CA . ASP B 1 61 ? 45.444 -8.923 24.640 1.00 23.09 59 ASP B CA 1
ATOM 5047 C C . ASP B 1 61 ? 44.737 -7.655 25.103 1.00 26.85 59 ASP B C 1
ATOM 5048 O O . ASP B 1 61 ? 44.735 -6.655 24.381 1.00 23.19 59 ASP B O 1
ATOM 5057 N N . PHE B 1 62 ? 44.111 -7.701 26.274 1.00 25.75 60 PHE B N 1
ATOM 5058 C CA . PHE B 1 62 ? 43.332 -6.583 26.782 1.00 24.24 60 PHE B CA 1
ATOM 5059 C C . PHE B 1 62 ? 43.333 -6.658 28.293 1.00 23.92 60 PHE B C 1
ATOM 5060 O O . PHE B 1 62 ? 43.643 -7.702 28.881 1.00 23.23 60 PHE B O 1
ATOM 5077 N N . ARG B 1 63 ? 42.914 -5.558 28.919 1.00 21.54 61 ARG B N 1
ATOM 5078 C CA . ARG B 1 63 ? 42.552 -5.490 30.325 1.00 23.85 61 ARG B CA 1
ATOM 5079 C C . ARG B 1 63 ? 41.067 -5.143 30.418 1.00 23.47 61 ARG B C 1
ATOM 5080 O O . ARG B 1 63 ? 40.533 -4.409 29.578 1.00 24.36 61 ARG B O 1
ATOM 5101 N N . TYR B 1 64 ? 40.363 -5.674 31.400 1.00 20.94 62 TYR B N 1
ATOM 5102 C CA . TYR B 1 64 ? 39.066 -5.072 31.695 1.00 26.18 62 TYR B CA 1
ATOM 5103 C C . TYR B 1 64 ? 38.823 -4.992 33.185 1.00 28.04 62 TYR B C 1
ATOM 5104 O O . TYR B 1 64 ? 39.405 -5.726 33.986 1.00 23.00 62 TYR B O 1
ATOM 5122 N N . ARG B 1 65 ? 37.962 -4.048 33.530 1.00 25.22 63 ARG B N 1
ATOM 5123 C CA . ARG B 1 65 ? 37.495 -3.807 34.872 1.00 23.61 63 ARG B CA 1
ATOM 5124 C C . ARG B 1 65 ? 35.974 -3.840 34.822 1.00 26.59 63 ARG B C 1
ATOM 5125 O O . ARG B 1 65 ? 35.370 -3.437 33.816 1.00 24.73 63 ARG B O 1
ATOM 5140 N N . ILE B 1 66 ? 35.375 -4.382 35.874 1.00 21.20 64 ILE B N 1
ATOM 5141 C CA . ILE B 1 66 ? 33.926 -4.509 36.006 1.00 18.77 64 ILE B CA 1
ATOM 5142 C C . ILE B 1 66 ? 33.487 -3.847 37.304 1.00 26.25 64 ILE B C 1
ATOM 5143 O O . ILE B 1 66 ? 34.032 -4.142 38.383 1.00 27.08 64 ILE B O 1
ATOM 5159 N N . PHE B 1 67 ? 32.478 -2.995 37.212 1.00 21.90 65 PHE B N 1
ATOM 5160 C CA . PHE B 1 67 ? 31.895 -2.318 38.354 1.00 23.23 65 PHE B CA 1
ATOM 5161 C C . PHE B 1 67 ? 30.409 -2.637 38.460 1.00 25.71 65 PHE B C 1
ATOM 5162 O O . PHE B 1 67 ? 29.722 -2.780 37.449 1.00 24.45 65 PHE B O 1
ATOM 5179 N N A ASN B 1 68 ? 29.913 -2.796 39.677 0.50 23.02 66 ASN B N 1
ATOM 5180 N N B ASN B 1 68 ? 29.923 -2.768 39.688 0.50 23.03 66 ASN B N 1
ATOM 5181 C CA A ASN B 1 68 ? 28.477 -2.924 39.836 0.50 21.61 66 ASN B CA 1
ATOM 5182 C CA B ASN B 1 68 ? 28.496 -2.889 39.914 0.50 21.64 66 ASN B CA 1
ATOM 5183 C C A ASN B 1 68 ? 27.850 -1.530 39.878 0.50 23.42 66 ASN B C 1
ATOM 5184 C C B ASN B 1 68 ? 27.851 -1.508 39.901 0.50 23.42 66 ASN B C 1
ATOM 5185 O O A ASN B 1 68 ? 28.541 -0.508 39.928 0.50 24.73 66 ASN B O 1
ATOM 5186 O O B ASN B 1 68 ? 28.527 -0.475 39.928 0.50 24.74 66 ASN B O 1
ATOM 5207 N N . ALA B 1 69 ? 26.517 -1.491 39.855 1.00 22.43 67 ALA B N 1
ATOM 5208 C CA . ALA B 1 69 ? 25.825 -0.211 39.796 1.00 23.04 67 ALA B CA 1
ATOM 5209 C C . ALA B 1 69 ? 26.046 0.632 41.044 1.00 35.68 67 ALA B C 1
ATOM 5210 O O . ALA B 1 69 ? 25.805 1.835 41.002 1.00 34.00 67 ALA B O 1
ATOM 5217 N N . ASP B 1 70 ? 26.531 0.060 42.144 1.00 35.98 68 ASP B N 1
ATOM 5218 C CA . ASP B 1 70 ? 26.806 0.871 43.324 1.00 36.64 68 ASP B CA 1
ATOM 5219 C C . ASP B 1 70 ? 28.262 1.310 43.414 1.00 50.05 68 ASP B C 1
ATOM 5220 O O . ASP B 1 70 ? 28.675 1.838 44.450 1.00 54.29 68 ASP B O 1
ATOM 5229 N N . GLY B 1 71 ? 29.043 1.115 42.355 1.00 34.83 69 GLY B N 1
ATOM 5230 C CA . GLY B 1 71 ? 30.387 1.641 42.265 1.00 39.93 69 GLY B CA 1
ATOM 5231 C C . GLY B 1 71 ? 31.482 0.672 42.654 1.00 34.98 69 GLY B C 1
ATOM 5232 O O . GLY B 1 71 ? 32.664 0.964 42.409 1.00 41.77 69 GLY B O 1
ATOM 5236 N N . SER B 1 72 ? 31.134 -0.481 43.201 1.00 30.86 70 SER B N 1
ATOM 5237 C CA . SER B 1 72 ? 32.150 -1.402 43.697 1.00 40.83 70 SER B CA 1
ATOM 5238 C C . SER B 1 72 ? 32.641 -2.338 42.596 1.00 38.34 70 SER B C 1
ATOM 5239 O O . SER B 1 72 ? 31.883 -2.729 41.708 1.00 30.68 70 SER B O 1
ATOM 5247 N N . GLU B 1 73 ? 33.918 -2.716 42.695 1.00 36.79 71 GLU B N 1
ATOM 5248 C CA . GLU B 1 73 ? 34.600 -3.505 41.667 1.00 36.67 71 GLU B CA 1
ATOM 5249 C C . GLU B 1 73 ? 34.454 -5.000 41.957 1.00 45.36 71 GLU B C 1
ATOM 5250 O O . GLU B 1 73 ? 35.419 -5.730 42.172 1.00 49.57 71 GLU B O 1
ATOM 5262 N N . VAL B 1 74 ? 33.195 -5.431 41.969 1.00 43.98 72 VAL B N 1
ATOM 5263 C CA . VAL B 1 74 ? 32.784 -6.793 42.280 1.00 52.76 72 VAL B CA 1
ATOM 5264 C C . VAL B 1 74 ? 32.016 -7.314 41.071 1.00 56.81 72 VAL B C 1
ATOM 5265 O O . VAL B 1 74 ? 31.315 -6.559 40.387 1.00 53.32 72 VAL B O 1
ATOM 5274 N N . GLU B 1 75 ? 32.158 -8.607 40.798 1.00 49.93 73 GLU B N 1
ATOM 5275 C CA . GLU B 1 75 ? 31.423 -9.260 39.712 1.00 58.83 73 GLU B CA 1
ATOM 5276 C C . GLU B 1 75 ? 31.088 -10.673 40.190 1.00 55.68 73 GLU B C 1
ATOM 5277 O O . GLU B 1 75 ? 31.904 -11.591 40.081 1.00 64.65 73 GLU B O 1
ATOM 5281 N N . GLN B 1 76 ? 29.876 -10.837 40.696 1.00 51.07 74 GLN B N 1
ATOM 5282 C CA . GLN B 1 76 ? 29.503 -12.083 41.349 1.00 51.22 74 GLN B CA 1
ATOM 5283 C C . GLN B 1 76 ? 29.317 -13.226 40.365 1.00 42.97 74 GLN B C 1
ATOM 5284 O O . GLN B 1 76 ? 29.886 -14.305 40.547 1.00 35.28 74 GLN B O 1
ATOM 5298 N N . CYS B 1 77 ? 28.504 -13.034 39.335 1.00 37.39 75 CYS B N 1
ATOM 5299 C CA . CYS B 1 77 ? 28.144 -14.173 38.503 1.00 46.55 75 CYS B CA 1
ATOM 5300 C C . CYS B 1 77 ? 29.046 -14.395 37.306 1.00 37.95 75 CYS B C 1
ATOM 5301 O O . CYS B 1 77 ? 28.905 -15.427 36.667 1.00 28.74 75 CYS B O 1
ATOM 5308 N N . GLY B 1 78 ? 30.027 -13.536 37.052 1.00 43.64 76 GLY B N 1
ATOM 5309 C CA . GLY B 1 78 ? 31.069 -13.875 36.096 1.00 39.53 76 GLY B CA 1
ATOM 5310 C C . GLY B 1 78 ? 30.646 -14.008 34.655 1.00 42.17 76 GLY B C 1
ATOM 5311 O O . GLY B 1 78 ? 31.303 -14.741 33.893 1.00 33.68 76 GLY B O 1
ATOM 5315 N N . ASN B 1 79 ? 29.577 -13.313 34.243 1.00 30.09 77 ASN B N 1
ATOM 5316 C CA . ASN B 1 79 ? 29.127 -13.351 32.851 1.00 21.55 77 ASN B CA 1
ATOM 5317 C C . ASN B 1 79 ? 29.744 -12.263 31.978 1.00 24.49 77 ASN B C 1
ATOM 5318 O O . ASN B 1 79 ? 29.550 -12.278 30.749 1.00 27.16 77 ASN B O 1
ATOM 5329 N N . GLY B 1 80 ? 30.437 -11.304 32.580 1.00 23.99 78 GLY B N 1
ATOM 5330 C CA . GLY B 1 80 ? 30.953 -10.183 31.823 1.00 23.87 78 GLY B CA 1
ATOM 5331 C C . GLY B 1 80 ? 32.011 -10.583 30.820 1.00 23.21 78 GLY B C 1
ATOM 5332 O O . GLY B 1 80 ? 32.185 -9.899 29.814 1.00 19.92 78 GLY B O 1
ATOM 5336 N N . ALA B 1 81 ? 32.734 -11.677 31.079 1.00 21.84 79 ALA B N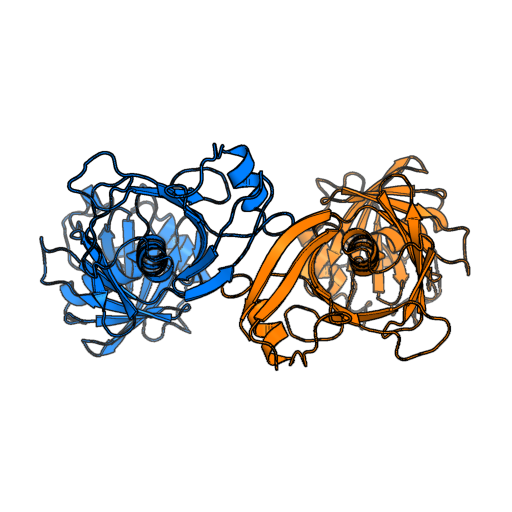 1
ATOM 5337 C CA . ALA B 1 81 ? 33.750 -12.104 30.128 1.00 21.10 79 ALA B CA 1
ATOM 5338 C C . ALA B 1 81 ? 33.152 -12.380 28.758 1.00 19.46 79 ALA B C 1
ATOM 5339 O O . ALA B 1 81 ? 33.799 -12.154 27.738 1.00 21.81 79 ALA B O 1
ATOM 5346 N N . ARG B 1 82 ? 31.926 -12.893 28.702 1.00 17.67 80 ARG B N 1
ATOM 5347 C CA . ARG B 1 82 ? 31.368 -13.220 27.407 1.00 17.79 80 ARG B CA 1
ATOM 5348 C C . ARG B 1 82 ? 30.964 -11.944 26.670 1.00 20.84 80 ARG B C 1
ATOM 5349 O O . ARG B 1 82 ? 31.158 -11.833 25.455 1.00 19.60 80 ARG B O 1
ATOM 5370 N N . CYS B 1 83 ? 30.384 -10.975 27.376 1.00 23.45 81 CYS B N 1
ATOM 5371 C CA . CYS B 1 83 ? 30.079 -9.711 26.728 1.00 24.69 81 CYS B CA 1
ATOM 5372 C C . CYS B 1 83 ? 31.354 -9.023 26.236 1.00 21.73 81 CYS B C 1
ATOM 5373 O O . CYS B 1 83 ? 31.387 -8.500 25.107 1.00 20.61 81 CYS B O 1
ATOM 5381 N N . PHE B 1 84 ? 32.428 -9.063 27.047 1.00 18.63 82 PHE B N 1
ATOM 5382 C CA . PHE B 1 84 ? 33.706 -8.488 26.638 1.00 17.53 82 PHE B CA 1
ATOM 5383 C C . PHE B 1 84 ? 34.180 -9.080 25.308 1.00 17.94 82 PHE B C 1
ATOM 5384 O O . PHE B 1 84 ? 34.607 -8.354 24.387 1.00 18.65 82 PHE B O 1
ATOM 5401 N N . ALA B 1 85 ? 34.159 -10.407 25.223 1.00 16.25 83 ALA B N 1
ATOM 5402 C CA . ALA B 1 85 ? 34.681 -11.080 24.056 1.00 17.72 83 ALA B CA 1
ATOM 5403 C C . ALA B 1 85 ? 33.893 -10.696 22.818 1.00 16.17 83 ALA B C 1
ATOM 5404 O O . ALA B 1 85 ? 34.484 -10.368 21.773 1.00 17.92 83 ALA B O 1
ATOM 5411 N N . ARG B 1 86 ? 32.556 -10.721 22.907 1.00 18.85 84 ARG B N 1
ATOM 5412 C CA . ARG B 1 86 ? 31.753 -10.360 21.747 1.00 17.54 84 ARG B CA 1
ATOM 5413 C C . ARG B 1 86 ? 31.939 -8.896 21.396 1.00 19.17 84 ARG B C 1
ATOM 5414 O O . ARG B 1 86 ? 31.993 -8.550 20.199 1.00 21.46 84 ARG B O 1
ATOM 5435 N N . PHE B 1 87 ? 32.144 -8.054 22.413 1.00 18.97 85 PHE B N 1
ATOM 5436 C CA . PHE B 1 87 ? 32.378 -6.635 22.178 1.00 17.03 85 PHE B CA 1
ATOM 5437 C C . PHE B 1 87 ? 33.673 -6.393 21.416 1.00 19.92 85 PHE B C 1
ATOM 5438 O O . PHE B 1 87 ? 33.674 -5.659 20.409 1.00 19.21 85 PHE B O 1
ATOM 5455 N N . VAL B 1 88 ? 34.796 -6.969 21.873 1.00 15.96 86 VAL B N 1
ATOM 5456 C CA . VAL B 1 88 ? 36.046 -6.647 21.169 1.00 17.56 86 VAL B CA 1
ATOM 5457 C C . VAL B 1 88 ? 36.021 -7.254 19.772 1.00 22.63 86 VAL B C 1
ATOM 5458 O O . VAL B 1 88 ? 36.659 -6.741 18.858 1.00 20.02 86 VAL B O 1
ATOM 5471 N N . GLN B 1 89 ? 35.287 -8.349 19.559 1.00 18.17 87 GLN B N 1
ATOM 5472 C CA . GLN B 1 89 ? 35.133 -8.867 18.205 1.00 20.31 87 GLN B CA 1
ATOM 5473 C C . GLN B 1 89 ? 34.248 -7.949 17.370 1.00 21.40 87 GLN B C 1
ATOM 5474 O O . GLN B 1 89 ? 34.621 -7.570 16.251 1.00 21.98 87 GLN B O 1
ATOM 5488 N N . ASP B 1 90 ? 33.054 -7.608 17.895 1.00 22.54 88 ASP B N 1
ATOM 5489 C CA . ASP B 1 90 ? 32.073 -6.789 17.172 1.00 24.41 88 ASP B CA 1
ATOM 5490 C C . ASP B 1 90 ? 32.660 -5.433 16.774 1.00 22.71 88 ASP B C 1
ATOM 5491 O O . ASP B 1 90 ? 32.369 -4.915 15.688 1.00 23.64 88 ASP B O 1
ATOM 5500 N N . LYS B 1 91 ? 33.425 -4.806 17.658 1.00 17.52 89 LYS B N 1
ATOM 5501 C CA . LYS B 1 91 ? 34.082 -3.527 17.433 1.00 18.54 89 LYS B CA 1
ATOM 5502 C C . LYS B 1 91 ? 35.422 -3.677 16.693 1.00 21.12 89 LYS B C 1
ATOM 5503 O O . LYS B 1 91 ? 36.083 -2.652 16.419 1.00 22.09 89 LYS B O 1
ATOM 5522 N N A ARG B 1 92 ? 35.796 -4.908 16.317 0.50 19.56 90 ARG B N 1
ATOM 5523 N N B ARG B 1 92 ? 35.783 -4.912 16.309 0.50 19.55 90 ARG B N 1
ATOM 5524 C CA A ARG B 1 92 ? 36.978 -5.169 15.493 0.50 19.04 90 ARG B CA 1
ATOM 5525 C CA B ARG B 1 92 ? 36.972 -5.192 15.501 0.50 19.05 90 ARG B CA 1
ATOM 5526 C C A ARG B 1 92 ? 38.256 -4.663 16.146 0.50 21.23 90 ARG B C 1
ATOM 5527 C C B ARG B 1 92 ? 38.238 -4.644 16.145 0.50 21.21 90 ARG B C 1
ATOM 5528 O O A ARG B 1 92 ? 39.175 -4.182 15.472 0.50 22.73 90 ARG B O 1
ATOM 5529 O O B ARG B 1 92 ? 39.132 -4.124 15.467 0.50 22.74 90 ARG B O 1
ATOM 5570 N N . LEU B 1 93 ? 38.338 -4.824 17.471 1.00 19.78 91 LEU B N 1
ATOM 5571 C CA . LEU B 1 93 ? 39.553 -4.499 18.195 1.00 19.10 91 LEU B CA 1
ATOM 5572 C C . LEU B 1 93 ? 40.557 -5.644 18.165 1.00 19.27 91 LEU B C 1
ATOM 5573 O O . LEU B 1 93 ? 41.739 -5.435 18.482 1.00 22.24 91 LEU B O 1
ATOM 5590 N N . THR B 1 94 ? 40.116 -6.825 17.761 1.00 23.24 92 THR B N 1
ATOM 5591 C CA . THR B 1 94 ? 40.979 -7.980 17.615 1.00 22.19 92 THR B CA 1
ATOM 5592 C C . THR B 1 94 ? 40.355 -8.896 16.585 1.00 18.49 92 THR B C 1
ATOM 5593 O O . THR B 1 94 ? 39.134 -8.920 16.419 1.00 21.40 92 THR B O 1
ATOM 5604 N N . VAL B 1 95 ? 41.212 -9.659 15.903 1.00 23.05 93 VAL B N 1
ATOM 5605 C CA . VAL B 1 95 ? 40.761 -10.774 15.092 1.00 23.71 93 VAL B CA 1
ATOM 5606 C C . VAL B 1 95 ? 40.963 -12.119 15.770 1.00 22.57 93 VAL B C 1
ATOM 5607 O O . VAL B 1 95 ? 40.605 -13.157 15.188 1.00 25.04 93 VAL B O 1
ATOM 5620 N N . LYS B 1 96 ? 41.507 -12.141 16.978 1.00 21.42 94 LYS B N 1
ATOM 5621 C CA . LYS B 1 96 ? 41.721 -13.403 17.662 1.00 21.02 94 LYS B CA 1
ATOM 5622 C C . LYS B 1 96 ? 40.401 -14.005 18.116 1.00 21.04 94 LYS B C 1
ATOM 5623 O O . LYS B 1 96 ? 39.477 -13.276 18.511 1.00 24.56 94 LYS B O 1
ATOM 5642 N N . LYS B 1 97 ? 40.311 -15.338 18.019 1.00 20.94 95 LYS B N 1
ATOM 5643 C CA . LYS B 1 97 ? 39.217 -16.086 18.620 1.00 22.05 95 LYS B CA 1
ATOM 5644 C C . LYS B 1 97 ? 39.555 -16.589 20.021 1.00 24.59 95 LYS B C 1
ATOM 5645 O O . LYS B 1 97 ? 38.654 -16.688 20.854 1.00 26.98 95 LYS B O 1
ATOM 5658 N N . SER B 1 98 ? 40.838 -16.830 20.317 1.00 21.57 96 SER B N 1
ATOM 5659 C CA . SER B 1 98 ? 41.324 -17.161 21.655 1.00 21.10 96 SER B CA 1
ATOM 5660 C C . SER B 1 98 ? 41.990 -15.911 22.196 1.00 24.87 96 SER B C 1
ATOM 5661 O O . SER B 1 98 ? 42.964 -15.429 21.601 1.00 24.93 96 SER B O 1
ATOM 5669 N N . ILE B 1 99 ? 41.425 -15.368 23.280 1.00 22.35 97 ILE B N 1
ATOM 5670 C CA . ILE B 1 99 ? 41.799 -14.091 23.862 1.00 21.60 97 ILE B CA 1
ATOM 5671 C C . ILE B 1 99 ? 42.218 -14.263 25.313 1.00 28.95 97 ILE B C 1
ATOM 5672 O O . ILE B 1 99 ? 41.565 -14.965 26.101 1.00 24.02 97 ILE B O 1
ATOM 5688 N N . ARG B 1 100 ? 43.300 -13.600 25.677 1.00 23.69 98 ARG B N 1
ATOM 5689 C CA . ARG B 1 100 ? 43.768 -13.575 27.061 1.00 24.27 98 ARG B CA 1
ATOM 5690 C C . ARG B 1 100 ? 43.609 -12.162 27.604 1.00 23.87 98 ARG B C 1
ATOM 5691 O O . ARG B 1 100 ? 44.069 -11.194 26.986 1.00 24.14 98 ARG B O 1
ATOM 5712 N N . VAL B 1 101 ? 42.894 -12.038 28.714 1.00 22.33 99 VAL B N 1
ATOM 5713 C CA . VAL B 1 101 ? 42.525 -10.737 29.247 1.00 21.48 99 VAL B CA 1
ATOM 5714 C C . VAL B 1 101 ? 42.946 -10.668 30.706 1.00 28.19 99 VAL B C 1
ATOM 5715 O O . VAL B 1 101 ? 42.692 -11.592 31.488 1.00 28.26 99 VAL B O 1
ATOM 5728 N N . GLU B 1 102 ? 43.616 -9.583 31.049 1.00 23.01 100 GLU B N 1
ATOM 5729 C CA . GLU B 1 102 ? 43.983 -9.300 32.426 1.00 26.21 100 GLU B CA 1
ATOM 5730 C C . GLU B 1 102 ? 42.802 -8.690 33.167 1.00 29.21 100 GLU B C 1
ATOM 5731 O O . GLU B 1 102 ? 42.188 -7.719 32.709 1.00 27.77 100 GLU B O 1
ATOM 5736 N N . THR B 1 103 ? 42.493 -9.268 34.317 1.00 29.10 101 THR B N 1
ATOM 5737 C CA . THR B 1 103 ? 41.406 -8.832 35.152 1.00 24.68 101 THR B CA 1
ATOM 5738 C C . THR B 1 103 ? 41.941 -8.574 36.556 1.00 31.02 101 THR B C 1
ATOM 5739 O O . THR B 1 103 ? 43.134 -8.745 36.849 1.00 33.78 101 THR B O 1
ATOM 5750 N N . LYS B 1 104 ? 41.027 -8.168 37.416 1.00 32.17 102 LYS B N 1
ATOM 5751 C CA . LYS B 1 104 ? 41.372 -7.926 38.814 1.00 38.40 102 LYS B CA 1
ATOM 5752 C C . LYS B 1 104 ? 41.931 -9.186 39.467 1.00 42.48 102 LYS B C 1
ATOM 5753 O O . LYS B 1 104 ? 43.014 -9.165 40.061 1.00 44.85 102 LYS B O 1
ATOM 5765 N N . GLY B 1 105 ? 41.206 -10.300 39.351 1.00 33.65 103 GLY B N 1
ATOM 5766 C CA . GLY B 1 105 ? 41.599 -11.545 39.996 1.00 48.01 103 GLY B CA 1
ATOM 5767 C C . GLY B 1 105 ? 42.755 -12.277 39.334 1.00 44.90 103 GLY B C 1
ATOM 5768 O O . GLY B 1 105 ? 43.388 -13.124 39.975 1.00 31.93 103 GLY B O 1
ATOM 5772 N N . GLY B 1 106 ? 43.046 -11.973 38.073 1.00 28.00 104 GLY B N 1
ATOM 5773 C CA . GLY B 1 106 ? 44.080 -12.676 37.371 1.00 23.80 104 GLY B CA 1
ATOM 5774 C C . GLY B 1 106 ? 43.901 -12.601 35.878 1.00 32.61 104 GLY B C 1
ATOM 5775 O O . GLY B 1 106 ? 43.615 -11.542 35.346 1.00 36.57 104 GLY B O 1
ATOM 5779 N N . ILE B 1 107 ? 44.102 -13.708 35.197 1.00 32.10 105 ILE B N 1
ATOM 5780 C CA . ILE B 1 107 ? 44.032 -13.760 33.747 1.00 28.62 105 ILE B CA 1
ATOM 5781 C C . ILE B 1 107 ? 42.851 -14.649 33.392 1.00 27.97 105 ILE B C 1
ATOM 5782 O O . ILE B 1 107 ? 42.735 -15.762 33.911 1.00 24.93 105 ILE B O 1
ATOM 5798 N N . ILE B 1 108 ? 41.978 -14.160 32.512 1.00 25.17 106 ILE B N 1
ATOM 5799 C CA . ILE B 1 108 ? 40.890 -14.962 31.958 1.00 24.60 106 ILE B CA 1
ATOM 5800 C C . ILE B 1 108 ? 41.311 -15.384 30.564 1.00 23.65 106 ILE B C 1
ATOM 5801 O O . ILE B 1 108 ? 41.849 -14.570 29.806 1.00 24.09 106 ILE B O 1
ATOM 5817 N N . GLU B 1 109 ? 41.158 -16.675 30.273 1.00 21.65 107 GLU B N 1
ATOM 5818 C CA . GLU B 1 109 ? 41.312 -17.229 28.940 1.00 24.52 107 GLU B CA 1
ATOM 5819 C C . GLU B 1 109 ? 39.926 -17.494 28.382 1.00 23.62 107 GLU B C 1
ATOM 5820 O O . GLU B 1 109 ? 39.083 -18.084 29.069 1.00 23.87 107 GLU B O 1
ATOM 5832 N N . LEU B 1 110 ? 39.672 -17.046 27.147 1.00 22.23 108 LEU B N 1
ATOM 5833 C CA . LEU B 1 110 ? 38.364 -17.301 26.577 1.00 22.15 108 LEU B CA 1
ATOM 5834 C C . LEU B 1 110 ? 38.522 -17.574 25.100 1.00 21.23 108 LEU B C 1
ATOM 5835 O O . LEU B 1 110 ? 39.538 -17.231 24.515 1.00 22.89 108 LEU B O 1
ATOM 5851 N N . ASN B 1 111 ? 37.462 -18.133 24.520 1.00 17.27 109 ASN B N 1
ATOM 5852 C CA . ASN B 1 111 ? 37.465 -18.537 23.130 1.00 17.83 109 ASN B CA 1
ATOM 5853 C C . ASN B 1 111 ? 36.101 -18.212 22.555 1.00 20.79 109 ASN B C 1
ATOM 5854 O O . ASN B 1 111 ? 35.076 -18.574 23.126 1.00 21.83 109 ASN B O 1
ATOM 5865 N N . ILE B 1 112 ? 36.094 -17.482 21.444 1.00 18.07 110 ILE B N 1
ATOM 5866 C CA . ILE B 1 112 ? 34.890 -17.233 20.676 1.00 19.28 110 ILE B CA 1
ATOM 5867 C C . ILE B 1 112 ? 34.674 -18.349 19.666 1.00 21.02 110 ILE B C 1
ATOM 5868 O O . ILE B 1 112 ? 35.539 -18.608 18.830 1.00 23.09 110 ILE B O 1
ATOM 5885 N N . ARG B 1 113 ? 33.508 -18.975 19.706 1.00 19.85 111 ARG B N 1
ATOM 5886 C CA . ARG B 1 113 ? 33.191 -20.092 18.821 1.00 21.71 111 ARG B CA 1
ATOM 5887 C C . ARG B 1 113 ? 32.557 -19.612 17.526 1.00 24.69 111 ARG B C 1
ATOM 5888 O O . ARG B 1 113 ? 32.036 -18.498 17.434 1.00 23.94 111 ARG B O 1
ATOM 5909 N N . PRO B 1 114 ? 32.602 -20.456 16.488 1.00 30.44 112 PRO B N 1
ATOM 5910 C CA . PRO B 1 114 ? 31.967 -20.087 15.209 1.00 34.70 112 PRO B CA 1
ATOM 5911 C C . PRO B 1 114 ? 30.483 -19.766 15.319 1.00 32.43 112 PRO B C 1
ATOM 5912 O O . PRO B 1 114 ? 29.992 -18.926 14.558 1.00 33.60 112 PRO B O 1
ATOM 5923 N N . ASP B 1 115 ? 29.751 -20.400 16.245 1.00 27.98 113 ASP B N 1
ATOM 5924 C CA . ASP B 1 115 ? 28.327 -20.135 16.394 1.00 28.54 113 ASP B CA 1
ATOM 5925 C C . ASP B 1 115 ? 28.060 -18.864 17.185 1.00 31.50 113 ASP B C 1
ATOM 5926 O O . ASP B 1 115 ? 26.896 -18.544 17.451 1.00 34.10 113 ASP B O 1
ATOM 5935 N N . GLY B 1 116 ? 29.111 -18.159 17.596 1.00 23.27 114 GLY B N 1
ATOM 5936 C CA . GLY B 1 116 ? 28.986 -16.899 18.282 1.00 20.75 114 GLY B CA 1
ATOM 5937 C C . GLY B 1 116 ? 28.995 -16.981 19.804 1.00 23.92 114 GLY B C 1
ATOM 5938 O O . GLY B 1 116 ? 29.085 -15.941 20.444 1.00 24.62 114 GLY B O 1
ATOM 5942 N N . GLN B 1 117 ? 28.923 -18.166 20.379 1.00 22.20 115 GLN B N 1
ATOM 5943 C CA . GLN B 1 117 ? 28.995 -18.230 21.830 1.00 18.69 115 GLN B CA 1
ATOM 5944 C C . GLN B 1 117 ? 30.450 -18.147 22.275 1.00 18.82 115 GLN B C 1
ATOM 5945 O O . GLN B 1 117 ? 31.382 -18.317 21.492 1.00 21.11 115 GLN B O 1
ATOM 5959 N N . VAL B 1 118 ? 30.636 -17.899 23.580 1.00 18.06 116 VAL B N 1
ATOM 5960 C CA . VAL B 1 118 ? 31.944 -17.651 24.170 1.00 14.11 116 VAL B CA 1
ATOM 5961 C C . VAL B 1 118 ? 32.168 -18.679 25.274 1.00 13.00 116 VAL B C 1
ATOM 5962 O O . VAL B 1 118 ? 31.333 -18.797 26.181 1.00 18.15 116 VAL B O 1
ATOM 5975 N N . THR B 1 119 ? 33.305 -19.371 25.204 1.00 16.29 117 THR B N 1
ATOM 5976 C CA . THR B 1 119 ? 33.734 -20.294 26.259 1.00 18.03 117 THR B CA 1
ATOM 5977 C C . THR B 1 119 ? 34.717 -19.573 27.170 1.00 18.23 117 THR B C 1
ATOM 5978 O O . THR B 1 119 ? 35.702 -18.997 26.709 1.00 20.74 117 THR B O 1
ATOM 5989 N N . VAL B 1 120 ? 34.456 -19.616 28.470 1.00 15.65 118 VAL B N 1
ATOM 5990 C CA . VAL B 1 120 ? 35.264 -18.917 29.459 1.00 15.38 118 VAL B CA 1
ATOM 5991 C C . VAL B 1 120 ? 35.814 -19.949 30.442 1.00 17.45 118 VAL B C 1
ATOM 5992 O O . VAL B 1 120 ? 35.061 -20.794 30.936 1.00 17.45 118 VAL B O 1
ATOM 6005 N N . ASP B 1 121 ? 37.109 -19.877 30.722 1.00 15.24 119 ASP B N 1
ATOM 6006 C CA . ASP B 1 121 ? 37.727 -20.700 31.774 1.00 18.99 119 ASP B CA 1
ATOM 6007 C C . ASP B 1 121 ? 37.420 -20.074 33.128 1.00 23.35 119 ASP B C 1
ATOM 6008 O O . ASP B 1 121 ? 37.893 -18.965 33.439 1.00 20.74 119 ASP B O 1
ATOM 6017 N N . MET B 1 122 ? 36.635 -20.793 33.953 1.00 19.38 120 MET B N 1
ATOM 6018 C CA . MET B 1 122 ? 36.175 -20.242 35.213 1.00 15.76 120 MET B CA 1
ATOM 6019 C C . MET B 1 122 ? 37.027 -20.708 36.417 1.00 26.87 120 MET B C 1
ATOM 6020 O O . MET B 1 122 ? 36.697 -20.359 37.565 1.00 23.05 120 MET B O 1
ATOM 6034 N N . GLY B 1 123 ? 38.107 -21.461 36.166 1.00 21.62 121 GLY B N 1
ATOM 6035 C CA . GLY B 1 123 ? 38.980 -21.985 37.195 1.00 21.25 121 GLY B CA 1
ATOM 6036 C C . GLY B 1 123 ? 38.410 -23.236 37.838 1.00 24.01 121 GLY B C 1
ATOM 6037 O O . GLY B 1 123 ? 37.233 -23.576 37.661 1.00 20.63 121 GLY B O 1
ATOM 6041 N N . PRO B 1 124 ? 39.236 -23.947 38.601 1.00 20.04 122 PRO B N 1
ATOM 6042 C CA . PRO B 1 124 ? 38.727 -25.112 39.323 1.00 17.92 122 PRO B CA 1
ATOM 6043 C C . PRO B 1 124 ? 37.853 -24.722 40.472 1.00 22.06 122 PRO B C 1
ATOM 6044 O O . PRO B 1 124 ? 38.016 -23.647 41.091 1.00 23.85 122 PRO B O 1
ATOM 6055 N N . PRO B 1 125 ? 36.925 -25.580 40.864 1.00 21.09 123 PRO B N 1
ATOM 6056 C CA . PRO B 1 125 ? 36.091 -25.311 42.022 1.00 19.31 123 PRO B CA 1
ATOM 6057 C C . PRO B 1 125 ? 36.835 -25.591 43.309 1.00 22.47 123 PRO B C 1
ATOM 6058 O O . PRO B 1 125 ? 37.813 -26.346 43.344 1.00 19.94 123 PRO B O 1
ATOM 6069 N N . ARG B 1 126 ? 36.396 -24.926 44.364 1.00 18.74 124 ARG B N 1
ATOM 6070 C CA . ARG B 1 126 ? 36.900 -25.183 45.701 1.00 16.13 124 ARG B CA 1
ATOM 6071 C C . ARG B 1 126 ? 35.819 -25.895 46.470 1.00 19.88 124 ARG B C 1
ATOM 6072 O O . ARG B 1 126 ? 34.668 -25.444 46.486 1.00 20.33 124 ARG B O 1
ATOM 6093 N N . LEU B 1 127 ? 36.183 -27.010 47.088 1.00 18.44 125 LEU B N 1
ATOM 6094 C CA . LEU B 1 127 ? 35.219 -27.932 47.642 1.00 19.71 125 LEU B CA 1
ATOM 6095 C C . LEU B 1 127 ? 35.356 -28.113 49.146 1.00 16.88 125 LEU B C 1
ATOM 6096 O O . LEU B 1 127 ? 34.420 -28.621 49.777 1.00 20.10 125 LEU B O 1
ATOM 6112 N N . ALA B 1 128 ? 36.485 -27.743 49.715 1.00 19.83 126 ALA B N 1
ATOM 6113 C CA . ALA B 1 128 ? 36.672 -27.883 51.142 1.00 18.59 126 ALA B CA 1
ATOM 6114 C C . ALA B 1 128 ? 35.763 -26.886 51.860 1.00 17.25 126 ALA B C 1
ATOM 6115 O O . ALA B 1 128 ? 35.814 -25.685 51.568 1.00 20.14 126 ALA B O 1
ATOM 6122 N N . PRO B 1 129 ? 34.947 -27.320 52.826 1.00 21.71 127 PRO B N 1
ATOM 6123 C CA . PRO B 1 129 ? 33.922 -26.385 53.342 1.00 20.30 127 PRO B CA 1
ATOM 6124 C C . PRO B 1 129 ? 34.467 -25.078 53.888 1.00 16.89 127 PRO B C 1
ATOM 6125 O O . PRO B 1 129 ? 33.886 -24.021 53.626 1.00 15.79 127 PRO B O 1
ATOM 6136 N N . ALA B 1 130 ? 35.523 -25.119 54.701 1.00 20.66 128 ALA B N 1
ATOM 6137 C CA . ALA B 1 130 ? 35.982 -23.893 55.337 1.00 18.50 128 ALA B CA 1
ATOM 6138 C C . ALA B 1 130 ? 36.456 -22.854 54.333 1.00 15.42 128 ALA B C 1
ATOM 6139 O O . ALA B 1 130 ? 36.500 -21.676 54.663 1.00 17.81 128 ALA B O 1
ATOM 6146 N N A GLU B 1 131 ? 36.817 -23.280 53.114 0.50 17.34 129 GLU B N 1
ATOM 6147 N N B GLU B 1 131 ? 36.844 -23.241 53.125 0.50 17.33 129 GLU B N 1
ATOM 6148 C CA A GLU B 1 131 ? 37.298 -22.389 52.068 0.50 20.88 129 GLU B CA 1
ATOM 6149 C CA B GLU B 1 131 ? 37.285 -22.241 52.171 0.50 20.73 129 GLU B CA 1
ATOM 6150 C C A GLU B 1 131 ? 36.166 -21.716 51.300 0.50 18.96 129 GLU B C 1
ATOM 6151 C C B GLU B 1 131 ? 36.180 -21.796 51.213 0.50 18.88 129 GLU B C 1
ATOM 6152 O O A GLU B 1 131 ? 36.388 -20.664 50.687 0.50 18.78 129 GLU B O 1
ATOM 6153 O O B GLU B 1 131 ? 36.447 -21.023 50.289 0.50 21.84 129 GLU B O 1
ATOM 6176 N N . ILE B 1 132 ? 34.940 -22.198 51.460 1.00 16.56 130 ILE B N 1
ATOM 6177 C CA . ILE B 1 132 ? 33.818 -21.751 50.640 1.00 16.59 130 ILE B CA 1
ATOM 6178 C C . ILE B 1 132 ? 33.410 -20.307 50.935 1.00 18.27 130 ILE B C 1
ATOM 6179 O O . ILE B 1 132 ? 33.283 -19.509 49.992 1.00 19.45 130 ILE B O 1
ATOM 6195 N N . PRO B 1 133 ? 33.220 -19.884 52.183 1.00 17.24 131 PRO B N 1
ATOM 6196 C CA . PRO B 1 133 ? 33.232 -20.632 53.445 1.00 16.27 131 PRO B CA 1
ATOM 6197 C C . PRO B 1 133 ? 31.905 -21.160 53.870 1.00 15.11 131 PRO B C 1
ATOM 6198 O O . PRO B 1 133 ? 30.849 -20.562 53.598 1.00 16.61 131 PRO B O 1
ATOM 6209 N N . PHE B 1 134 ? 31.916 -22.305 54.531 1.00 17.40 132 PHE B N 1
ATOM 6210 C CA . PHE B 1 134 ? 30.718 -23.002 54.975 1.00 15.92 132 PHE B CA 1
ATOM 6211 C C . PHE B 1 134 ? 31.133 -23.811 56.198 1.00 16.61 132 PHE B C 1
ATOM 6212 O O . PHE B 1 134 ? 32.212 -24.415 56.230 1.00 17.67 132 PHE B O 1
ATOM 6229 N N A GLN B 1 135 ? 30.246 -23.850 57.184 0.50 17.29 133 GLN B N 1
ATOM 6230 N N B GLN B 1 135 ? 30.268 -23.823 57.196 0.50 17.31 133 GLN B N 1
ATOM 6231 C CA A GLN B 1 135 ? 30.479 -24.563 58.436 0.50 17.51 133 GLN B CA 1
ATOM 6232 C CA B GLN B 1 135 ? 30.537 -24.562 58.415 0.50 17.54 133 GLN B CA 1
ATOM 6233 C C A GLN B 1 135 ? 30.041 -26.014 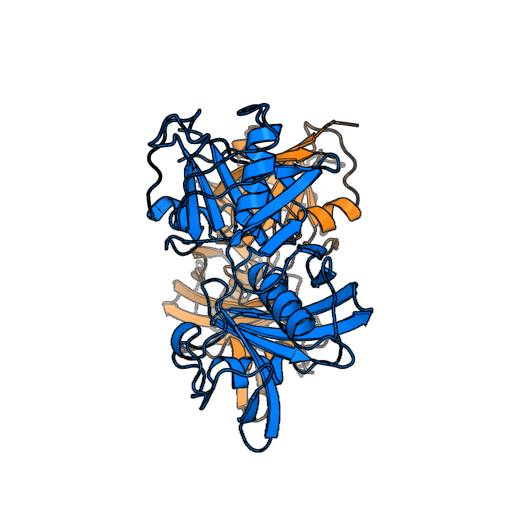58.299 0.50 16.97 133 GLN B C 1
ATOM 6234 C C B GLN B 1 135 ? 30.066 -25.999 58.256 0.50 16.97 133 GLN B C 1
ATOM 6235 O O A GLN B 1 135 ? 28.852 -26.296 58.108 0.50 17.46 133 GLN B O 1
ATOM 6236 O O B GLN B 1 135 ? 28.875 -26.256 58.041 0.50 17.39 133 GLN B O 1
ATOM 6263 N N . ALA B 1 136 ? 31.002 -26.933 58.384 1.00 20.37 134 ALA B N 1
ATOM 6264 C CA . ALA B 1 136 ? 30.711 -28.357 58.333 1.00 16.62 134 ALA B CA 1
ATOM 6265 C C . ALA B 1 136 ? 31.854 -29.060 59.055 1.00 25.56 134 ALA B C 1
ATOM 6266 O O . ALA B 1 136 ? 32.962 -28.518 59.166 1.00 25.61 134 ALA B O 1
ATOM 6274 N N . GLU B 1 137 ? 31.588 -30.291 59.482 1.00 22.85 135 GLU B N 1
ATOM 6275 C CA . GLU B 1 137 ? 32.612 -31.052 60.199 1.00 26.97 135 GLU B CA 1
ATOM 6276 C C . GLU B 1 137 ? 33.726 -31.522 59.278 1.00 30.39 135 GLU B C 1
ATOM 6277 O O . GLU B 1 137 ? 34.898 -31.518 59.681 1.00 28.84 135 GLU B O 1
ATOM 6284 N N . ARG B 1 138 ? 33.391 -31.896 58.034 1.00 25.30 136 ARG B N 1
ATOM 6285 C CA . ARG B 1 138 ? 34.352 -32.393 57.061 1.00 30.38 136 ARG B CA 1
ATOM 6286 C C . ARG B 1 138 ? 33.759 -32.270 55.660 1.00 21.19 136 ARG B C 1
ATOM 6287 O O . ARG B 1 138 ? 32.535 -32.172 55.486 1.00 24.09 136 ARG B O 1
ATOM 6300 N N . GLU B 1 139 ? 34.646 -32.271 54.661 1.00 20.57 137 GLU B N 1
ATOM 6301 C CA . GLU B 1 139 ? 34.198 -32.183 53.279 1.00 21.91 137 GLU B CA 1
ATOM 6302 C C . GLU B 1 139 ? 33.300 -33.370 52.940 1.00 26.63 137 GLU B C 1
ATOM 6303 O O . GLU B 1 139 ? 33.567 -34.514 53.335 1.00 25.02 137 GLU B O 1
ATOM 6315 N N . ALA B 1 140 ? 32.222 -33.093 52.214 1.00 23.34 138 ALA B N 1
ATOM 6316 C CA . ALA B 1 140 ? 31.264 -34.123 51.842 1.00 20.95 138 ALA B CA 1
ATOM 6317 C C . ALA B 1 140 ? 30.625 -33.709 50.526 1.00 22.69 138 ALA B C 1
ATOM 6318 O O . ALA B 1 140 ? 30.666 -32.542 50.151 1.00 21.72 138 ALA B O 1
ATOM 6325 N N . LEU B 1 141 ? 30.034 -34.685 49.831 1.00 20.44 139 LEU B N 1
ATOM 6326 C CA . LEU B 1 141 ? 29.305 -34.385 48.598 1.00 17.30 139 LEU B CA 1
ATOM 6327 C C . LEU B 1 141 ? 28.034 -33.593 48.847 1.00 19.91 139 LEU B C 1
ATOM 6328 O O . LEU B 1 141 ? 27.572 -32.869 47.952 1.00 19.47 139 LEU B O 1
ATOM 6344 N N . SER B 1 142 ? 27.436 -33.763 50.030 1.00 18.61 140 SER B N 1
ATOM 6345 C CA . SER B 1 142 ? 26.195 -33.127 50.399 1.00 18.59 140 SER B CA 1
ATOM 6346 C C . SER B 1 142 ? 26.235 -32.904 51.913 1.00 18.51 140 SER B C 1
ATOM 6347 O O . SER B 1 142 ? 26.911 -33.632 52.649 1.00 21.83 140 SER B O 1
ATOM 6355 N N . TYR B 1 143 ? 25.523 -31.883 52.364 1.00 18.65 141 TYR B N 1
ATOM 6356 C CA . TYR B 1 143 ? 25.435 -31.539 53.779 1.00 17.13 141 TYR B CA 1
ATOM 6357 C C . TYR B 1 143 ? 23.983 -31.393 54.208 1.00 17.20 141 TYR B C 1
ATOM 6358 O O . TYR B 1 143 ? 23.171 -30.783 53.511 1.00 19.70 141 TYR B O 1
ATOM 6376 N N . GLU B 1 144 ? 23.650 -31.978 55.346 1.00 16.41 142 GLU B N 1
ATOM 6377 C CA . GLU B 1 144 ? 22.357 -31.799 55.951 1.00 19.84 142 GLU B CA 1
ATOM 6378 C C . GLU B 1 144 ? 22.346 -30.479 56.702 1.00 18.03 142 GLU B C 1
ATOM 6379 O O . GLU B 1 144 ? 23.221 -30.221 57.536 1.00 20.16 142 GLU B O 1
ATOM 6387 N N . ILE B 1 145 ? 21.377 -29.633 56.404 1.00 16.69 143 ILE B N 1
ATOM 6388 C CA . ILE B 1 145 ? 21.284 -28.345 57.069 1.00 16.99 143 ILE B CA 1
ATOM 6389 C C . ILE B 1 145 ? 19.847 -28.091 57.512 1.00 21.06 143 ILE B C 1
ATOM 6390 O O . ILE B 1 145 ? 18.886 -28.427 56.815 1.00 23.21 143 ILE B O 1
ATOM 6406 N N . GLU B 1 146 ? 19.712 -27.624 58.750 1.00 17.16 144 GLU B N 1
ATOM 6407 C CA . GLU B 1 146 ? 18.418 -27.323 59.346 1.00 16.23 144 GLU B CA 1
ATOM 6408 C C . GLU B 1 146 ? 18.137 -25.842 59.140 1.00 17.03 144 GLU B C 1
ATOM 6409 O O . GLU B 1 146 ? 18.878 -24.992 59.638 1.00 22.98 144 GLU B O 1
ATOM 6417 N N . VAL B 1 147 ? 17.059 -25.521 58.426 1.00 18.36 145 VAL B N 1
ATOM 6418 C CA . VAL B 1 147 ? 16.737 -24.141 58.100 1.00 20.59 145 VAL B CA 1
ATOM 6419 C C . VAL B 1 147 ? 15.362 -23.861 58.689 1.00 22.46 145 VAL B C 1
ATOM 6420 O O . VAL B 1 147 ? 14.360 -24.247 58.109 1.00 23.46 145 VAL B O 1
ATOM 6433 N N . ASN B 1 148 ? 15.315 -23.277 59.888 1.00 30.61 146 ASN B N 1
ATOM 6434 C CA . ASN B 1 148 ? 14.052 -22.911 60.542 1.00 36.44 146 ASN B CA 1
ATOM 6435 C C . ASN B 1 148 ? 13.029 -24.048 60.516 1.00 37.27 146 ASN B C 1
ATOM 6436 O O . ASN B 1 148 ? 11.865 -23.849 60.158 1.00 39.34 146 ASN B O 1
ATOM 6447 N N . GLY B 1 149 ? 13.472 -25.250 60.864 1.00 36.75 147 GLY B N 1
ATOM 6448 C CA . GLY B 1 149 ? 12.584 -26.385 60.984 1.00 40.73 147 GLY B CA 1
ATOM 6449 C C . GLY B 1 149 ? 12.538 -27.303 59.782 1.00 40.19 147 GLY B C 1
ATOM 6450 O O . GLY B 1 149 ? 11.929 -28.382 59.872 1.00 37.96 147 GLY B O 1
ATOM 6454 N N . GLN B 1 150 ? 13.135 -26.899 58.665 1.00 27.72 148 GLN B N 1
ATOM 6455 C CA . GLN B 1 150 ? 13.200 -27.703 57.458 1.00 23.99 148 GLN B CA 1
ATOM 6456 C C . GLN B 1 150 ? 14.591 -28.291 57.345 1.00 23.04 148 GLN B C 1
ATOM 6457 O O . GLN B 1 150 ? 15.576 -27.569 57.408 1.00 30.91 148 GLN B O 1
ATOM 6471 N N . ARG B 1 151 ? 14.677 -29.580 57.136 1.00 21.36 149 ARG B N 1
ATOM 6472 C CA . ARG B 1 151 ? 15.956 -30.213 56.864 1.00 21.71 149 ARG B CA 1
ATOM 6473 C C . ARG B 1 151 ? 16.147 -30.212 55.344 1.00 27.27 149 ARG B C 1
ATOM 6474 O O . ARG B 1 151 ? 15.252 -30.632 54.587 1.00 27.43 149 ARG B O 1
ATOM 6495 N N . VAL B 1 152 ? 17.264 -29.681 54.894 1.00 19.00 150 VAL B N 1
ATOM 6496 C CA . VAL B 1 152 ? 17.599 -29.570 53.473 1.00 19.90 150 VAL B CA 1
ATOM 6497 C C . VAL B 1 152 ? 18.916 -30.306 53.270 1.00 21.28 150 VAL B C 1
ATOM 6498 O O . VAL B 1 152 ? 19.739 -30.383 54.183 1.00 25.07 150 VAL B O 1
ATOM 6511 N N . GLU B 1 153 ? 19.084 -30.912 52.102 1.00 17.44 151 GLU B N 1
ATOM 6512 C CA . GLU B 1 153 ? 20.368 -31.455 51.696 1.00 17.67 151 GLU B CA 1
ATOM 6513 C C . GLU B 1 153 ? 20.962 -30.502 50.676 1.00 18.42 151 GLU B C 1
ATOM 6514 O O . GLU B 1 153 ? 20.345 -30.236 49.645 1.00 20.94 151 GLU B O 1
ATOM 6523 N N . LEU B 1 154 ? 22.152 -30.004 50.951 1.00 16.76 152 LEU B N 1
ATOM 6524 C CA . LEU B 1 154 ? 22.733 -28.919 50.189 1.00 17.70 152 LEU B CA 1
ATOM 6525 C C . LEU B 1 154 ? 24.160 -29.296 49.843 1.00 14.79 152 LEU B C 1
ATOM 6526 O O . LEU B 1 154 ? 24.869 -29.836 50.682 1.00 20.45 152 LEU B O 1
ATOM 6542 N N . ALA B 1 155 ? 24.587 -29.058 48.602 1.00 14.56 153 ALA B N 1
ATOM 6543 C CA . ALA B 1 155 ? 25.988 -29.146 48.260 1.00 16.44 153 ALA B CA 1
ATOM 6544 C C . ALA B 1 155 ? 26.578 -27.749 48.406 1.00 19.23 153 ALA B C 1
ATOM 6545 O O . ALA B 1 155 ? 25.888 -26.753 48.208 1.00 20.14 153 ALA B O 1
ATOM 6552 N N . ALA B 1 156 ? 27.840 -27.673 48.797 1.00 18.34 154 ALA B N 1
ATOM 6553 C CA . ALA B 1 156 ? 28.488 -26.374 48.985 1.00 17.12 154 ALA B CA 1
ATOM 6554 C C . ALA B 1 156 ? 29.724 -26.356 48.102 1.00 18.91 154 ALA B C 1
ATOM 6555 O O . ALA B 1 156 ? 30.544 -27.277 48.152 1.00 21.48 154 ALA B O 1
ATOM 6562 N N . VAL B 1 157 ? 29.848 -25.323 47.290 1.00 15.25 155 VAL B N 1
ATOM 6563 C CA . VAL B 1 157 ? 30.922 -25.197 46.299 1.00 19.11 155 VAL B CA 1
ATOM 6564 C C . VAL B 1 157 ? 31.314 -23.731 46.210 1.00 20.76 155 VAL B C 1
ATOM 6565 O O . VAL B 1 157 ? 30.460 -22.852 46.308 1.00 18.94 155 VAL B O 1
ATOM 6578 N N . SER B 1 158 ? 32.604 -23.460 45.970 1.00 18.35 156 SER B N 1
ATOM 6579 C CA . SER B 1 158 ? 33.065 -22.098 45.694 1.00 16.43 156 SER B CA 1
ATOM 6580 C C . SER B 1 158 ? 33.653 -22.026 44.285 1.00 17.30 156 SER B C 1
ATOM 6581 O O . SER B 1 158 ? 34.477 -22.851 43.896 1.00 16.95 156 SER B O 1
ATOM 6589 N N . MET B 1 159 ? 33.188 -21.069 43.509 1.00 16.98 157 MET B N 1
ATOM 6590 C CA . MET B 1 159 ? 33.796 -20.635 42.234 1.00 17.07 157 MET B CA 1
ATOM 6591 C C . MET B 1 159 ? 3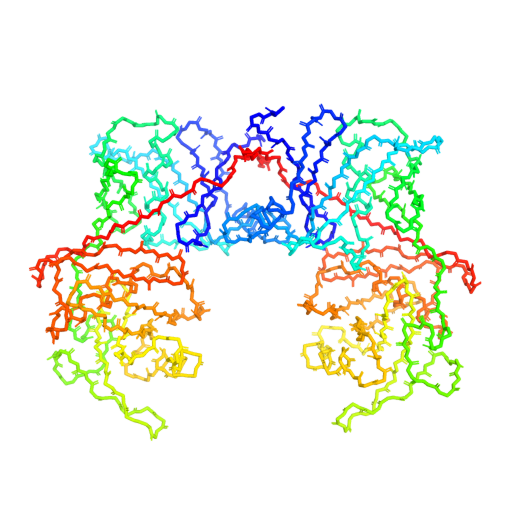4.532 -19.338 42.350 1.00 21.02 157 MET B C 1
ATOM 6592 O O . MET B 1 159 ? 34.612 -18.560 41.377 1.00 24.11 157 MET B O 1
ATOM 6606 N N . GLY B 1 160 ? 35.040 -19.082 43.547 1.00 22.68 158 GLY B N 1
ATOM 6607 C CA . GLY B 1 160 ? 35.560 -17.795 43.938 1.00 24.86 158 GLY B CA 1
ATOM 6608 C C . GLY B 1 160 ? 34.627 -17.005 44.816 1.00 25.36 158 GLY B C 1
ATOM 6609 O O . GLY B 1 160 ? 35.039 -15.984 45.382 1.00 27.79 158 GLY B O 1
ATOM 6613 N N . ASN B 1 161 ? 33.382 -17.428 44.901 1.00 25.01 159 ASN B N 1
ATOM 6614 C CA . ASN B 1 161 ? 32.358 -16.910 45.786 1.00 21.58 159 ASN B CA 1
ATOM 6615 C C . ASN B 1 161 ? 31.565 -18.123 46.236 1.00 17.43 159 ASN B C 1
ATOM 6616 O O . ASN B 1 161 ? 31.644 -19.184 45.599 1.00 16.13 159 ASN B O 1
ATOM 6627 N N . PRO B 1 162 ? 30.822 -18.007 47.345 1.00 17.13 160 PRO B N 1
ATOM 6628 C CA . PRO B 1 162 ? 30.144 -19.161 47.941 1.00 16.78 160 PRO B CA 1
ATOM 6629 C C . PRO B 1 162 ? 28.829 -19.481 47.255 1.00 16.04 160 PRO B C 1
ATOM 6630 O O . PRO B 1 162 ? 28.006 -18.602 46.981 1.00 15.84 160 PRO B O 1
ATOM 6641 N N . HIS B 1 163 ? 28.623 -20.782 47.014 1.00 15.53 161 HIS B N 1
ATOM 6642 C CA . HIS B 1 163 ? 27.347 -21.292 46.505 1.00 16.98 161 HIS B CA 1
ATOM 6643 C C . HIS B 1 163 ? 26.861 -22.452 47.339 1.00 18.07 161 HIS B C 1
ATOM 6644 O O . HIS B 1 163 ? 27.648 -23.303 47.732 1.00 17.04 161 HIS B O 1
ATOM 6658 N N . GLY B 1 164 ? 25.565 -22.523 47.537 1.00 14.02 162 GLY B N 1
ATOM 6659 C CA . GLY B 1 164 ? 24.906 -23.739 47.992 1.00 16.41 162 GLY B CA 1
ATOM 6660 C C . GLY B 1 164 ? 23.922 -24.174 46.918 1.00 19.09 162 GLY B C 1
ATOM 6661 O O . GLY B 1 164 ? 23.240 -23.349 46.327 1.00 19.80 162 GLY B O 1
ATOM 6665 N N . VAL B 1 165 ? 23.845 -25.469 46.676 1.00 13.96 163 VAL B N 1
ATOM 6666 C CA . VAL B 1 165 ? 23.054 -26.004 45.584 1.00 12.74 163 VAL B CA 1
ATOM 6667 C C . VAL B 1 165 ? 22.162 -27.090 46.148 1.00 13.76 163 VAL B C 1
ATOM 6668 O O . VAL B 1 165 ? 22.654 -28.039 46.770 1.00 16.12 163 VAL B O 1
ATOM 6681 N N . LEU B 1 166 ? 20.854 -26.952 45.962 1.00 15.95 164 LEU B N 1
ATOM 6682 C CA . LEU B 1 166 ? 19.942 -28.009 46.345 1.00 15.91 164 LEU B CA 1
ATOM 6683 C C . LEU B 1 166 ? 19.174 -28.541 45.165 1.00 15.58 164 LEU B C 1
ATOM 6684 O O . LEU B 1 166 ? 18.797 -27.796 44.259 1.00 17.91 164 LEU B O 1
ATOM 6700 N N . ARG B 1 167 ? 18.973 -29.838 45.184 1.00 17.39 165 ARG B N 1
ATOM 6701 C CA . ARG B 1 167 ? 18.221 -30.477 44.127 1.00 16.49 165 ARG B CA 1
ATOM 6702 C C . ARG B 1 167 ? 16.741 -30.328 44.386 1.00 17.65 165 ARG B C 1
ATOM 6703 O O . ARG B 1 167 ? 16.273 -30.490 45.530 1.00 19.43 165 ARG B O 1
ATOM 6724 N N . VAL B 1 168 ? 15.990 -30.042 43.322 1.00 16.15 166 VAL B N 1
ATOM 6725 C CA . VAL B 1 168 ? 14.542 -29.923 43.407 1.00 18.71 166 VAL B CA 1
ATOM 6726 C C . VAL B 1 168 ? 13.927 -30.816 42.353 1.00 18.83 166 VAL B C 1
ATOM 6727 O O . VAL B 1 168 ? 14.503 -31.045 41.288 1.00 18.87 166 VAL B O 1
ATOM 6740 N N . GLU B 1 169 ? 12.728 -31.300 42.642 1.00 21.09 167 GLU B N 1
ATOM 6741 C CA . GLU B 1 169 ? 12.008 -32.088 41.649 1.00 22.43 167 GLU B CA 1
ATOM 6742 C C . GLU B 1 169 ? 11.501 -31.222 40.499 1.00 23.51 167 GLU B C 1
ATOM 6743 O O . GLU B 1 169 ? 11.389 -31.700 39.362 1.00 23.10 167 GLU B O 1
ATOM 6750 N N A ASN B 1 170 ? 11.293 -29.924 40.744 0.50 22.04 168 ASN B N 1
ATOM 6751 N N B ASN B 1 170 ? 11.096 -29.990 40.778 0.50 21.89 168 ASN B N 1
ATOM 6752 C CA A ASN B 1 170 ? 10.539 -29.070 39.824 0.50 21.38 168 ASN B CA 1
ATOM 6753 C CA B ASN B 1 170 ? 10.618 -29.111 39.720 0.50 21.33 168 ASN B CA 1
ATOM 6754 C C A ASN B 1 170 ? 11.006 -27.624 39.970 0.50 21.13 168 ASN B C 1
ATOM 6755 C C B ASN B 1 170 ? 11.089 -27.705 39.991 0.50 21.21 168 ASN B C 1
ATOM 6756 O O A ASN B 1 170 ? 10.565 -26.931 40.878 0.50 20.10 168 ASN B O 1
ATOM 6757 O O B ASN B 1 170 ? 10.739 -27.128 41.019 0.50 20.00 168 ASN B O 1
ATOM 6778 N N . VAL B 1 171 ? 11.872 -27.156 39.066 1.00 20.22 169 VAL B N 1
ATOM 6779 C CA . VAL B 1 171 ? 12.448 -25.826 39.243 1.00 18.70 169 VAL B CA 1
ATOM 6780 C C . VAL B 1 171 ? 11.394 -24.726 39.186 1.00 19.46 169 VAL B C 1
ATOM 6781 O O . VAL B 1 171 ? 11.529 -23.695 39.872 1.00 20.02 169 VAL B O 1
ATOM 6795 N N . ASP B 1 172 ? 10.283 -24.952 38.460 1.00 18.90 170 ASP B N 1
ATOM 6796 C CA . ASP B 1 172 ? 9.273 -23.905 38.336 1.00 18.42 170 ASP B CA 1
ATOM 6797 C C . ASP B 1 172 ? 8.482 -23.714 39.614 1.00 19.71 170 ASP B C 1
ATOM 6798 O O . ASP B 1 172 ? 7.968 -22.617 39.853 1.00 19.35 170 ASP B O 1
ATOM 6807 N N . SER B 1 173 ? 8.333 -24.760 40.420 1.00 17.04 171 SER B N 1
ATOM 6808 C CA . SER B 1 173 ? 7.644 -24.633 41.700 1.00 17.71 171 SER B CA 1
ATOM 6809 C C . SER B 1 173 ? 8.593 -24.659 42.898 1.00 22.00 171 SER B C 1
ATOM 6810 O O . SER B 1 173 ? 8.132 -24.807 44.037 1.00 22.32 171 SER B O 1
ATOM 6818 N N . ALA B 1 174 ? 9.894 -24.542 42.667 1.00 19.25 172 ALA B N 1
ATOM 6819 C CA . ALA B 1 174 ? 10.864 -24.597 43.749 1.00 19.75 172 ALA B CA 1
ATOM 6820 C C . ALA B 1 174 ? 10.740 -23.375 44.660 1.00 17.04 172 ALA B C 1
ATOM 6821 O O . ALA B 1 174 ? 10.390 -22.277 44.208 1.00 17.03 172 ALA B O 1
ATOM 6828 N N . PRO B 1 175 ? 11.089 -23.518 45.936 1.00 18.26 173 PRO B N 1
ATOM 6829 C CA . PRO B 1 175 ? 10.916 -22.388 46.874 1.00 21.64 173 PRO B CA 1
ATOM 6830 C C . PRO B 1 175 ? 12.068 -21.390 46.823 1.00 24.47 173 PRO B C 1
ATOM 6831 O O . PRO B 1 175 ? 12.713 -21.098 47.816 1.00 20.81 173 PRO B O 1
ATOM 6842 N N . VAL B 1 176 ? 12.307 -20.824 45.645 1.00 17.50 174 VAL B N 1
ATOM 6843 C CA . VAL B 1 176 ? 13.442 -19.923 45.434 1.00 16.18 174 VAL B CA 1
ATOM 6844 C C . VAL B 1 176 ? 13.315 -18.684 46.304 1.00 18.58 174 VAL B C 1
ATOM 6845 O O . VAL B 1 176 ? 14.284 -18.259 46.966 1.00 19.26 174 VAL B O 1
ATOM 6858 N N . HIS B 1 177 ? 12.138 -18.045 46.283 1.00 18.09 175 HIS B N 1
ATOM 6859 C CA . HIS B 1 177 ? 11.972 -16.793 46.991 1.00 15.88 175 HIS B CA 1
ATOM 6860 C C . HIS B 1 177 ? 11.736 -16.977 48.492 1.00 21.06 175 HIS B C 1
ATOM 6861 O O . HIS B 1 177 ? 11.866 -16.004 49.244 1.00 22.84 175 HIS B O 1
ATOM 6875 N N . SER B 1 178 ? 11.356 -18.176 48.944 1.00 20.11 176 SER B N 1
ATOM 6876 C CA . SER B 1 178 ? 11.192 -18.413 50.367 1.00 21.06 176 SER B CA 1
ATOM 6877 C C . SER B 1 178 ? 12.457 -18.986 50.995 1.00 21.80 176 SER B C 1
ATOM 6878 O O . SER B 1 178 ? 12.994 -18.422 51.951 1.00 26.81 176 SER B O 1
ATOM 6886 N N . LEU B 1 179 ? 12.974 -20.082 50.445 1.00 18.94 177 LEU B N 1
ATOM 6887 C CA . LEU B 1 179 ? 14.151 -20.727 51.018 1.00 17.23 177 LEU B CA 1
ATOM 6888 C C . LEU B 1 179 ? 15.453 -20.042 50.578 1.00 19.27 177 LEU B C 1
ATOM 6889 O O . LEU B 1 179 ? 16.426 -20.041 51.335 1.00 22.32 177 LEU B O 1
ATOM 6905 N N . GLY B 1 180 ? 15.507 -19.456 49.379 1.00 16.84 178 GLY B N 1
ATOM 6906 C CA . GLY B 1 180 ? 16.651 -18.699 48.937 1.00 16.19 178 GLY B CA 1
ATOM 6907 C C . GLY B 1 180 ? 17.206 -17.778 50.013 1.00 17.09 178 GLY B C 1
ATOM 6908 O O . GLY B 1 180 ? 18.367 -17.897 50.440 1.00 16.87 178 GLY B O 1
ATOM 6912 N N . PRO B 1 181 ? 16.407 -16.793 50.429 1.00 16.28 179 PRO B N 1
ATOM 6913 C CA . PRO B 1 181 ? 16.902 -15.822 51.407 1.00 17.74 179 PRO B CA 1
ATOM 6914 C C . PRO B 1 181 ? 17.157 -16.418 52.765 1.00 18.62 179 PRO B C 1
ATOM 6915 O O . PRO B 1 181 ? 18.003 -15.896 53.507 1.00 23.68 179 PRO B O 1
ATOM 6926 N N . GLN B 1 182 ? 16.479 -17.505 53.119 1.00 18.13 180 GLN B N 1
ATOM 6927 C CA . GLN B 1 182 ? 16.768 -18.118 54.408 1.00 16.29 180 GLN B CA 1
ATOM 6928 C C . GLN B 1 182 ? 18.138 -18.775 54.392 1.00 20.89 180 GLN B C 1
ATOM 6929 O O . GLN B 1 182 ? 18.894 -18.692 55.366 1.00 20.26 180 GLN B O 1
ATOM 6943 N N . LEU B 1 183 ? 18.458 -19.473 53.296 1.00 16.61 181 LEU B N 1
ATOM 6944 C CA . LEU B 1 183 ? 19.777 -20.082 53.202 1.00 14.03 181 LEU B CA 1
ATOM 6945 C C . LEU B 1 183 ? 20.867 -19.064 52.925 1.00 15.75 181 LEU B C 1
ATOM 6946 O O . LEU B 1 183 ? 22.017 -19.294 53.338 1.00 17.30 181 LEU B O 1
ATOM 6962 N N . GLU B 1 184 ? 20.557 -17.995 52.178 1.00 15.33 182 GLU B N 1
ATOM 6963 C CA . GLU B 1 184 ? 21.569 -17.002 51.835 1.00 16.64 182 GLU B CA 1
ATOM 6964 C C . GLU B 1 184 ? 22.280 -16.505 53.086 1.00 19.76 182 GLU B C 1
ATOM 6965 O O . GLU B 1 184 ? 23.501 -16.312 53.077 1.00 19.89 182 GLU B O 1
ATOM 6977 N N . VAL B 1 185 ? 21.522 -16.218 54.141 1.00 16.95 183 VAL B N 1
ATOM 6978 C CA . VAL B 1 185 ? 22.087 -15.662 55.371 1.00 17.04 183 VAL B CA 1
ATOM 6979 C C . VAL B 1 185 ? 22.153 -16.687 56.504 1.00 19.00 183 VAL B C 1
ATOM 6980 O O . VAL B 1 185 ? 22.321 -16.323 57.688 1.00 17.59 183 VAL B O 1
ATOM 6993 N N . HIS B 1 186 ? 22.054 -17.963 56.197 1.00 16.56 184 HIS B N 1
ATOM 6994 C CA . HIS B 1 186 ? 22.153 -18.972 57.228 1.00 14.92 184 HIS B CA 1
ATOM 6995 C C . HIS B 1 186 ? 23.473 -18.835 57.960 1.00 14.98 184 HIS B C 1
ATOM 6996 O O . HIS B 1 186 ? 24.509 -18.596 57.321 1.00 16.93 184 HIS B O 1
ATOM 7010 N N . PRO B 1 187 ? 23.479 -19.000 59.296 1.00 16.31 185 PRO B N 1
ATOM 7011 C CA . PRO B 1 187 ? 24.735 -18.868 60.047 1.00 18.45 185 PRO B CA 1
ATOM 7012 C C . PRO B 1 187 ? 25.867 -19.755 59.534 1.00 19.84 185 PRO B C 1
ATOM 7013 O O . PRO B 1 187 ? 27.045 -19.403 59.691 1.00 17.71 185 PRO B O 1
ATOM 7024 N N . ARG B 1 188 ? 25.555 -20.909 58.957 1.00 14.02 186 ARG B N 1
ATOM 7025 C CA . ARG B 1 188 ? 26.607 -21.789 58.471 1.00 14.83 186 ARG B CA 1
ATOM 7026 C C . ARG B 1 188 ? 27.290 -21.256 57.218 1.00 17.32 186 ARG B C 1
ATOM 7027 O O . ARG B 1 188 ? 28.284 -21.855 56.801 1.00 17.21 186 ARG B O 1
ATOM 7048 N N . PHE B 1 189 ? 26.800 -20.168 56.628 1.00 16.46 187 PHE B N 1
ATOM 7049 C CA . PHE B 1 189 ? 27.473 -19.459 55.536 1.00 15.64 187 PHE B CA 1
ATOM 7050 C C . PHE B 1 189 ? 27.997 -18.134 56.059 1.00 16.03 187 PHE B C 1
ATOM 7051 O O . PHE B 1 189 ? 27.336 -17.101 55.932 1.00 17.12 187 PHE B O 1
ATOM 7068 N N . PRO B 1 190 ? 29.198 -18.084 56.616 1.00 16.99 188 PRO B N 1
ATOM 7069 C CA . PRO B 1 190 ? 29.610 -16.834 57.302 1.00 19.05 188 PRO B CA 1
ATOM 7070 C C . PRO B 1 190 ? 29.837 -15.641 56.379 1.00 19.37 188 PRO B C 1
ATOM 7071 O O . PRO B 1 190 ? 29.850 -14.505 56.864 1.00 23.56 188 PRO B O 1
ATOM 7082 N N . LYS B 1 191 ? 29.991 -15.826 55.062 1.00 16.37 189 LYS B N 1
ATOM 7083 C CA . LYS B 1 191 ? 30.000 -14.712 54.116 1.00 17.20 189 LYS B CA 1
ATOM 7084 C C . LYS B 1 191 ? 28.762 -14.710 53.205 1.00 18.02 189 LYS B C 1
ATOM 7085 O O . LYS B 1 191 ? 28.777 -14.070 52.144 1.00 18.87 189 LYS B O 1
ATOM 7098 N N . LYS B 1 192 ? 27.712 -15.425 53.612 1.00 17.90 190 LYS B N 1
ATOM 7099 C CA . LYS B 1 192 ? 26.441 -15.572 52.901 1.00 14.62 190 LYS B CA 1
ATOM 7100 C C . LYS B 1 192 ? 26.722 -16.446 51.678 1.00 16.27 190 LYS B C 1
ATOM 7101 O O . LYS B 1 192 ? 27.847 -16.924 51.502 1.00 18.10 190 LYS B O 1
ATOM 7120 N N . ALA B 1 193 ? 25.719 -16.682 50.844 1.00 15.55 191 ALA B N 1
ATOM 7121 C CA . ALA B 1 193 ? 25.878 -17.618 49.742 1.00 16.29 191 ALA B CA 1
ATOM 7122 C C . ALA B 1 193 ? 24.849 -17.343 48.681 1.00 14.20 191 ALA B C 1
ATOM 7123 O O . ALA B 1 193 ? 23.732 -16.923 48.990 1.00 16.51 191 ALA B O 1
ATOM 7130 N N . ASN B 1 194 ? 25.229 -17.629 47.436 1.00 12.92 192 ASN B N 1
ATOM 7131 C CA . ASN B 1 194 ? 24.290 -17.759 46.328 1.00 13.56 192 ASN B CA 1
ATOM 7132 C C . ASN B 1 194 ? 23.636 -19.135 46.452 1.00 13.61 192 ASN B C 1
ATOM 7133 O O . ASN B 1 194 ? 24.325 -20.127 46.663 1.00 16.14 192 ASN B O 1
ATOM 7144 N N . ILE B 1 195 ? 22.322 -19.218 46.282 1.00 13.38 193 ILE B N 1
ATOM 7145 C CA . ILE B 1 195 ? 21.614 -20.479 46.482 1.00 14.68 193 ILE B CA 1
ATOM 7146 C C . ILE B 1 195 ? 20.985 -20.925 45.176 1.00 14.90 193 ILE B C 1
ATOM 7147 O O . ILE B 1 195 ? 20.135 -20.227 44.610 1.00 14.89 193 ILE B O 1
ATOM 7163 N N . GLY B 1 196 ? 21.395 -22.103 44.695 1.00 14.34 194 GLY B N 1
ATOM 7164 C CA . GLY B 1 196 ? 20.904 -22.654 43.451 1.00 14.18 194 GLY B CA 1
ATOM 7165 C C . GLY B 1 196 ? 19.899 -23.763 43.699 1.00 14.11 194 GLY B C 1
ATOM 7166 O O . GLY B 1 196 ? 20.035 -24.541 44.641 1.00 15.12 194 GLY B O 1
ATOM 7170 N N . PHE B 1 197 ? 18.901 -23.815 42.854 1.00 14.32 195 PHE B N 1
ATOM 7171 C CA . PHE B 1 197 ? 17.837 -24.801 42.867 1.00 13.43 195 PHE B CA 1
ATOM 7172 C C . PHE B 1 197 ? 17.865 -25.560 41.543 1.00 14.42 195 PHE B C 1
ATOM 7173 O O . PHE B 1 197 ? 17.559 -24.985 40.501 1.00 14.99 195 PHE B O 1
ATOM 7190 N N . LEU B 1 198 ? 18.276 -26.825 41.609 1.00 15.27 196 LEU B N 1
ATOM 7191 C CA . LEU B 1 198 ? 18.746 -27.578 40.453 1.00 13.83 196 LEU B CA 1
ATOM 7192 C C . LEU B 1 198 ? 17.787 -28.703 40.173 1.00 14.02 196 LEU B C 1
ATOM 7193 O O . LEU B 1 198 ? 17.563 -29.551 41.035 1.00 16.90 196 LEU B O 1
ATOM 7209 N N . GLN B 1 199 ? 17.255 -28.732 38.972 1.00 15.82 197 GLN B N 1
ATOM 7210 C CA . GLN B 1 199 ? 16.381 -29.816 38.527 1.00 14.59 197 GLN B CA 1
ATOM 7211 C C . GLN B 1 199 ? 17.104 -30.620 37.458 1.00 14.98 197 GLN B C 1
ATOM 7212 O O . GLN B 1 199 ? 17.440 -30.084 36.405 1.00 17.57 197 GLN B O 1
ATOM 7226 N N . VAL B 1 200 ? 17.345 -31.888 37.731 1.00 16.68 198 VAL B N 1
ATOM 7227 C CA . VAL B 1 200 ? 18.062 -32.751 36.805 1.00 15.86 198 VAL B CA 1
ATOM 7228 C C . VAL B 1 200 ? 17.054 -33.347 35.842 1.00 19.16 198 VAL B C 1
ATOM 7229 O O . VAL B 1 200 ? 16.092 -33.979 36.282 1.00 21.23 198 VAL B O 1
ATOM 7242 N N . LEU B 1 201 ? 17.276 -33.166 34.530 1.00 18.69 199 LEU B N 1
ATOM 7243 C CA . LEU B 1 201 ? 16.446 -33.829 33.524 1.00 19.25 199 LEU B CA 1
ATOM 7244 C C . LEU B 1 201 ? 17.047 -35.157 33.064 1.00 25.90 199 LEU B C 1
ATOM 7245 O O . LEU B 1 201 ? 16.320 -36.127 32.873 1.00 25.01 199 LEU B O 1
ATOM 7261 N N . ASP B 1 202 ? 18.345 -35.216 32.882 1.00 23.44 200 ASP B N 1
ATOM 7262 C CA . ASP B 1 202 ? 19.118 -36.401 32.525 1.00 22.58 200 ASP B CA 1
ATOM 7263 C C . ASP B 1 202 ? 20.558 -36.021 32.810 1.00 19.89 200 ASP B C 1
ATOM 7264 O O . ASP B 1 202 ? 20.830 -34.864 33.185 1.00 18.72 200 ASP B O 1
ATOM 7273 N N . PRO B 1 203 ? 21.516 -36.931 32.659 1.00 21.19 201 PRO B N 1
ATOM 7274 C CA . PRO B 1 203 ? 22.870 -36.598 33.130 1.00 23.73 201 PRO B CA 1
ATOM 7275 C C . PRO B 1 203 ? 23.509 -35.424 32.416 1.00 19.93 201 PRO B C 1
ATOM 7276 O O . PRO B 1 203 ? 24.425 -34.835 32.999 1.00 20.25 201 PRO B O 1
ATOM 7287 N N . HIS B 1 204 ? 23.020 -35.037 31.232 1.00 16.61 202 HIS B N 1
ATOM 7288 C CA . HIS B 1 204 ? 23.640 -33.978 30.457 1.00 15.33 202 HIS B CA 1
ATOM 7289 C C . HIS B 1 204 ? 22.765 -32.758 30.349 1.00 16.02 202 HIS B C 1
ATOM 7290 O O . HIS B 1 204 ? 23.122 -31.848 29.615 1.00 16.66 202 HIS B O 1
ATOM 7304 N N A HIS B 1 205 ? 21.644 -32.694 31.080 0.50 17.55 203 HIS B N 1
ATOM 7305 N N B HIS B 1 205 ? 21.616 -32.728 31.026 0.50 17.53 203 HIS B N 1
ATOM 7306 C CA A HIS B 1 205 ? 20.712 -31.579 30.940 0.50 19.10 203 HIS B CA 1
ATOM 7307 C CA B HIS B 1 205 ? 20.706 -31.596 30.967 0.50 19.10 203 HIS B CA 1
ATOM 7308 C C A HIS B 1 205 ? 19.956 -31.275 32.229 0.50 15.65 203 HIS B C 1
ATOM 7309 C C B HIS B 1 205 ? 20.132 -31.301 32.344 0.50 15.79 203 HIS B C 1
ATOM 7310 O O A HIS B 1 205 ? 19.263 -32.142 32.761 0.50 14.60 203 HIS B O 1
ATOM 7311 O O B HIS B 1 205 ? 19.779 -32.216 33.083 0.50 16.26 203 HIS B O 1
ATOM 7338 N N . ALA B 1 206 ? 20.032 -30.022 32.677 1.00 15.65 204 ALA B N 1
ATOM 7339 C CA . ALA B 1 206 ? 19.418 -29.596 33.931 1.00 17.46 204 ALA B CA 1
ATOM 7340 C C . ALA B 1 206 ? 18.812 -28.207 33.762 1.00 16.43 204 ALA B C 1
ATOM 7341 O O . ALA B 1 206 ? 19.073 -27.508 32.781 1.00 17.28 204 ALA B O 1
ATOM 7349 N N . ARG B 1 207 ? 17.898 -27.874 34.667 1.00 16.24 205 ARG B N 1
ATOM 7350 C CA . ARG B 1 207 ? 17.292 -26.545 34.795 1.00 13.74 205 ARG B CA 1
ATOM 7351 C C . ARG B 1 207 ? 17.686 -25.961 36.154 1.00 14.73 205 ARG B C 1
ATOM 7352 O O . ARG B 1 207 ? 17.858 -26.692 37.124 1.00 15.38 205 ARG B O 1
ATOM 7373 N N . LEU B 1 208 ? 17.902 -24.655 36.206 1.00 14.68 206 LEU B N 1
ATOM 7374 C CA . LEU B 1 208 ? 18.486 -24.031 37.395 1.00 12.37 206 LEU B CA 1
ATOM 7375 C C . LEU B 1 208 ? 17.880 -22.652 37.612 1.00 14.42 206 LEU B C 1
ATOM 7376 O O . LEU B 1 208 ? 17.659 -21.905 36.658 1.00 15.76 206 LEU B O 1
ATOM 7392 N N . ARG B 1 209 ? 17.570 -22.334 38.865 1.00 13.20 207 ARG B N 1
ATOM 7393 C CA . ARG B 1 209 ? 17.228 -20.973 39.276 1.00 12.59 207 ARG B CA 1
ATOM 7394 C C . ARG B 1 209 ? 18.203 -20.661 40.403 1.00 14.33 207 ARG B C 1
ATOM 7395 O O . ARG B 1 209 ? 18.530 -21.547 41.192 1.00 14.67 207 ARG B O 1
ATOM 7416 N N . VAL B 1 210 ? 18.641 -19.408 40.484 1.00 13.98 208 VAL B N 1
ATOM 7417 C CA . VAL B 1 210 ? 19.603 -18.994 41.492 1.00 12.73 208 VAL B CA 1
ATOM 7418 C C . VAL B 1 210 ? 19.117 -17.767 42.246 1.00 15.64 208 VAL B C 1
ATOM 7419 O O . VAL B 1 210 ? 18.703 -16.770 41.633 1.00 17.70 208 VAL B O 1
ATOM 7432 N N . TRP B 1 211 ? 19.159 -17.859 43.560 1.00 15.49 209 TRP B N 1
ATOM 7433 C CA . TRP B 1 211 ? 18.982 -16.720 44.464 1.00 18.32 209 TRP B CA 1
ATOM 7434 C C . TRP B 1 211 ? 20.360 -16.122 44.724 1.00 17.11 209 TRP B C 1
ATOM 7435 O O . TRP B 1 211 ? 21.193 -16.737 45.409 1.00 17.12 209 TRP B O 1
ATOM 7456 N N . GLU B 1 212 ? 20.626 -14.951 44.155 1.00 17.99 210 GLU B N 1
ATOM 7457 C CA . GLU B 1 212 ? 21.955 -14.344 44.213 1.00 18.00 210 GLU B CA 1
ATOM 7458 C C . GLU B 1 212 ? 22.130 -13.529 45.486 1.00 25.09 210 GLU B C 1
ATOM 7459 O O . GLU B 1 212 ? 21.234 -12.797 45.925 1.00 20.96 210 GLU B O 1
ATOM 7471 N N . ARG B 1 213 ? 23.265 -13.745 46.129 1.00 22.60 211 ARG B N 1
ATOM 7472 C CA . ARG B 1 213 ? 23.624 -13.064 47.349 1.00 21.98 211 ARG B CA 1
ATOM 7473 C C . ARG B 1 213 ? 23.511 -11.561 47.160 1.00 20.94 211 ARG B C 1
ATOM 7474 O O . ARG B 1 213 ? 24.107 -11.000 46.246 1.00 22.76 211 ARG B O 1
ATOM 7495 N N . GLY B 1 214 ? 22.730 -10.933 48.021 1.00 26.47 212 GLY B N 1
ATOM 7496 C CA . GLY B 1 214 ? 22.562 -9.509 48.022 1.00 27.41 212 GLY B CA 1
ATOM 7497 C C . GLY B 1 214 ? 21.644 -8.957 46.963 1.00 38.14 212 GLY B C 1
ATOM 7498 O O . GLY B 1 214 ? 21.457 -7.737 46.921 1.00 32.91 212 GLY B O 1
ATOM 7502 N N . VAL B 1 215 ? 21.065 -9.805 46.105 1.00 24.91 213 VAL B N 1
ATOM 7503 C CA . VAL B 1 215 ? 20.343 -9.364 44.927 1.00 22.88 213 VAL B CA 1
ATOM 7504 C C . VAL B 1 215 ? 18.968 -10.013 44.853 1.00 30.21 213 VAL B C 1
ATOM 7505 O O . VAL B 1 215 ? 17.985 -9.348 44.529 1.00 35.45 213 VAL B O 1
ATOM 7518 N N . GLY B 1 216 ? 18.885 -11.310 45.110 1.00 23.99 214 GLY B N 1
ATOM 7519 C CA . GLY B 1 216 ? 17.658 -12.064 44.888 1.00 20.83 214 GLY B CA 1
ATOM 7520 C C . GLY B 1 216 ? 17.734 -12.863 43.609 1.00 18.54 214 GLY B C 1
ATOM 7521 O O . GLY B 1 216 ? 18.812 -13.116 43.082 1.00 17.23 214 GLY B O 1
ATOM 7525 N N . GLU B 1 217 ? 16.569 -13.244 43.074 1.00 19.27 215 GLU B N 1
ATOM 7526 C CA . GLU B 1 217 ? 16.621 -14.117 41.904 1.00 21.26 215 GLU B CA 1
ATOM 7527 C C . GLU B 1 217 ? 17.116 -13.359 40.675 1.00 21.11 215 GLU B C 1
ATOM 7528 O O . GLU B 1 217 ? 16.684 -12.235 40.414 1.00 24.70 215 GLU B O 1
ATOM 7540 N N . THR B 1 218 ? 18.045 -13.969 39.934 1.00 20.25 216 THR B N 1
ATOM 7541 C CA . THR B 1 218 ? 18.602 -13.383 38.726 1.00 22.12 216 THR B CA 1
ATOM 7542 C C . THR B 1 218 ? 18.304 -14.253 37.518 1.00 22.16 216 THR B C 1
ATOM 7543 O O . THR B 1 218 ? 17.937 -15.422 37.628 1.00 24.33 216 THR B O 1
ATOM 7554 N N . GLN B 1 219 ? 18.493 -13.650 36.346 1.00 21.97 217 GLN B N 1
ATOM 7555 C CA . GLN B 1 219 ? 18.161 -14.337 35.103 1.00 20.78 217 GLN B CA 1
ATOM 7556 C C . GLN B 1 219 ? 19.167 -15.406 34.748 1.00 21.69 217 GLN B C 1
ATOM 7557 O O . GLN B 1 219 ? 18.808 -16.417 34.138 1.00 22.49 217 GLN B O 1
ATOM 7571 N N . ALA B 1 220 ? 20.426 -15.200 35.093 1.00 22.69 218 ALA B N 1
ATOM 7572 C CA . ALA B 1 220 ? 21.432 -16.145 34.676 1.00 25.64 218 ALA B CA 1
ATOM 7573 C C . ALA B 1 220 ? 22.735 -15.873 35.410 1.00 33.64 218 ALA B C 1
ATOM 7574 O O . ALA B 1 220 ? 23.513 -14.991 35.032 1.00 47.32 218 ALA B O 1
ATOM 7581 N N . CYS B 1 221 ? 22.952 -16.612 36.477 1.00 26.64 219 CYS B N 1
ATOM 7582 C CA . CYS B 1 221 ? 24.173 -16.548 37.262 1.00 25.02 219 CYS B CA 1
ATOM 7583 C C . CYS B 1 221 ? 25.166 -17.569 36.719 1.00 26.54 219 CYS B C 1
ATOM 7584 O O . CYS B 1 221 ? 25.012 -18.762 36.965 1.00 25.29 219 CYS B O 1
ATOM 7591 N N . GLY B 1 222 ? 26.189 -17.102 36.002 1.00 22.69 220 GLY B N 1
ATOM 7592 C CA . GLY B 1 222 ? 27.176 -18.015 35.440 1.00 20.90 220 GLY B CA 1
ATOM 7593 C C . GLY B 1 222 ? 27.882 -18.860 36.488 1.00 22.09 220 GLY B C 1
ATOM 7594 O O . GLY B 1 222 ? 28.023 -20.065 36.334 1.00 19.77 220 GLY B O 1
ATOM 7598 N N . THR B 1 223 ? 28.436 -18.218 37.514 1.00 17.95 221 THR B N 1
ATOM 7599 C CA . THR B 1 223 ? 29.139 -19.000 38.533 1.00 17.58 221 THR B CA 1
ATOM 7600 C C . THR B 1 223 ? 28.182 -19.946 39.245 1.00 17.33 221 THR B C 1
ATOM 7601 O O . THR B 1 223 ? 28.596 -21.024 39.682 1.00 17.65 221 THR B O 1
ATOM 7612 N N . GLY B 1 224 ? 26.917 -19.563 39.396 1.00 17.00 222 GLY B N 1
ATOM 7613 C CA . GLY B 1 224 ? 25.918 -20.499 39.936 1.00 18.94 222 GLY B CA 1
ATOM 7614 C C . GLY B 1 224 ? 25.679 -21.720 39.057 1.00 13.98 222 GLY B C 1
ATOM 7615 O O . GLY B 1 224 ? 25.525 -22.840 39.558 1.00 15.27 222 GLY B O 1
ATOM 7619 N N . ALA B 1 225 ? 25.592 -21.516 37.747 1.00 15.94 223 ALA B N 1
ATOM 7620 C CA . ALA B 1 225 ? 25.508 -22.651 36.829 1.00 15.82 223 ALA B CA 1
ATOM 7621 C C . ALA B 1 225 ? 26.747 -23.529 36.934 1.00 18.57 223 ALA B C 1
ATOM 7622 O O . ALA B 1 225 ? 26.647 -24.757 36.947 1.00 16.23 223 ALA B O 1
ATOM 7629 N N . CYS B 1 226 ? 27.930 -22.922 37.031 1.00 15.70 224 CYS B N 1
ATOM 7630 C CA . CYS B 1 226 ? 29.135 -23.700 37.264 1.00 14.01 224 CYS B CA 1
ATOM 7631 C C . CYS B 1 226 ? 29.040 -24.516 38.542 1.00 14.72 224 CYS B C 1
ATOM 7632 O O . CYS B 1 226 ? 29.372 -25.702 38.551 1.00 16.75 224 CYS B O 1
ATOM 7640 N N . ALA B 1 227 ? 28.694 -23.866 39.638 1.00 14.21 225 ALA B N 1
ATOM 7641 C CA . ALA B 1 227 ? 28.613 -24.547 40.930 1.00 15.24 225 ALA B CA 1
ATOM 7642 C C . ALA B 1 227 ? 27.611 -25.685 40.884 1.00 13.07 225 ALA B C 1
ATOM 7643 O O . ALA B 1 227 ? 27.857 -26.772 41.439 1.00 15.82 225 ALA B O 1
ATOM 7650 N N . ALA B 1 228 ? 26.431 -25.427 40.302 1.00 15.04 226 ALA B N 1
ATOM 7651 C CA . ALA B 1 228 ? 25.415 -26.472 40.215 1.00 16.24 226 ALA B CA 1
ATOM 7652 C C . ALA B 1 228 ? 25.874 -27.666 39.373 1.00 17.49 226 ALA B C 1
ATOM 7653 O O . ALA B 1 228 ? 25.635 -28.823 39.751 1.00 16.57 226 ALA B O 1
ATOM 7660 N N . ALA B 1 229 ? 26.578 -27.422 38.274 1.00 15.18 227 ALA B N 1
ATOM 7661 C CA . ALA B 1 229 ? 27.090 -28.525 37.484 1.00 15.08 227 ALA B CA 1
ATOM 7662 C C . ALA B 1 229 ? 28.127 -29.315 38.259 1.00 15.48 227 ALA B C 1
ATOM 7663 O O . ALA B 1 229 ? 28.124 -30.550 38.240 1.00 18.20 227 ALA B O 1
ATOM 7670 N N . VAL B 1 230 ? 29.038 -28.617 38.931 1.00 14.86 228 VAL B N 1
ATOM 7671 C CA . VAL B 1 230 ? 30.027 -29.284 39.756 1.00 13.77 228 VAL B CA 1
ATOM 7672 C C . VAL B 1 230 ? 29.342 -30.104 40.828 1.00 16.71 228 VAL B C 1
ATOM 7673 O O . VAL B 1 230 ? 29.697 -31.269 41.049 1.00 16.57 228 VAL B O 1
ATOM 7686 N N . ALA B 1 231 ? 28.349 -29.513 41.511 1.00 16.73 229 ALA B N 1
ATOM 7687 C CA . ALA B 1 231 ? 27.688 -30.237 42.600 1.00 18.59 229 ALA B CA 1
ATOM 7688 C C . ALA B 1 231 ? 26.983 -31.485 42.063 1.00 19.79 229 ALA B C 1
ATOM 7689 O O . ALA B 1 231 ? 27.025 -32.555 42.676 1.00 18.44 229 ALA B O 1
ATOM 7696 N N . GLY B 1 232 ? 26.358 -31.365 40.907 1.00 17.80 230 GLY B N 1
ATOM 7697 C CA . GLY B 1 232 ? 25.674 -32.503 40.300 1.00 19.07 230 GLY B CA 1
ATOM 7698 C C . GLY B 1 232 ? 26.605 -33.580 39.773 1.00 15.45 230 GLY B C 1
ATOM 7699 O O . GLY B 1 232 ? 26.313 -34.765 39.899 1.00 18.13 230 GLY B O 1
ATOM 7703 N N . ILE B 1 233 ? 27.747 -33.185 39.213 1.00 15.34 231 ILE B N 1
ATOM 7704 C CA . ILE B 1 233 ? 28.729 -34.160 38.767 1.00 17.54 231 ILE B CA 1
ATOM 7705 C C . ILE B 1 233 ? 29.319 -34.907 39.953 1.00 18.23 231 ILE B C 1
ATOM 7706 O O . ILE B 1 233 ? 29.446 -36.132 39.941 1.00 20.57 231 ILE B O 1
ATOM 7722 N N . ARG B 1 234 ? 29.636 -34.190 41.026 1.00 16.82 232 ARG B N 1
ATOM 7723 C CA . ARG B 1 234 ? 30.217 -34.854 42.190 1.00 17.99 232 ARG B CA 1
ATOM 7724 C C . ARG B 1 234 ? 29.275 -35.885 42.787 1.00 21.35 232 ARG B C 1
ATOM 7725 O O . ARG B 1 234 ? 29.730 -36.880 43.369 1.00 23.81 232 ARG B O 1
ATOM 7746 N N . GLN B 1 235 ? 27.974 -35.649 42.707 1.00 18.95 233 GLN B N 1
ATOM 7747 C CA . GLN B 1 235 ? 26.987 -36.553 43.269 1.00 18.72 233 GLN B CA 1
ATOM 7748 C C . GLN B 1 235 ? 26.529 -37.610 42.272 1.00 19.93 233 GLN B C 1
ATOM 7749 O O . GLN B 1 235 ? 25.661 -38.434 42.625 1.00 23.77 233 GLN B O 1
ATOM 7763 N N . GLY B 1 236 ? 27.034 -37.550 41.038 1.00 19.87 234 GLY B N 1
ATOM 7764 C CA . GLY B 1 236 ? 26.711 -38.511 40.008 1.00 20.25 234 GLY B CA 1
ATOM 7765 C C . GLY B 1 236 ? 25.403 -38.262 39.300 1.00 20.10 234 GLY B C 1
ATOM 7766 O O . GLY B 1 236 ? 25.018 -39.073 38.447 1.00 21.87 234 GLY B O 1
ATOM 7770 N N . TRP B 1 237 ? 24.687 -37.191 39.636 1.00 18.75 235 TRP B N 1
ATOM 7771 C CA . TRP B 1 237 ? 23.461 -36.848 38.953 1.00 19.40 235 TRP B CA 1
ATOM 7772 C C . TRP B 1 237 ? 23.713 -36.413 37.507 1.00 17.35 235 TRP B C 1
ATOM 7773 O O . TRP B 1 237 ? 22.850 -36.589 36.645 1.00 20.29 235 TRP B O 1
ATOM 7794 N N . LEU B 1 238 ? 24.872 -35.817 37.264 1.00 17.85 236 LEU B N 1
ATOM 7795 C CA . LEU B 1 238 ? 25.213 -35.146 36.037 1.00 17.28 236 LEU B CA 1
ATOM 7796 C C . LEU B 1 238 ? 26.547 -35.692 35.586 1.00 18.27 236 LEU B C 1
ATOM 7797 O O . LEU B 1 238 ? 27.358 -36.181 36.392 1.00 19.18 236 LEU B O 1
ATOM 7813 N N . GLN B 1 239 ? 26.751 -35.593 34.280 1.00 17.45 237 GLN B N 1
ATOM 7814 C CA . GLN B 1 239 ? 28.018 -35.929 33.654 1.00 18.98 237 GLN B CA 1
ATOM 7815 C C . GLN B 1 239 ? 28.405 -34.793 32.713 1.00 17.27 237 GLN B C 1
ATOM 7816 O O . GLN B 1 239 ? 27.553 -34.256 32.006 1.00 17.57 237 GLN B O 1
ATOM 7830 N N . SER B 1 240 ? 29.682 -34.445 32.677 1.00 20.17 238 SER B N 1
ATOM 7831 C CA . SER B 1 240 ? 30.107 -33.389 31.785 1.00 15.92 238 SER B CA 1
ATOM 7832 C C . SER B 1 240 ? 30.002 -33.881 30.351 1.00 18.45 238 SER B C 1
ATOM 7833 O O . SER B 1 240 ? 30.322 -35.040 30.085 1.00 21.58 238 SER B O 1
ATOM 7841 N N . PRO B 1 241 ? 29.546 -33.030 29.411 1.00 18.64 239 PRO B N 1
ATOM 7842 C CA . PRO B 1 241 ? 29.122 -31.627 29.571 1.00 16.79 239 PRO B CA 1
ATOM 7843 C C . PRO B 1 241 ? 27.668 -31.526 29.916 1.00 18.98 239 PRO B C 1
ATOM 7844 O O . PRO B 1 241 ? 26.851 -32.405 29.602 1.00 17.30 239 PRO B O 1
ATOM 7855 N N . VAL B 1 242 ? 27.305 -30.466 30.646 1.00 16.80 240 VAL B N 1
ATOM 7856 C CA . VAL B 1 242 ? 25.949 -30.270 31.092 1.00 16.26 240 VAL B CA 1
ATOM 7857 C C . VAL B 1 242 ? 25.385 -29.030 30.416 1.00 16.08 240 VAL B C 1
ATOM 7858 O O . VAL B 1 242 ? 25.941 -27.939 30.564 1.00 17.81 240 VAL B O 1
ATOM 7871 N N . GLN B 1 243 ? 24.232 -29.179 29.805 1.00 16.11 241 GLN B N 1
ATOM 7872 C CA . GLN B 1 243 ? 23.435 -28.060 29.334 1.00 16.01 241 GLN B CA 1
ATOM 7873 C C . GLN B 1 243 ? 22.516 -27.631 30.466 1.00 19.67 241 GLN B C 1
ATOM 7874 O O . GLN B 1 243 ? 21.717 -28.446 30.951 1.00 21.05 241 GLN B O 1
ATOM 7888 N N . ILE B 1 244 ? 22.630 -26.366 30.884 1.00 15.99 242 ILE B N 1
ATOM 7889 C CA . ILE B 1 244 ? 21.868 -25.817 32.002 1.00 16.35 242 ILE B CA 1
ATOM 7890 C C . ILE B 1 244 ? 20.970 -24.707 31.487 1.00 19.95 242 ILE B C 1
ATOM 7891 O O . ILE B 1 244 ? 21.453 -23.720 30.924 1.00 19.32 242 ILE B O 1
ATOM 7907 N N . ASP B 1 245 ? 19.673 -24.891 31.628 1.00 20.33 243 ASP B N 1
ATOM 7908 C CA . ASP B 1 245 ? 18.696 -23.888 31.268 1.00 18.38 243 ASP B CA 1
ATOM 7909 C C . ASP B 1 245 ? 18.353 -23.066 32.504 1.00 19.62 243 ASP B C 1
ATOM 7910 O O . ASP B 1 245 ? 17.807 -23.589 33.485 1.00 19.52 243 ASP B O 1
ATOM 7919 N N . LEU B 1 246 ? 18.590 -21.789 32.406 1.00 19.05 244 LEU B N 1
ATOM 7920 C CA . LEU B 1 246 ? 18.297 -20.758 33.380 1.00 19.61 244 LEU B CA 1
ATOM 7921 C C . LEU B 1 246 ? 17.126 -19.939 32.880 1.00 21.31 244 LEU B C 1
ATOM 7922 O O . LEU B 1 246 ? 16.744 -20.038 31.705 1.00 18.86 244 LEU B O 1
ATOM 7938 N N . PRO B 1 247 ? 16.526 -19.094 33.732 1.00 19.58 245 PRO B N 1
ATOM 7939 C CA . PRO B 1 247 ? 15.444 -18.239 33.204 1.00 20.50 245 PRO B CA 1
ATOM 7940 C C . PRO B 1 247 ? 15.868 -17.443 31.983 1.00 17.71 245 PRO B C 1
ATOM 7941 O O . PRO B 1 247 ? 15.090 -17.302 31.031 1.00 22.51 245 PRO B O 1
ATOM 7952 N N . GLY B 1 248 ? 17.102 -16.944 31.971 1.00 16.70 246 GLY B N 1
ATOM 7953 C CA . GLY B 1 248 ? 17.551 -16.125 30.852 1.00 20.51 246 GLY B CA 1
ATOM 7954 C C . GLY B 1 248 ? 17.996 -16.876 29.616 1.00 20.97 246 GLY B C 1
ATOM 7955 O O . GLY B 1 248 ? 18.092 -16.259 28.540 1.00 22.57 246 GLY B O 1
ATOM 7959 N N . GLY B 1 249 ? 18.212 -18.166 29.718 1.00 20.36 247 GLY B N 1
ATOM 7960 C CA . GLY B 1 249 ? 18.589 -18.992 28.563 1.00 21.20 247 GLY B CA 1
ATOM 7961 C C . GLY B 1 249 ? 19.535 -20.114 28.967 1.00 17.72 247 GLY B C 1
ATOM 7962 O O . GLY B 1 249 ? 19.527 -20.564 30.113 1.00 20.80 247 GLY B O 1
ATOM 7966 N N . ARG B 1 250 ? 20.341 -20.552 28.011 1.00 18.42 248 ARG B N 1
ATOM 7967 C CA . ARG B 1 250 ? 21.086 -21.789 28.121 1.00 16.96 248 ARG B CA 1
ATOM 7968 C C . ARG B 1 250 ? 22.589 -21.573 28.198 1.00 17.58 248 ARG B C 1
ATOM 7969 O O . ARG B 1 250 ? 23.189 -20.869 27.367 1.00 18.38 248 ARG B O 1
ATOM 7990 N N . LEU B 1 251 ? 23.200 -22.243 29.180 1.00 16.51 249 LEU B N 1
ATOM 7991 C CA . LEU B 1 251 ? 24.645 -22.296 29.342 1.00 16.39 249 LEU B CA 1
ATOM 7992 C C . LEU B 1 251 ? 25.087 -23.742 29.200 1.00 19.76 249 LEU B C 1
ATOM 7993 O O . LEU B 1 251 ? 24.309 -24.668 29.471 1.00 21.18 249 LEU B O 1
ATOM 8009 N N . HIS B 1 252 ? 26.317 -23.928 28.735 1.00 15.40 250 HIS B N 1
ATOM 8010 C CA . HIS B 1 252 ? 26.968 -25.233 28.673 1.00 17.01 250 HIS B CA 1
ATOM 8011 C C . HIS B 1 252 ? 28.162 -25.260 29.596 1.00 18.32 250 HIS B C 1
ATOM 8012 O O . HIS B 1 252 ? 29.065 -24.424 29.479 1.00 20.43 250 HIS B O 1
ATOM 8026 N N . ILE B 1 253 ? 28.192 -26.242 30.490 1.00 16.78 251 ILE B N 1
ATOM 8027 C CA . ILE B 1 253 ? 29.245 -26.342 31.477 1.00 14.66 251 ILE B CA 1
ATOM 8028 C C . ILE B 1 253 ? 30.037 -27.615 31.236 1.00 18.05 251 ILE B C 1
ATOM 8029 O O . ILE B 1 253 ? 29.464 -28.703 31.170 1.00 17.72 251 ILE B O 1
ATOM 8045 N N . GLU B 1 254 ? 31.352 -27.482 31.184 1.00 16.31 252 GLU B N 1
ATOM 8046 C CA . GLU B 1 254 ? 32.272 -28.603 31.113 1.00 20.57 252 GLU B CA 1
ATOM 8047 C C . GLU B 1 254 ? 33.131 -28.671 32.372 1.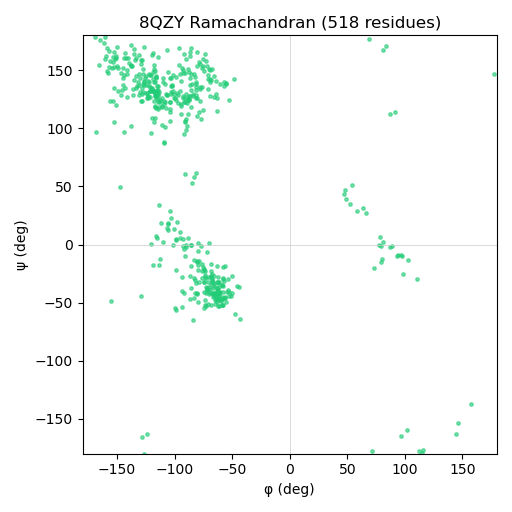00 20.36 252 GLU B C 1
ATOM 8048 O O . GLU B 1 254 ? 33.630 -27.645 32.852 1.00 19.44 252 GLU B O 1
ATOM 8060 N N . TRP B 1 255 ? 33.303 -29.871 32.910 1.00 16.95 253 TRP B N 1
ATOM 8061 C CA . TRP B 1 255 ? 34.230 -30.012 34.029 1.00 16.64 253 TRP B CA 1
ATOM 8062 C C . TRP B 1 255 ? 34.746 -31.429 34.036 1.00 19.34 253 TRP B C 1
ATOM 8063 O O . TRP B 1 255 ? 33.957 -32.356 34.209 1.00 20.81 253 TRP B O 1
ATOM 8084 N N . ALA B 1 256 ? 36.050 -31.561 33.986 1.00 20.67 254 ALA B N 1
ATOM 8085 C CA . ALA B 1 256 ? 36.690 -32.864 33.950 1.00 28.46 254 ALA B CA 1
ATOM 8086 C C . ALA B 1 256 ? 36.925 -33.466 35.321 1.00 29.56 254 ALA B C 1
ATOM 8087 O O . ALA B 1 256 ? 37.469 -34.569 35.399 1.00 33.97 254 ALA B O 1
ATOM 8094 N N . GLY B 1 257 ? 36.559 -32.782 36.395 1.00 22.15 255 GLY B N 1
ATOM 8095 C CA . GLY B 1 257 ? 36.679 -33.319 37.738 1.00 24.57 255 GLY B CA 1
ATOM 8096 C C . GLY B 1 257 ? 37.638 -32.576 38.642 1.00 25.45 255 GLY B C 1
ATOM 8097 O O . GLY B 1 257 ? 38.209 -31.542 38.288 1.00 26.96 255 GLY B O 1
ATOM 8101 N N . PRO B 1 258 ? 37.824 -33.091 39.857 1.00 27.52 256 PRO B N 1
ATOM 8102 C CA . PRO B 1 258 ? 38.489 -32.293 40.894 1.00 33.44 256 PRO B CA 1
ATOM 8103 C C . PRO B 1 258 ? 39.862 -31.784 40.466 1.00 28.76 256 PRO B C 1
ATOM 8104 O O . PRO B 1 258 ? 40.648 -32.489 39.825 1.00 27.83 256 PRO B O 1
ATOM 8115 N N . GLY B 1 259 ? 40.128 -30.523 40.815 1.00 30.23 257 GLY B N 1
ATOM 8116 C CA . GLY B 1 259 ? 41.353 -29.855 40.440 1.00 32.01 257 GLY B CA 1
ATOM 8117 C C . GLY B 1 259 ? 41.396 -29.309 39.032 1.00 27.63 257 GLY B C 1
ATOM 8118 O O . GLY B 1 259 ? 42.326 -28.550 38.718 1.00 30.73 257 GLY B O 1
ATOM 8122 N N . GLN B 1 260 ? 40.399 -29.699 38.125 1.00 29.19 258 GLN B N 1
ATOM 8123 C CA . GLN B 1 260 ? 40.386 -29.247 36.740 1.00 23.09 258 GLN B CA 1
ATOM 8124 C C . GLN B 1 260 ? 39.477 -28.035 36.607 1.00 19.53 258 GLN B C 1
ATOM 8125 O O . GLN B 1 260 ? 38.554 -27.855 37.399 1.00 20.07 258 GLN B O 1
ATOM 8139 N N . PRO B 1 261 ? 39.688 -27.178 35.625 1.00 22.69 259 PRO B N 1
ATOM 8140 C CA . PRO B 1 261 ? 38.875 -25.954 35.522 1.00 19.19 259 PRO B CA 1
ATOM 8141 C C . PRO B 1 261 ? 37.469 -26.234 35.027 1.00 16.06 259 PRO B C 1
ATOM 8142 O O . PRO B 1 261 ? 37.222 -27.127 34.211 1.00 19.70 259 PRO B O 1
ATOM 8153 N N . VAL B 1 262 ? 36.546 -25.392 35.486 1.00 16.89 260 VAL B N 1
ATOM 8154 C CA . VAL B 1 262 ? 35.182 -25.394 34.956 1.00 17.12 260 VAL B CA 1
ATOM 8155 C C . VAL B 1 262 ? 35.155 -24.485 33.739 1.00 18.95 260 VAL B C 1
ATOM 8156 O O . VAL B 1 262 ? 35.575 -23.334 33.816 1.00 21.33 260 VAL B O 1
ATOM 8169 N N . MET B 1 263 ? 34.656 -24.986 32.608 1.00 16.98 261 MET B N 1
ATOM 8170 C CA . MET B 1 263 ? 34.508 -24.179 31.392 1.00 17.93 261 MET B CA 1
ATOM 8171 C C . MET B 1 263 ? 33.047 -23.852 31.173 1.00 17.33 261 MET B C 1
ATOM 8172 O O . MET B 1 263 ? 32.188 -24.732 31.219 1.00 22.39 261 MET B O 1
ATOM 8186 N N . MET B 1 264 ? 32.742 -22.586 30.968 1.00 16.44 262 MET B N 1
ATOM 8187 C CA . MET B 1 264 ? 31.380 -22.135 30.796 1.00 14.42 262 MET B CA 1
ATOM 8188 C C . MET B 1 264 ? 31.212 -21.556 29.406 1.00 18.37 262 MET B C 1
ATOM 8189 O O . MET B 1 264 ? 31.955 -20.659 29.027 1.00 19.08 262 MET B O 1
ATOM 8203 N N . THR B 1 265 ? 30.212 -22.019 28.667 1.00 16.41 263 THR B N 1
ATOM 8204 C CA . THR B 1 265 ? 29.920 -21.444 27.358 1.00 16.65 263 THR B CA 1
ATOM 8205 C C . THR B 1 265 ? 28.505 -20.887 27.251 1.00 16.55 263 THR B C 1
ATOM 8206 O O . THR B 1 265 ? 27.531 -21.557 27.612 1.00 19.15 263 THR B O 1
ATOM 8217 N N . GLY B 1 266 ? 28.374 -19.695 26.672 1.00 16.22 264 GLY B N 1
ATOM 8218 C CA . GLY B 1 266 ? 27.061 -19.145 26.459 1.00 18.10 264 GLY B CA 1
ATOM 8219 C C . GLY B 1 266 ? 27.127 -17.939 25.559 1.00 16.38 264 GLY B C 1
ATOM 8220 O O . GLY B 1 266 ? 28.204 -17.489 25.156 1.00 17.09 264 GLY B O 1
ATOM 8224 N N . PRO B 1 267 ? 25.967 -17.383 25.284 1.00 16.78 265 PRO B N 1
ATOM 8225 C CA . PRO B 1 267 ? 25.853 -16.231 24.388 1.00 19.35 265 PRO B CA 1
ATOM 8226 C C . PRO B 1 267 ? 26.068 -14.891 25.084 1.00 19.47 265 PRO B C 1
ATOM 8227 O O . PRO B 1 267 ? 26.115 -14.767 26.311 1.00 21.07 265 PRO B O 1
ATOM 8238 N N . ALA B 1 268 ? 26.192 -13.866 24.257 1.00 19.47 266 ALA B N 1
ATOM 8239 C CA . ALA B 1 268 ? 26.250 -12.478 24.699 1.00 18.83 266 ALA B CA 1
ATOM 8240 C C . ALA B 1 268 ? 25.696 -11.709 23.498 1.00 23.86 266 ALA B C 1
ATOM 8241 O O . ALA B 1 268 ? 25.996 -12.043 22.345 1.00 26.47 266 ALA B O 1
ATOM 8248 N N . VAL B 1 269 ? 24.809 -10.762 23.747 1.00 18.46 267 VAL B N 1
ATOM 8249 C CA . VAL B 1 269 ? 24.028 -10.105 22.687 1.00 23.46 267 VAL B CA 1
ATOM 8250 C C . VAL B 1 269 ? 24.172 -8.590 22.788 1.00 20.07 267 VAL B C 1
ATOM 8251 O O . VAL B 1 269 ? 24.132 -8.033 23.888 1.00 19.69 267 VAL B O 1
ATOM 8264 N N . ARG B 1 270 ? 24.290 -7.911 21.642 1.00 17.80 268 ARG B N 1
ATOM 8265 C CA . ARG B 1 270 ? 24.204 -6.456 21.620 1.00 16.16 268 ARG B CA 1
ATOM 8266 C C . ARG B 1 270 ? 22.750 -6.022 21.630 1.00 20.82 268 ARG B C 1
ATOM 8267 O O . ARG B 1 270 ? 21.938 -6.558 20.868 1.00 21.29 268 ARG B O 1
ATOM 8276 N N . VAL B 1 271 ? 22.413 -5.053 22.493 1.00 18.25 269 VAL B N 1
ATOM 8277 C CA . VAL B 1 271 ? 21.054 -4.519 22.598 1.00 19.42 269 VAL B CA 1
ATOM 8278 C C . VAL B 1 271 ? 20.930 -3.207 21.816 1.00 20.50 269 VAL B C 1
ATOM 8279 O O . VAL B 1 271 ? 20.050 -3.083 20.954 1.00 21.06 269 VAL B O 1
ATOM 8292 N N . TYR B 1 272 ? 21.771 -2.227 22.139 1.00 18.21 270 TYR B N 1
ATOM 8293 C CA . TYR B 1 272 ? 21.730 -0.920 21.470 1.00 17.98 270 TYR B CA 1
ATOM 8294 C C . TYR B 1 272 ? 23.105 -0.264 21.627 1.00 17.41 270 TYR B C 1
ATOM 8295 O O . TYR B 1 272 ? 23.940 -0.705 22.422 1.00 15.64 270 TYR B O 1
ATOM 8313 N N . GLU B 1 273 ? 23.324 0.795 20.836 1.00 16.13 271 GLU B N 1
ATOM 8314 C CA . GLU B 1 273 ? 24.498 1.655 20.923 1.00 17.42 271 GLU B CA 1
ATOM 8315 C C . GLU B 1 273 ? 24.084 3.010 21.501 1.00 17.47 271 GLU B C 1
ATOM 8316 O O . GLU B 1 273 ? 23.029 3.546 21.148 1.00 19.12 271 GLU B O 1
ATOM 8328 N N . GLY B 1 274 ? 24.899 3.538 22.399 1.00 15.47 272 GLY B N 1
ATOM 8329 C CA . GLY B 1 274 ? 24.545 4.734 23.144 1.00 19.12 272 GLY B CA 1
ATOM 8330 C C . GLY B 1 274 ? 25.686 5.732 23.171 1.00 16.80 272 GLY B C 1
ATOM 8331 O O . GLY B 1 274 ? 26.843 5.398 22.925 1.00 18.44 272 GLY B O 1
ATOM 8335 N N . GLN B 1 275 ? 25.337 6.971 23.468 1.00 16.60 273 GLN B N 1
ATOM 8336 C CA . GLN B 1 275 ? 26.295 8.043 23.711 1.00 16.20 273 GLN B CA 1
ATOM 8337 C C . GLN B 1 275 ? 25.804 8.822 24.943 1.00 19.35 273 GLN B C 1
ATOM 8338 O O . GLN B 1 275 ? 24.646 9.256 25.012 1.00 18.06 273 GLN B O 1
ATOM 8352 N N . VAL B 1 276 ? 26.692 9.006 25.904 1.00 15.89 274 VAL B N 1
ATOM 8353 C CA . VAL B 1 276 ? 26.340 9.667 27.158 1.00 16.36 274 VAL B CA 1
ATOM 8354 C C . VAL B 1 276 ? 27.328 10.808 27.368 1.00 19.74 274 VAL B C 1
ATOM 8355 O O . VAL B 1 276 ? 28.535 10.644 27.144 1.00 21.18 274 VAL B O 1
ATOM 8369 N N . ARG B 1 277 ? 26.813 11.961 27.797 1.00 21.62 275 ARG B N 1
ATOM 8370 C CA . ARG B 1 277 ? 27.672 13.132 27.941 1.00 27.09 275 ARG B CA 1
ATOM 8371 C C . ARG B 1 277 ? 28.394 13.099 29.280 1.00 31.15 275 ARG B C 1
ATOM 8372 O O . ARG B 1 277 ? 27.886 12.580 30.269 1.00 31.14 275 ARG B O 1
ATOM 8393 N N . LEU B 1 278 ? 29.603 13.624 29.279 1.00 30.29 276 LEU B N 1
ATOM 8394 C CA . LEU B 1 278 ? 30.435 13.692 30.465 1.00 38.11 276 LEU B CA 1
ATOM 8395 C C . LEU B 1 278 ? 30.242 15.041 31.155 1.00 54.51 276 LEU B C 1
ATOM 8396 O O . LEU B 1 278 ? 30.342 16.084 30.506 1.00 60.52 276 LEU B O 1
#

Foldseek 3Di:
DKFKWFWKWFLPQIETEGECQPPPDDDALVNLLQQCDPPRHVHHQKYKYWHDDPDPVFLTEIWIAGNNRHTDQDDVTNVFQVLLVCVVVVVDPAQWGWYQTNNGIWIKGQDPVGKIKTFLFFKDQFCVVLVFDDPTGDLWDWDDFPNDIFIWGWIHSPHIETEGEDQDQVPDPQVNVQVRQQVPVRRVNGHKYKYWHQPAQAEIEIWIQGRVPGTDQRRQVRVQVHNLSCVSVPRHDPFHWYQTNSGIKTWGFPDHRTTIMIIGHMGTDDMDMDDD/DDFWFKWFWKDFLFQIETEGECQVPPDDDDLVNLQQQCDPVRHVHHQKYKYWHCPPDPPAGTEIFIAGNNSDRDDQQPPVVFQVLLVCVVVVVDPAQWGWYAYPVGIKTKGQDPVGKIKTWLFFKDQWCVVLPFDDPTGDLWDWDAQPNDTFIWGWIHSPHTEIEGEDQDPVPDPQVPVQVSQQVPVRRVVGHKYKYWHQPAQAEIEIWIQDRPPGTGQDRNVRVQRHNQSCVSVVRHDPFHWYQGNSGIKTWGDPDHRTTIMIMGHMGTDDMDMGGD

B-factor: mean 33.93, std 14.98, range [12.37, 113.02]

Organism: Pseudomonas aeruginosa (strain ATCC 15692 / DSM 22644 / CIP 104116 / JCM 14847 / LMG 12228 / 1C / PRS 101 / PAO1) (NCBI:txid208964)

Radius of gyration: 26.9 Å; Cα contacts (8 Å, |Δi|>4): 1436; chains: 2; bounding box: 76×68×54 Å

Sequence (554 aa):
MLLRRFTKMHGLGNDFMVLDLVSQHAHVQPKHVKLWGDRNTGVGFDQLLIVEAPSSPDVDFRYRIFNADGSEVEQCGNGARCFARFVQDKRLTVKKSIIRVVETKGGIIELNNIRPDGQVTVDMGPPRLAPAEIPFQAEREALSYEIEVNGQRVELAAVSMGNPHGVLRVENVDSAPVHSLGPQLEVHPRFPKKANIGFLQVLDPHHARLRVWERGVGETQACGTGACAAAVAGIRQGWLQSPVQIDLPGGRLHIEWAGPGQPVMMTGPAVRVYEGQQVRLSAMLLRFTKMHGLGNDFMVLDLVSQHAHVQPKHVKLWGDRNTGVGFDQLLIVEAPSSPDVDFRYRIFNNADGSEVEQCGNGARCFARFVQDKRRLTVKKSIRVETKGGIIELNIRPDGQVTVDMGPPRLAPAEEIPFQQAEREALSYEIEVNGQRVELAAVSMGNPHGVLRVENNVDSAPVHSLGPQLEVHPRFPKKANIGFLQVLDPHHHARLRVWERGVGETQACGTGACAAAVAGIRQGWLQSPVQIDLPGGRLHIEWAGPGQPVMMTGPAVRVYEGQVRL

InterPro domains:
  IPR001653 Diaminopimelate epimerase, DapF [MF_00197] (3-276)
  IPR001653 Diaminopimelate epimerase, DapF [PF01678] (5-125)
  IPR001653 Diaminopimelate epimerase, DapF [PF01678] (154-269)
  IPR001653 Diaminopimelate epimerase, DapF [PTHR31689] (3-275)
  IPR001653 Diaminopimelate epimerase, DapF [TIGR00652] (4-274)
  IPR018510 Diaminopimelate epimerase, active site [PS01326] (66-80)

Nearest PDB structures (foldseek):
  8qzy-assembly1_A  TM=9.899E-01  e=2.150E-59  Pseudomonas aeruginosa PA14
  6d13-assembly1_A  TM=9.848E-01  e=1.947E-44  Escherichia coli S88
  1bwz-assembly1_A  TM=9.185E-01  e=4.490E-44  Haemophilus influenzae
  2q9h-assembly1_A  TM=9.234E-01  e=1.239E-43  Haemophilus influenzae
  2q9j-assembly1_A  TM=9.159E-01  e=4.605E-43  Haemophilus influenzae

Secondary structure (P-SEA, 3-state):
cbbbbbbbbcccccccccccccccccccaaaaaaaacccccccccbbbbbbbbccccccbbbbbbccccccccccaaaaaaaaaaaaaaccccccbbbbbccccbbbbbbccccbbbbcccccccccccccccccccccbbbbbcccbbbbbbbbbccbbbbbbbbcccccccccccccccccccccccccbbbbbbbcccccccccccccccccccccaaaaaaaaaaaaaaccccccbbbbcccbbbbbbbccccbbbbbbbbbbbcccccccc/cccbbbbbbbbcccccccccccccccccccaaaaaaaacccccccccbbbbbbccccccccbbbbbbcccccccccccaaaaaaaaaaaaaccccccbbbbbccccbbbbbbccccbbbbbccccccccccccccccccccbbbbbcccbbbbbbbbbccbbbbbbbbcccccccccccccccccccccccccbbbbbbbcccccccccccccccccccccaaaaaaaaaaaaaaccccccbbbbcccbbbbbbbccccbbbbbbbbbbbcccccccc

Solvent-accessible surface area: 23053 Å² total; per-residue (Å²): 121,106,1,155,5,4,1,6,23,0,6,5,21,0,0,0,0,0,17,32,68,79,39,158,30,116,28,69,102,100,31,5,109,81,15,3,58,64,51,58,3,3,3,3,50,31,0,0,6,0,22,65,40,100,35,132,116,10,33,13,82,10,83,4,32,36,30,90,22,63,74,37,53,80,24,7,6,0,1,0,0,0,0,61,7,0,39,71,70,207,52,17,144,106,110,64,0,101,0,26,23,96,60,36,86,35,36,0,59,8,108,146,101,16,35,0,20,2,48,34,20,70,12,47,27,44,16,95,102,6,37,7,97,31,114,84,66,36,89,39,15,121,2,100,3,109,75,75,122,17,73,1,1,0,0,7,19,80,40,5,3,0,5,11,119,24,172,56,4,80,87,12,63,1,120,59,15,0,43,56,0,16,80,19,103,58,6,80,69,91,0,8,0,5,0,0,22,31,86,52,62,85,50,0,80,1,44,2,36,12,84,77,83,8,58,48,60,7,18,6,21,3,0,0,0,0,0,0,0,0,35,38,38,59,64,1,104,41,75,1,48,0,34,12,71,26,23,135,0,65,0,51,9,89,11,106,61,85,46,0,53,0,12,0,33,8,66,102,21,1,43,0,22,5,95,49,161,45,134,60,0,154,4,3,1,1,22,0,14,3,21,0,3,0,0,0,18,28,64,83,34,118,24,168,32,38,102,73,44,4,61,74,14,3,59,62,57,59,2,4,3,4,51,26,0,0,12,0,41,59,51,81,61,89,127,19,39,13,63,17,73,16,31,28,37,107,19,45,65,77,52,35,11,24,1,3,4,0,0,0,0,56,4,0,51,55,65,206,53,23,141,105,101,74,0,100,0,6,18,114,86,33,94,41,72,6,54,7,96,148,88,15,37,0,19,1,45,33,21,66,12,122,24,32,11,86,117,5,34,6,94,36,126,122,93,36,91,42,14,110,0,85,3,135,83,94,168,14,86,0,1,0,0,2,18,48,15,6,3,0,6,12,116,17,122,63,4,98,84,14,55,0,117,63,6,0,42,60,0,16,82,24,103,56,5,78,122,100,0,0,0,5,0,0,28,28,79,68,56,77,40,0,70,1,41,1,37,19,59,71,100,7,54,27,61,3,0,0,8,3,0,0,0,0,0,0,0,0,34,33,42,59,68,2,104,44,75,0,45,0,33,12,66,27,26,102,0,59,0,75,7,89,9,107,59,88,48,0,50,0,8,0,38,5,70,58,25,3,53,1,31,7,119,87